Protein AF-0000000086704873 (afdb_homodimer)

Solvent-accessible surface area (backbone atoms only — not comparable to full-atom values): 33580 Å² total; per-residue (Å²): 137,79,79,75,78,75,74,75,76,74,73,72,73,70,73,71,76,63,53,85,45,34,35,36,36,35,32,25,35,48,81,83,39,62,60,52,43,35,18,48,53,31,22,64,74,50,38,65,58,71,49,51,74,42,80,48,63,53,31,57,73,82,46,62,76,86,49,48,64,61,38,51,51,51,51,49,50,51,46,67,71,66,61,48,62,33,36,36,27,31,27,50,65,30,37,73,71,42,45,58,69,42,27,76,72,68,33,41,33,39,31,30,52,30,51,64,77,49,84,86,65,66,45,72,79,26,66,28,30,25,35,29,37,42,70,71,39,59,61,62,28,52,47,50,50,26,58,50,64,75,56,47,59,30,34,39,35,41,27,17,31,45,72,65,43,50,33,48,37,36,71,61,48,53,39,31,25,52,48,71,54,88,79,21,38,37,37,51,45,19,24,41,47,41,68,58,46,50,49,51,44,60,41,31,49,82,73,60,30,63,32,38,34,39,64,50,56,63,61,20,19,44,96,88,68,44,71,44,57,52,68,56,52,41,34,52,47,44,73,56,35,76,42,55,42,31,30,40,43,46,89,50,41,17,61,64,30,19,28,20,38,38,14,36,53,36,42,54,48,11,42,52,42,16,52,54,50,40,43,39,75,72,65,46,57,35,48,80,42,74,60,40,62,62,73,89,54,42,43,33,37,6,58,54,38,27,56,75,66,73,53,60,79,51,78,90,45,61,92,61,52,44,80,33,77,135,79,77,76,76,79,75,75,77,74,72,72,71,67,71,71,74,62,53,86,44,36,34,36,36,36,31,25,35,49,80,84,38,63,59,51,44,35,18,49,55,30,21,63,72,51,39,66,55,71,49,51,73,43,79,48,64,54,29,56,73,81,46,62,76,87,48,48,63,59,39,50,50,52,52,49,50,51,45,67,71,65,61,46,62,31,37,38,27,31,26,51,63,30,37,72,69,41,45,59,69,43,27,74,72,67,33,42,32,38,29,30,53,30,52,63,79,50,85,88,65,64,46,72,79,27,66,27,30,26,35,29,38,42,69,69,38,60,62,63,27,53,49,52,50,25,56,51,64,75,54,47,58,30,35,38,34,41,27,18,29,44,72,67,43,49,33,49,38,37,71,62,47,52,41,31,27,50,48,72,54,85,77,21,39,37,36,51,44,21,24,41,47,39,67,59,48,51,50,52,42,59,40,31,49,81,71,60,29,62,34,36,33,39,62,49,56,64,61,19,18,45,97,87,68,41,70,46,55,52,67,56,52,42,33,51,49,44,72,54,35,76,41,54,40,28,31,40,42,46,89,52,40,17,61,65,31,18,29,21,39,39,14,37,53,37,42,54,49,11,41,51,41,16,52,52,50,39,42,40,75,73,66,46,57,35,48,80,42,72,59,40,62,61,74,86,54,44,43,33,38,6,57,55,37,26,57,74,66,72,52,59,79,51,77,90,46,62,93,61,52,43,81,34,76

Sequence (650 aa):
MEGRMLIRLLLMLLPTPLYAGTLLIISSYHPQYLWDISYNQSLQSHLAGHPDVHYFYLDTKRLPREAFDSRANEALRVYNRLKPDWVLLSDDNAINYLAHPIADAGTPVVFLGMNENPRYKGLIGHRNVTGVLERPLLKRNIQEMARMMGGLDRALVLFDSSNVSLAAIEDEFDAQTELRIGRTRVTSELYEDYSLWQEAVLKAKQNGYRALFIGLYHTLKNSAGEHVDEKEVLAWTARNSPVPVFCFWEFAVGQGQAIGGLVLDGHEQGVRAAELLNAIMAGARPESMAPRAAERGKYSFSRSELARWHLQPLPQWQEKIEWRPMEGRMLIRLLLMLLPTPLYAGTLLIISSYHPQYLWDISYNQSLQSHLAGHPDVHYFYLDTKRLPREAFDSRANEALRVYNRLKPDWVLLSDDNAINYLAHPIADAGTPVVFLGMNENPRYKGLIGHRNVTGVLERPLLKRNIQEMARMMGGLDRALVLFDSSNVSLAAIEDEFDAQTELRIGRTRVTSELYEDYSLWQEAVLKAKQNGYRALFIGLYHTLKNSAGEHVDEKEVLAWTARNSPVPVFCFWEFAVGQGQAIGGLVLDGHEQGVRAAELLNAIMAGARPESMAPRAAERGKYSFSRSELARWHLQPLPQWQEKIEWRP

Radius of gyration: 28.98 Å; Cα contacts (8 Å, |Δi|>4): 1367; chains: 2; bounding box: 76×99×106 Å

InterPro domains:
  IPR007487 ABC transporter, tyrosine-binding protein-like [PTHR35271] (7-315)

Foldseek 3Di:
DCPPPPPPPPPPPVPQPQLAWEEEEEEAADCPDPLNVQLVVLLVVQAPHDYHYHYHYLRPLADDPVCNLVSLVVVVVVCVVRVTQAYEYEEDSRCLSPVCVQVVVPHAYEYFAYLADCVPRPQQLRFRYAYAYAAFDVLVFVVQVCVQVVHFQEEEEEEEPDPSVQSNCCVNVVNDQWDDRPNYIYGYDYHQELVVVLVCQQCQVVVPGAEYEYEYQQRHAYPVRHTDHPVVSFLSSLVRGPHAYEYAADVQAAVSGHFYTFHDYSSQRNNVSSVLVNCVSVPDTNNVHHYYHGDPGFAEGEPNSCVVNVTDRDPVNVVGYDYYD/DPPPPPPPPPPPPPPQPQLAWEEEEEEAADCPDPLNVQLVVLLVVQAPHDYHYHYHYLRPLADDPVCNLVSLVVVVVVCVVRVTQAYEYEEDSRCLSPVCVQVVVPHAYEYFAYLADCVPRPQQLRFRYAYAYAAFDVLVFVVQVCVQVVHFQEEEEEEEPDPSVQSNCCVNVVNDQWDDRDNYIYGYDYHQELVVVLVCQQCQVVVPGAEYEYEYQQRHAYPVRHTDHPVVSFLSSLVRGPHAYEYAADVQAAVSGHFYTFHDYSSQRNNVSSVLVNCVSVPDTNNVDHYYHGDPGFAEGEPNSCVVNVTDRDPVNVVGYDYYD

pLDDT: mean 91.42, std 13.27, range [29.08, 98.88]

Structure (mmCIF, N/CA/C/O backbone):
data_AF-0000000086704873-model_v1
#
loop_
_entity.id
_entity.type
_entity.pdbx_description
1 polymer 'Sugar ABC transporter ATPase'
#
loop_
_atom_site.group_PDB
_atom_site.id
_atom_site.type_symbol
_atom_site.label_atom_id
_atom_site.label_alt_id
_atom_site.label_comp_id
_atom_site.label_asym_id
_atom_site.label_entity_id
_atom_site.label_seq_id
_atom_site.pdbx_PDB_ins_code
_atom_site.Cartn_x
_atom_site.Cartn_y
_atom_site.Cartn_z
_atom_site.occupancy
_atom_site.B_iso_or_equiv
_atom_site.auth_seq_id
_atom_site.auth_comp_id
_atom_site.auth_asym_id
_atom_site.auth_atom_id
_atom_site.pdbx_PDB_model_num
ATOM 1 N N . MET A 1 1 ? 47.844 -43.938 -57.156 1 29.08 1 MET A N 1
ATOM 2 C CA . MET A 1 1 ? 48.281 -43.781 -55.781 1 29.08 1 MET A CA 1
ATOM 3 C C . MET A 1 1 ? 47.25 -42.938 -55 1 29.08 1 MET A C 1
ATOM 5 O O . MET A 1 1 ? 47.094 -41.75 -55.219 1 29.08 1 MET A O 1
ATOM 9 N N . GLU A 1 2 ? 46.125 -43.562 -54.75 1 33.81 2 GLU A N 1
ATOM 10 C CA . GLU A 1 2 ? 44.812 -43.344 -54.188 1 33.81 2 GLU A CA 1
ATOM 11 C C . GLU A 1 2 ? 44.875 -43 -52.719 1 33.81 2 GLU A C 1
ATOM 13 O O . GLU A 1 2 ? 44.656 -43.875 -51.875 1 33.81 2 GLU A O 1
ATOM 18 N N . GLY A 1 3 ? 45.969 -42.531 -52.219 1 31.53 3 GLY A N 1
ATOM 19 C CA . GLY A 1 3 ? 46 -42.281 -50.781 1 31.53 3 GLY A CA 1
ATOM 20 C C . GLY A 1 3 ? 44.875 -41.375 -50.312 1 31.53 3 GLY A C 1
ATOM 21 O O . GLY A 1 3 ? 44.844 -40.188 -50.656 1 31.53 3 GLY A O 1
ATOM 22 N N . ARG A 1 4 ? 43.594 -41.938 -50.344 1 38.44 4 ARG A N 1
ATOM 23 C CA . ARG A 1 4 ? 42.375 -41.375 -49.844 1 38.44 4 ARG A CA 1
ATOM 24 C C . ARG A 1 4 ? 42.594 -40.781 -48.438 1 38.44 4 ARG A C 1
ATOM 26 O O . ARG A 1 4 ? 42.969 -41.469 -47.531 1 38.44 4 ARG A O 1
ATOM 33 N N . MET A 1 5 ? 42.938 -39.438 -48.375 1 35.16 5 MET A N 1
ATOM 34 C CA . MET A 1 5 ? 43 -38.531 -47.219 1 35.16 5 MET A CA 1
ATOM 35 C C . MET A 1 5 ? 41.781 -38.688 -46.344 1 35.16 5 MET A C 1
ATOM 37 O O . MET A 1 5 ? 40.656 -38.344 -46.781 1 35.16 5 MET A O 1
ATOM 41 N N . LEU A 1 6 ? 41.562 -39.719 -45.594 1 40.25 6 LEU A N 1
ATOM 42 C CA . LEU A 1 6 ? 40.562 -39.781 -44.562 1 40.25 6 LEU A CA 1
ATOM 43 C C . LEU A 1 6 ? 40.625 -38.531 -43.688 1 40.25 6 LEU A C 1
ATOM 45 O O . LEU A 1 6 ? 41.594 -38.344 -42.938 1 40.25 6 LEU A O 1
ATOM 49 N N . ILE A 1 7 ? 40.156 -37.406 -44.125 1 41.06 7 ILE A N 1
ATOM 50 C CA . ILE A 1 7 ? 39.938 -36.25 -43.25 1 41.06 7 ILE A CA 1
ATOM 51 C C . ILE A 1 7 ? 39.062 -36.656 -42.062 1 41.06 7 ILE A C 1
ATOM 53 O O . ILE A 1 7 ? 37.906 -37.031 -42.25 1 41.06 7 ILE A O 1
ATOM 57 N N . ARG A 1 8 ? 39.625 -37.312 -41.031 1 40.94 8 ARG A N 1
ATOM 58 C CA . ARG A 1 8 ? 38.969 -37.469 -39.75 1 40.94 8 ARG A CA 1
ATOM 59 C C . ARG A 1 8 ? 38.312 -36.156 -39.312 1 40.94 8 ARG A C 1
ATOM 61 O O . ARG A 1 8 ? 39 -35.156 -39.156 1 40.94 8 ARG A O 1
ATOM 68 N N . LEU A 1 9 ? 37.094 -35.969 -39.688 1 43.62 9 LEU A N 1
ATOM 69 C CA . LEU A 1 9 ? 36.25 -34.938 -39.094 1 43.62 9 LEU A CA 1
ATOM 70 C C . LEU A 1 9 ? 36.312 -35 -37.562 1 43.62 9 LEU A C 1
ATOM 72 O O . LEU A 1 9 ? 35.844 -35.969 -36.969 1 43.62 9 LEU A O 1
ATOM 76 N N . LEU A 1 10 ? 37.438 -34.625 -36.938 1 42.66 10 LEU A N 1
ATOM 77 C CA . LEU A 1 10 ? 37.469 -34.344 -35.531 1 42.66 10 LEU A CA 1
ATOM 78 C C . LEU A 1 10 ? 36.25 -33.531 -35.125 1 42.66 10 LEU A C 1
ATOM 80 O O . LEU A 1 10 ? 36.125 -32.344 -35.469 1 42.66 10 LEU A O 1
ATOM 84 N N . LEU A 1 11 ? 35.062 -34.156 -35.188 1 41.75 11 LEU A N 1
ATOM 85 C CA . LEU A 1 11 ? 33.938 -33.5 -34.469 1 41.75 11 LEU A CA 1
ATOM 86 C C . LEU A 1 11 ? 34.375 -33 -33.094 1 41.75 11 LEU A C 1
ATOM 88 O O . LEU A 1 11 ? 34.688 -33.812 -32.219 1 41.75 11 LEU A O 1
ATOM 92 N N . MET A 1 12 ? 35.156 -31.922 -33.031 1 42.75 12 MET A N 1
ATOM 93 C CA . MET A 1 12 ? 35.375 -31.188 -31.781 1 42.75 12 MET A CA 1
ATOM 94 C C . MET A 1 12 ? 34.062 -31.156 -30.969 1 42.75 12 MET A C 1
ATOM 96 O O . MET A 1 12 ? 33.094 -30.5 -31.359 1 42.75 12 MET A O 1
ATOM 100 N N . LEU A 1 13 ? 33.719 -32.25 -30.375 1 43.5 13 LEU A N 1
ATOM 101 C CA . LEU A 1 13 ? 32.75 -32.094 -29.281 1 43.5 13 LEU A CA 1
ATOM 102 C C . LEU A 1 13 ? 33.031 -30.828 -28.484 1 43.5 13 LEU A C 1
ATOM 104 O O . LEU A 1 13 ? 34.094 -30.688 -27.875 1 43.5 13 LEU A O 1
ATOM 108 N N . LEU A 1 14 ? 32.625 -29.656 -28.922 1 45.91 14 LEU A N 1
ATOM 109 C CA . LEU A 1 14 ? 32.656 -28.484 -28.062 1 45.91 14 LEU A CA 1
ATOM 110 C C . LEU A 1 14 ? 32.188 -28.844 -26.656 1 45.91 14 LEU A C 1
ATOM 112 O O . LEU A 1 14 ? 31.109 -29.406 -26.469 1 45.91 14 LEU A O 1
ATOM 116 N N . PRO A 1 15 ? 33.094 -29.172 -25.766 1 45.22 15 PRO A N 1
ATOM 117 C CA . PRO A 1 15 ? 32.594 -29.406 -24.406 1 45.22 15 PRO A CA 1
ATOM 118 C C . PRO A 1 15 ? 31.5 -28.422 -24.016 1 45.22 15 PRO A C 1
ATOM 120 O O . PRO A 1 15 ? 31.531 -27.25 -24.406 1 45.22 15 PRO A O 1
ATOM 123 N N . THR A 1 16 ? 30.328 -28.797 -24.031 1 49.72 16 THR A N 1
ATOM 124 C CA . THR A 1 16 ? 29.344 -27.969 -23.344 1 49.72 16 THR A CA 1
ATOM 125 C C . THR A 1 16 ? 29.953 -27.391 -22.062 1 49.72 16 THR A C 1
ATOM 127 O O . THR A 1 16 ? 30.484 -28.109 -21.234 1 49.72 16 THR A O 1
ATOM 130 N N . PRO A 1 17 ? 30.406 -26.172 -22.047 1 49.62 17 PRO A N 1
ATOM 131 C CA . PRO A 1 17 ? 30.984 -25.609 -20.828 1 49.62 17 PRO A CA 1
ATOM 132 C C . PRO A 1 17 ? 30.156 -25.969 -19.578 1 49.62 17 PRO A C 1
ATOM 134 O O . PRO A 1 17 ? 28.953 -25.703 -19.531 1 49.62 17 PRO A O 1
ATOM 137 N N . LEU A 1 18 ? 30.312 -27.109 -19.016 1 52.97 18 LEU A N 1
ATOM 138 C CA . LEU A 1 18 ? 29.828 -27.359 -17.672 1 52.97 18 LEU A CA 1
ATOM 139 C C . LEU A 1 18 ? 30.188 -26.203 -16.734 1 52.97 18 LEU A C 1
ATOM 141 O O . LEU A 1 18 ? 31.375 -25.922 -16.516 1 52.97 18 LEU A O 1
ATOM 145 N N . TYR A 1 19 ? 29.422 -25.125 -16.828 1 57.78 19 TYR A N 1
ATOM 146 C CA . TYR A 1 19 ? 29.719 -24.094 -15.844 1 57.78 19 TYR A CA 1
ATOM 147 C C . TYR A 1 19 ? 29.75 -24.656 -14.438 1 57.78 19 TYR A C 1
ATOM 149 O O . TYR A 1 19 ? 28.75 -25.203 -13.953 1 57.78 19 TYR A O 1
ATOM 157 N N . ALA A 1 20 ? 30.984 -25.125 -13.945 1 74.94 20 ALA A N 1
ATOM 158 C CA . ALA A 1 20 ? 31.297 -25.562 -12.586 1 74.94 20 ALA A CA 1
ATOM 159 C C . ALA A 1 20 ? 31.234 -24.391 -11.609 1 74.94 20 ALA A C 1
ATOM 161 O O . ALA A 1 20 ? 32.062 -23.469 -11.68 1 74.94 20 ALA A O 1
ATOM 162 N N . GLY A 1 21 ? 29.984 -23.875 -11.148 1 92.31 21 GLY A N 1
ATOM 163 C CA . GLY A 1 21 ? 29.891 -22.812 -10.172 1 92.31 21 GLY A CA 1
ATOM 164 C C . GLY A 1 21 ? 28.797 -23.031 -9.141 1 92.31 21 GLY A C 1
ATOM 165 O O . GLY A 1 21 ? 28.094 -24.047 -9.188 1 92.31 21 GLY A O 1
ATOM 166 N N . THR A 1 22 ? 28.828 -22.172 -8.164 1 97 22 THR A N 1
ATOM 167 C CA . THR A 1 22 ? 27.891 -22.266 -7.047 1 97 22 THR A CA 1
ATOM 168 C C . THR A 1 22 ? 26.781 -21.219 -7.195 1 97 22 THR A C 1
ATOM 170 O O . THR A 1 22 ? 27.062 -20.047 -7.445 1 97 22 THR A O 1
ATOM 173 N N . LEU A 1 23 ? 25.531 -21.734 -7.148 1 98 23 LEU A N 1
ATOM 174 C CA . LEU A 1 23 ? 24.344 -20.891 -7.145 1 98 23 LEU A CA 1
ATOM 175 C C . LEU A 1 23 ? 23.641 -20.938 -5.793 1 98 23 LEU A C 1
ATOM 177 O O . LEU A 1 23 ? 23.312 -22.016 -5.301 1 98 23 LEU A O 1
ATOM 181 N N . LEU A 1 24 ? 23.484 -19.766 -5.168 1 98.69 24 LEU A N 1
ATOM 182 C CA . LEU A 1 24 ? 22.703 -19.672 -3.938 1 98.69 24 LEU A CA 1
ATOM 183 C C . LEU A 1 24 ? 21.328 -19.078 -4.211 1 98.69 24 LEU A C 1
ATOM 185 O O . LEU A 1 24 ? 21.219 -17.984 -4.785 1 98.69 24 LEU A O 1
ATOM 189 N N . ILE A 1 25 ? 20.312 -19.828 -3.871 1 98.69 25 ILE A N 1
ATOM 190 C CA . ILE A 1 25 ? 18.938 -19.391 -3.982 1 98.69 25 ILE A CA 1
ATOM 191 C C . ILE A 1 25 ? 18.391 -19.031 -2.598 1 98.69 25 ILE A C 1
ATOM 193 O O . ILE A 1 25 ? 18.359 -19.875 -1.703 1 98.69 25 ILE A O 1
ATOM 197 N N . ILE A 1 26 ? 18.016 -17.766 -2.422 1 98.81 26 ILE A N 1
ATOM 198 C CA . ILE A 1 26 ? 17.422 -17.312 -1.174 1 98.81 26 ILE A CA 1
ATOM 199 C C . ILE A 1 26 ? 15.961 -16.922 -1.417 1 98.81 26 ILE A C 1
ATOM 201 O O . ILE A 1 26 ? 15.688 -15.992 -2.18 1 98.81 26 ILE A O 1
ATOM 205 N N . SER A 1 27 ? 15.086 -17.594 -0.764 1 98.31 27 SER A N 1
ATOM 206 C CA . SER A 1 27 ? 13.656 -17.375 -0.945 1 98.31 27 SER A CA 1
ATOM 207 C C . SER A 1 27 ? 13.055 -16.641 0.248 1 98.31 27 SER A C 1
ATOM 209 O O . SER A 1 27 ? 13.438 -16.891 1.394 1 98.31 27 SER A O 1
ATOM 211 N N . SER A 1 28 ? 12.094 -15.75 -0.016 1 97.38 28 SER A N 1
ATOM 212 C CA . SER A 1 28 ? 11.375 -15.047 1.037 1 97.38 28 SER A CA 1
ATOM 213 C C . SER A 1 28 ? 10.57 -16.016 1.903 1 97.38 28 SER A C 1
ATOM 215 O O . SER A 1 28 ? 10.312 -15.727 3.074 1 97.38 28 SER A O 1
ATOM 217 N N . TYR A 1 29 ? 10.273 -17.156 1.31 1 95.44 29 TYR A N 1
ATOM 218 C CA . TYR A 1 29 ? 9.25 -17.938 1.979 1 95.44 29 TYR A CA 1
ATOM 219 C C . TYR A 1 29 ? 9.797 -19.297 2.41 1 95.44 29 TYR A C 1
ATOM 221 O O . TYR A 1 29 ? 10.812 -19.375 3.104 1 95.44 29 TYR A O 1
ATOM 229 N N . HIS A 1 30 ? 9.062 -20.359 2.178 1 94.62 30 HIS A N 1
ATOM 230 C CA . HIS A 1 30 ? 9.492 -21.672 2.664 1 94.62 30 HIS A CA 1
ATOM 231 C C . HIS A 1 30 ? 9.312 -22.75 1.594 1 94.62 30 HIS A C 1
ATOM 233 O O . HIS A 1 30 ? 8.539 -22.562 0.65 1 94.62 30 HIS A O 1
ATOM 239 N N . PRO A 1 31 ? 9.969 -23.875 1.756 1 94.88 31 PRO A N 1
ATOM 240 C CA . PRO A 1 31 ? 10.062 -24.844 0.666 1 94.88 31 PRO A CA 1
ATOM 241 C C . PRO A 1 31 ? 8.727 -25.516 0.355 1 94.88 31 PRO A C 1
ATOM 243 O O . PRO A 1 31 ? 8.523 -26.016 -0.75 1 94.88 31 PRO A O 1
ATOM 246 N N . GLN A 1 32 ? 7.797 -25.5 1.28 1 91.06 32 GLN A N 1
ATOM 247 C CA . GLN A 1 32 ? 6.523 -26.188 1.087 1 91.06 32 GLN A CA 1
ATOM 248 C C . GLN A 1 32 ? 5.5 -25.266 0.416 1 91.06 32 GLN A C 1
ATOM 250 O O . GLN A 1 32 ? 4.41 -25.719 0.046 1 91.06 32 GLN A O 1
ATOM 255 N N . TYR A 1 33 ? 5.859 -24.047 0.232 1 91.44 33 TYR A N 1
ATOM 256 C CA . TYR A 1 33 ? 4.949 -23.094 -0.406 1 91.44 33 TYR A CA 1
ATOM 257 C C . TYR A 1 33 ? 4.797 -23.406 -1.892 1 91.44 33 TYR A C 1
ATOM 259 O O . TYR A 1 33 ? 5.793 -23.5 -2.617 1 91.44 33 TYR A O 1
ATOM 267 N N . LEU A 1 34 ? 3.602 -23.516 -2.346 1 90.44 34 LEU A N 1
ATOM 268 C CA . LEU A 1 34 ? 3.316 -24 -3.688 1 90.44 34 LEU A CA 1
ATOM 269 C C . LEU A 1 34 ? 3.955 -23.109 -4.746 1 90.44 34 LEU A C 1
ATOM 271 O O . LEU A 1 34 ? 4.422 -23.609 -5.777 1 90.44 34 LEU A O 1
ATOM 275 N N . TRP A 1 35 ? 3.963 -21.891 -4.539 1 92.56 35 TRP A N 1
ATOM 276 C CA . TRP A 1 35 ? 4.633 -20.953 -5.43 1 92.56 35 TRP A CA 1
ATOM 277 C C . TRP A 1 35 ? 6.121 -21.266 -5.535 1 92.56 35 TRP A C 1
ATOM 279 O O . TRP A 1 35 ? 6.668 -21.359 -6.637 1 92.56 35 TRP A O 1
ATOM 289 N N . ASP A 1 36 ? 6.789 -21.5 -4.41 1 95.5 36 ASP A N 1
ATOM 290 C CA . ASP A 1 36 ? 8.203 -21.859 -4.363 1 95.5 36 ASP A CA 1
ATOM 291 C C . ASP A 1 36 ? 8.461 -23.172 -5.086 1 95.5 36 ASP A C 1
ATOM 293 O O . ASP A 1 36 ? 9.422 -23.297 -5.852 1 95.5 36 ASP A O 1
ATOM 297 N N . ILE A 1 37 ? 7.594 -24.078 -4.836 1 94.31 37 ILE A N 1
ATOM 298 C CA . ILE A 1 37 ? 7.727 -25.375 -5.484 1 94.31 37 ILE A CA 1
ATOM 299 C C . ILE A 1 37 ? 7.656 -25.219 -7 1 94.31 37 ILE A C 1
ATOM 301 O O . ILE A 1 37 ? 8.5 -25.734 -7.73 1 94.31 37 ILE A O 1
ATOM 305 N N . SER A 1 38 ? 6.699 -24.453 -7.438 1 93.38 38 SER A N 1
ATOM 306 C CA . SER A 1 38 ? 6.434 -24.297 -8.867 1 93.38 38 SER A CA 1
ATOM 307 C C . SER A 1 38 ? 7.613 -23.641 -9.578 1 93.38 38 SER A C 1
ATOM 309 O O . SER A 1 38 ? 8.148 -24.203 -10.539 1 93.38 38 SER A O 1
ATOM 311 N N . TYR A 1 39 ? 8.062 -22.469 -9.125 1 95.94 39 TYR A N 1
ATOM 312 C CA . TYR A 1 39 ? 9.117 -21.797 -9.875 1 95.94 39 TYR A CA 1
ATOM 313 C C . TYR A 1 39 ? 10.438 -22.547 -9.734 1 95.94 39 TYR A C 1
ATOM 315 O O . TYR A 1 39 ? 11.266 -22.531 -10.656 1 95.94 39 TYR A O 1
ATOM 323 N N . ASN A 1 40 ? 10.672 -23.219 -8.586 1 96.38 40 ASN A N 1
ATOM 324 C CA . ASN A 1 40 ? 11.914 -23.953 -8.391 1 96.38 40 ASN A CA 1
ATOM 325 C C . ASN A 1 40 ? 12.023 -25.125 -9.352 1 96.38 40 ASN A C 1
ATOM 327 O O . ASN A 1 40 ? 13.094 -25.406 -9.891 1 96.38 40 ASN A O 1
ATOM 331 N N . GLN A 1 41 ? 10.898 -25.828 -9.453 1 95.19 41 GLN A N 1
ATOM 332 C CA . GLN A 1 41 ? 10.891 -26.953 -10.383 1 95.19 41 GLN A CA 1
ATOM 333 C C . GLN A 1 41 ? 11.219 -26.5 -11.797 1 95.19 41 GLN A C 1
ATOM 335 O O . GLN A 1 41 ? 12.031 -27.109 -12.484 1 95.19 41 GLN A O 1
ATOM 340 N N . SER A 1 42 ? 10.609 -25.5 -12.172 1 94.88 42 SER A N 1
ATOM 341 C CA . SER A 1 42 ? 10.836 -24.953 -13.5 1 94.88 42 SER A CA 1
ATOM 342 C C . SER A 1 42 ? 12.25 -24.406 -13.641 1 94.88 42 SER A C 1
ATOM 344 O O . SER A 1 42 ? 12.906 -24.625 -14.664 1 94.88 42 SER A O 1
ATOM 346 N N . LEU A 1 43 ? 12.727 -23.734 -12.672 1 95.94 43 LEU A N 1
ATOM 347 C CA . LEU A 1 43 ? 14.078 -23.188 -12.656 1 95.94 43 LEU A CA 1
ATOM 348 C C . LEU A 1 43 ? 15.109 -24.297 -12.844 1 95.94 43 LEU A C 1
ATOM 350 O O . LEU A 1 43 ? 15.969 -24.219 -13.719 1 95.94 43 LEU A O 1
ATOM 354 N N . GLN A 1 44 ? 14.977 -25.344 -12.109 1 94.5 44 GLN A N 1
ATOM 355 C CA . GLN A 1 44 ? 15.93 -26.453 -12.141 1 94.5 44 GLN A CA 1
ATOM 356 C C . GLN A 1 44 ? 15.914 -27.156 -13.508 1 94.5 44 GLN A C 1
ATOM 358 O O . GLN A 1 44 ? 16.969 -27.531 -14.023 1 94.5 44 GLN A O 1
ATOM 363 N N . SER A 1 45 ? 14.773 -27.203 -14.062 1 95.12 45 SER A N 1
ATOM 364 C CA . SER A 1 45 ? 14.633 -27.922 -15.328 1 95.12 45 SER A CA 1
ATOM 365 C C . SER A 1 45 ? 15.188 -27.094 -16.484 1 95.12 45 SER A C 1
ATOM 367 O O . SER A 1 45 ? 15.484 -27.641 -17.562 1 95.12 45 SER A O 1
ATOM 369 N N . HIS A 1 46 ? 15.367 -25.828 -16.266 1 96.12 46 HIS A N 1
ATOM 370 C CA . HIS A 1 46 ? 15.734 -24.984 -17.406 1 96.12 46 HIS A CA 1
ATOM 371 C C . HIS A 1 46 ? 17.125 -24.375 -17.203 1 96.12 46 HIS A C 1
ATOM 373 O O . HIS A 1 46 ? 17.625 -23.672 -18.094 1 96.12 46 HIS A O 1
ATOM 379 N N . LEU A 1 47 ? 17.688 -24.594 -16.078 1 95 47 LEU A N 1
ATOM 380 C CA . LEU A 1 47 ? 19.062 -24.141 -15.852 1 95 47 LEU A CA 1
ATOM 381 C C . LEU A 1 47 ? 20.047 -24.922 -16.703 1 95 47 LEU A C 1
ATOM 383 O O . LEU A 1 47 ? 19.969 -26.156 -16.766 1 95 47 LEU A O 1
ATOM 387 N N . ALA A 1 48 ? 20.812 -24.078 -17.359 1 88.56 48 ALA A N 1
ATOM 388 C CA . ALA A 1 48 ? 21.859 -24.719 -18.156 1 88.56 48 ALA A CA 1
ATOM 389 C C . ALA A 1 48 ? 23.016 -25.188 -17.281 1 88.56 48 ALA A C 1
ATOM 391 O O . ALA A 1 48 ? 23.344 -24.531 -16.281 1 88.56 48 ALA A O 1
ATOM 392 N N . GLY A 1 49 ? 23.531 -26.234 -17.594 1 80.12 49 GLY A N 1
ATOM 393 C CA . GLY A 1 49 ? 24.625 -26.797 -16.812 1 80.12 49 GLY A CA 1
ATOM 394 C C . GLY A 1 49 ? 24.188 -27.375 -15.484 1 80.12 49 GLY A C 1
ATOM 395 O O . GLY A 1 49 ? 23 -27.641 -15.281 1 80.12 49 GLY A O 1
ATOM 396 N N . HIS A 1 50 ? 25.078 -27.812 -14.57 1 83.38 50 HIS A N 1
ATOM 397 C CA . HIS A 1 50 ? 24.766 -28.391 -13.266 1 83.38 50 HIS A CA 1
ATOM 398 C C . HIS A 1 50 ? 25.531 -27.688 -12.156 1 83.38 50 HIS A C 1
ATOM 400 O O . HIS A 1 50 ? 26.406 -28.266 -11.516 1 83.38 50 HIS A O 1
ATOM 406 N N . PRO A 1 51 ? 24.984 -26.328 -12.062 1 91.25 51 PRO A N 1
ATOM 407 C CA . PRO A 1 51 ? 25.641 -25.672 -10.93 1 91.25 51 PRO A CA 1
ATOM 408 C C . PRO A 1 51 ? 25.328 -26.344 -9.594 1 91.25 51 PRO A C 1
ATOM 410 O O . PRO A 1 51 ? 24.328 -27.062 -9.484 1 91.25 51 PRO A O 1
ATOM 413 N N . ASP A 1 52 ? 26.297 -26.188 -8.641 1 95.19 52 ASP A N 1
ATOM 414 C CA . ASP A 1 52 ? 26.016 -26.578 -7.258 1 95.19 52 ASP A CA 1
ATOM 415 C C . ASP A 1 52 ? 25.031 -25.609 -6.602 1 95.19 52 ASP A C 1
ATOM 417 O O . ASP A 1 52 ? 25.391 -24.469 -6.305 1 95.19 52 ASP A O 1
ATOM 421 N N . VAL A 1 53 ? 23.812 -26.109 -6.367 1 96.62 53 VAL A N 1
ATOM 422 C CA . VAL A 1 53 ? 22.75 -25.219 -5.934 1 96.62 53 VAL A CA 1
ATOM 423 C C . VAL A 1 53 ? 22.547 -25.344 -4.422 1 96.62 53 VAL A C 1
ATOM 425 O O . VAL A 1 53 ? 22.438 -26.453 -3.896 1 96.62 53 VAL A O 1
ATOM 428 N N . HIS A 1 54 ? 22.578 -24.266 -3.754 1 97.56 54 HIS A N 1
ATOM 429 C CA . HIS A 1 54 ? 22.281 -24.156 -2.33 1 97.56 54 HIS A CA 1
ATOM 430 C C . HIS A 1 54 ? 21.047 -23.297 -2.092 1 97.56 54 HIS A C 1
ATOM 432 O O . HIS A 1 54 ? 20.766 -22.375 -2.859 1 97.56 54 HIS A O 1
ATOM 438 N N . TYR A 1 55 ? 20.328 -23.688 -1.019 1 98.19 55 TYR A N 1
ATOM 439 C CA . TYR A 1 55 ? 19.094 -22.953 -0.718 1 98.19 55 TYR A CA 1
ATOM 440 C C . TYR A 1 55 ? 19.141 -22.359 0.681 1 98.19 55 TYR A C 1
ATOM 442 O O . TYR A 1 55 ? 19.719 -22.938 1.598 1 98.19 55 TYR A O 1
ATOM 450 N N . PHE A 1 56 ? 18.562 -21.219 0.835 1 98.69 56 PHE A N 1
ATOM 451 C CA . PHE A 1 56 ? 18.219 -20.625 2.121 1 98.69 56 PHE A CA 1
ATOM 452 C C . PHE A 1 56 ? 16.828 -20.031 2.082 1 98.69 56 PHE A C 1
ATOM 454 O O . PHE A 1 56 ? 16.438 -19.406 1.092 1 98.69 56 PHE A O 1
ATOM 461 N N . TYR A 1 57 ? 16.016 -20.219 3.107 1 98.44 57 TYR A N 1
ATOM 462 C CA . TYR A 1 57 ? 14.648 -19.734 3.182 1 98.44 57 TYR A CA 1
ATOM 463 C C . TYR A 1 57 ? 14.469 -18.781 4.359 1 98.44 57 TYR A C 1
ATOM 465 O O . TYR A 1 57 ? 14.734 -19.141 5.508 1 98.44 57 TYR A O 1
ATOM 473 N N . LEU A 1 58 ? 13.93 -17.547 4.07 1 97.88 58 LEU A N 1
ATOM 474 C CA . LEU A 1 58 ? 13.719 -16.547 5.121 1 97.88 58 LEU A CA 1
ATOM 475 C C . LEU A 1 58 ? 12.492 -16.906 5.961 1 97.88 58 LEU A C 1
ATOM 477 O O . LEU A 1 58 ? 12.406 -16.516 7.129 1 97.88 58 LEU A O 1
ATOM 481 N N . ASP A 1 59 ? 11.508 -17.5 5.355 1 95.94 59 ASP A N 1
ATOM 482 C CA . ASP A 1 59 ? 10.297 -18 5.996 1 95.94 59 ASP A CA 1
ATOM 483 C C . ASP A 1 59 ? 9.445 -16.859 6.531 1 95.94 59 ASP A C 1
ATOM 485 O O . ASP A 1 59 ? 8.844 -16.969 7.602 1 95.94 59 ASP A O 1
ATOM 489 N N . THR A 1 60 ? 9.328 -15.781 5.766 1 92.75 60 THR A N 1
ATOM 490 C CA . THR A 1 60 ? 8.727 -14.547 6.262 1 92.75 60 THR A CA 1
ATOM 491 C C . THR A 1 60 ? 7.199 -14.648 6.242 1 92.75 60 THR A C 1
ATOM 493 O O . THR A 1 60 ? 6.508 -13.797 6.801 1 92.75 60 THR A O 1
ATOM 496 N N . LYS A 1 61 ? 6.57 -15.656 5.699 1 88.81 61 LYS A N 1
ATOM 497 C CA . LYS A 1 61 ? 5.125 -15.844 5.746 1 88.81 61 LYS A CA 1
ATOM 498 C C . LYS A 1 61 ? 4.691 -16.453 7.078 1 88.81 61 LYS A C 1
ATOM 500 O O . LYS A 1 61 ? 3.531 -16.328 7.473 1 88.81 61 LYS A O 1
ATOM 505 N N . ARG A 1 62 ? 5.66 -17.141 7.746 1 88.12 62 ARG A N 1
ATOM 506 C CA . ARG A 1 62 ? 5.293 -17.875 8.945 1 88.12 62 ARG A CA 1
ATOM 507 C C . ARG A 1 62 ? 5.898 -17.234 10.195 1 88.12 62 ARG A C 1
ATOM 509 O O . ARG A 1 62 ? 5.488 -17.547 11.312 1 88.12 62 ARG A O 1
ATOM 516 N N . LEU A 1 63 ? 6.895 -16.344 9.992 1 89.81 63 LEU A N 1
ATOM 517 C CA . LEU A 1 63 ? 7.57 -15.68 11.109 1 89.81 63 LEU A CA 1
ATOM 518 C C . LEU A 1 63 ? 7.023 -14.273 11.32 1 89.81 63 LEU A C 1
ATOM 520 O O . LEU A 1 63 ? 6.582 -13.625 10.375 1 89.81 63 LEU A O 1
ATOM 524 N N . PRO A 1 64 ? 7.062 -13.852 12.578 1 85.25 64 PRO A N 1
ATOM 525 C CA . PRO A 1 64 ? 6.676 -12.461 12.828 1 85.25 64 PRO A CA 1
ATOM 526 C C . PRO A 1 64 ? 7.672 -11.461 12.25 1 85.25 64 PRO A C 1
ATOM 528 O O . PRO A 1 64 ? 8.844 -11.789 12.039 1 85.25 64 PRO A O 1
ATOM 531 N N . ARG A 1 65 ? 7.211 -10.289 11.977 1 82.19 65 ARG A N 1
ATOM 532 C CA . ARG A 1 65 ? 7.992 -9.25 11.32 1 82.19 65 ARG A CA 1
ATOM 533 C C . ARG A 1 65 ? 9.281 -8.969 12.086 1 82.19 65 ARG A C 1
ATOM 535 O O . ARG A 1 65 ? 10.32 -8.672 11.484 1 82.19 65 ARG A O 1
ATOM 542 N N . GLU A 1 66 ? 9.289 -9.039 13.398 1 86 66 GLU A N 1
ATOM 543 C CA . GLU A 1 66 ? 10.438 -8.75 14.25 1 86 66 GLU A CA 1
ATOM 544 C C . GLU A 1 66 ? 11.594 -9.703 13.969 1 86 66 GLU A C 1
ATOM 546 O O . GLU A 1 66 ? 12.75 -9.398 14.273 1 86 66 GLU A O 1
ATOM 551 N N . ALA A 1 67 ? 11.297 -10.766 13.328 1 92.94 67 ALA A N 1
ATOM 552 C CA . ALA A 1 67 ? 12.312 -11.789 13.078 1 92.94 67 ALA A CA 1
ATOM 553 C C . ALA A 1 67 ? 12.984 -11.57 11.727 1 92.94 67 ALA A C 1
ATOM 555 O O . ALA A 1 67 ? 14.008 -12.188 11.422 1 92.94 67 ALA A O 1
ATOM 556 N N . PHE A 1 68 ? 12.508 -10.711 10.969 1 91.69 68 PHE A N 1
ATOM 557 C CA . PHE A 1 68 ? 12.922 -10.594 9.57 1 91.69 68 PHE A CA 1
ATOM 558 C C . PHE A 1 68 ? 14.375 -10.148 9.477 1 91.69 68 PHE A C 1
ATOM 560 O O . PHE A 1 68 ? 15.148 -10.695 8.688 1 91.69 68 PHE A O 1
ATOM 567 N N . ASP A 1 69 ? 14.734 -9.188 10.312 1 89.5 69 ASP A N 1
ATOM 568 C CA . ASP A 1 69 ? 16.109 -8.695 10.281 1 89.5 69 ASP A CA 1
ATOM 569 C C . ASP A 1 69 ? 17.109 -9.805 10.625 1 89.5 69 ASP A C 1
ATOM 571 O O . ASP A 1 69 ? 18.141 -9.93 9.984 1 89.5 69 ASP A O 1
ATOM 575 N N . SER A 1 70 ? 16.734 -10.5 11.625 1 95.44 70 SER A N 1
ATOM 576 C CA . SER A 1 70 ? 17.609 -11.594 12.039 1 95.44 70 SER A CA 1
ATOM 577 C C . SER A 1 70 ? 17.734 -12.641 10.938 1 95.44 70 SER A C 1
ATOM 579 O O . SER A 1 70 ? 18.828 -13.156 10.688 1 95.44 70 SER A O 1
ATOM 581 N N . ARG A 1 71 ? 16.672 -12.969 10.266 1 97 71 ARG A N 1
ATOM 582 C CA . ARG A 1 71 ? 16.688 -13.945 9.18 1 97 71 ARG A CA 1
ATOM 583 C C . ARG A 1 71 ? 17.531 -13.445 8.008 1 97 71 ARG A C 1
ATOM 585 O O . ARG A 1 71 ? 18.266 -14.211 7.406 1 97 71 ARG A O 1
ATOM 592 N N . ALA A 1 72 ? 17.406 -12.188 7.699 1 96.12 72 ALA A N 1
ATOM 593 C CA . ALA A 1 72 ? 18.203 -11.586 6.633 1 96.12 72 ALA A CA 1
ATOM 594 C C . ALA A 1 72 ? 19.688 -11.656 6.961 1 96.12 72 ALA A C 1
ATOM 596 O O . ALA A 1 72 ? 20.516 -11.969 6.094 1 96.12 72 ALA A O 1
ATOM 597 N N . ASN A 1 73 ? 19.984 -11.43 8.211 1 96.38 73 ASN A N 1
ATOM 598 C CA . ASN A 1 73 ? 21.375 -11.516 8.641 1 96.38 73 ASN A CA 1
ATOM 599 C C . ASN A 1 73 ? 21.922 -12.938 8.531 1 96.38 73 ASN A C 1
ATOM 601 O O . ASN A 1 73 ? 23.062 -13.141 8.148 1 96.38 73 ASN A O 1
ATOM 605 N N . GLU A 1 74 ? 21.109 -13.859 8.867 1 98.31 74 GLU A N 1
ATOM 606 C CA . GLU A 1 74 ? 21.5 -15.258 8.703 1 98.31 74 GLU A CA 1
ATOM 607 C C . GLU A 1 74 ? 21.766 -15.594 7.242 1 98.31 74 GLU A C 1
ATOM 609 O O . GLU A 1 74 ? 22.734 -16.297 6.926 1 98.31 74 GLU A O 1
ATOM 614 N N . ALA A 1 75 ? 20.922 -15.102 6.387 1 98.62 75 ALA A N 1
ATOM 615 C CA . ALA A 1 75 ? 21.109 -15.312 4.953 1 98.62 75 ALA A CA 1
ATOM 616 C C . ALA A 1 75 ? 22.438 -14.727 4.48 1 98.62 75 ALA A C 1
ATOM 618 O O . ALA A 1 75 ? 23.156 -15.352 3.697 1 98.62 75 ALA A O 1
ATOM 619 N N . LEU A 1 76 ? 22.797 -13.594 4.98 1 98.12 76 LEU A N 1
ATOM 620 C CA . LEU A 1 76 ? 24.047 -12.953 4.605 1 98.12 76 LEU A CA 1
ATOM 621 C C . LEU A 1 76 ? 25.25 -13.742 5.125 1 98.12 76 LEU A C 1
ATOM 623 O O . LEU A 1 76 ? 26.281 -13.812 4.461 1 98.12 76 LEU A O 1
ATOM 627 N N . ARG A 1 77 ? 25.094 -14.289 6.27 1 98.19 77 ARG A N 1
ATOM 628 C CA . ARG A 1 77 ? 26.156 -15.141 6.785 1 98.19 77 ARG A CA 1
ATOM 629 C C . ARG A 1 77 ? 26.375 -16.344 5.883 1 98.19 77 ARG A C 1
ATOM 631 O O . ARG A 1 77 ? 27.516 -16.719 5.598 1 98.19 77 ARG A O 1
ATOM 638 N N . VAL A 1 78 ? 25.312 -16.938 5.426 1 98.5 78 VAL A N 1
ATOM 639 C CA . VAL A 1 78 ? 25.406 -18.078 4.508 1 98.5 78 VAL A CA 1
ATOM 640 C C . VAL A 1 78 ? 26.078 -17.641 3.215 1 98.5 78 VAL A C 1
ATOM 642 O O . VAL A 1 78 ? 26.984 -18.312 2.725 1 98.5 78 VAL A O 1
ATOM 645 N N . TYR A 1 79 ? 25.719 -16.547 2.713 1 98.56 79 TYR A N 1
ATOM 646 C CA . TYR A 1 79 ? 26.312 -15.969 1.511 1 98.56 79 TYR A CA 1
ATOM 647 C C . TYR A 1 79 ? 27.812 -15.75 1.689 1 98.56 79 TYR A C 1
ATOM 649 O O . TYR A 1 79 ? 28.609 -16.125 0.825 1 98.56 79 TYR A O 1
ATOM 657 N N . ASN A 1 80 ? 28.141 -15.18 2.848 1 98.25 80 ASN A N 1
ATOM 658 C CA . ASN A 1 80 ? 29.547 -14.852 3.107 1 98.25 80 ASN A CA 1
ATOM 659 C C . ASN A 1 80 ? 30.391 -16.109 3.287 1 98.25 80 ASN A C 1
ATOM 661 O O . ASN A 1 80 ? 31.578 -16.125 2.934 1 98.25 80 ASN A O 1
ATOM 665 N N . ARG A 1 81 ? 29.812 -17.109 3.768 1 97.88 81 ARG A N 1
ATOM 666 C CA . ARG A 1 81 ? 30.516 -18.375 3.953 1 97.88 81 ARG A CA 1
ATOM 667 C C . ARG A 1 81 ? 30.656 -19.125 2.633 1 97.88 81 ARG A C 1
ATOM 669 O O . ARG A 1 81 ? 31.734 -19.641 2.312 1 97.88 81 ARG A O 1
ATOM 676 N N . LEU A 1 82 ? 29.641 -19.156 1.852 1 97.69 82 LEU A N 1
ATOM 677 C CA . LEU A 1 82 ? 29.562 -19.953 0.633 1 97.69 82 LEU A CA 1
ATOM 678 C C . LEU A 1 82 ? 30.297 -19.266 -0.511 1 97.69 82 LEU A C 1
ATOM 680 O O . LEU A 1 82 ? 30.891 -19.938 -1.366 1 97.69 82 LEU A O 1
ATOM 684 N N . LYS A 1 83 ? 30.25 -17.922 -0.574 1 97.5 83 LYS A N 1
ATOM 685 C CA . LYS A 1 83 ? 30.812 -17.109 -1.647 1 97.5 83 LYS A CA 1
ATOM 686 C C . LYS A 1 83 ? 30.375 -17.625 -3.016 1 97.5 83 LYS A C 1
ATOM 688 O O . LYS A 1 83 ? 31.219 -17.938 -3.865 1 97.5 83 LYS A O 1
ATOM 693 N N . PRO A 1 84 ? 29.109 -17.641 -3.262 1 98.38 84 PRO A N 1
ATOM 694 C CA . PRO A 1 84 ? 28.578 -18.188 -4.523 1 98.38 84 PRO A CA 1
ATOM 695 C C . PRO A 1 84 ? 28.953 -17.328 -5.727 1 98.38 84 PRO A C 1
ATOM 697 O O . PRO A 1 84 ? 29.281 -16.141 -5.574 1 98.38 84 PRO A O 1
ATOM 700 N N . ASP A 1 85 ? 28.953 -17.938 -6.836 1 97.5 85 ASP A N 1
ATOM 701 C CA . ASP A 1 85 ? 29.219 -17.234 -8.086 1 97.5 85 ASP A CA 1
ATOM 702 C C . ASP A 1 85 ? 28 -16.422 -8.523 1 97.5 85 ASP A C 1
ATOM 704 O O . ASP A 1 85 ? 28.156 -15.367 -9.156 1 97.5 85 ASP A O 1
ATOM 708 N N . TRP A 1 86 ? 26.844 -16.938 -8.195 1 98 86 TRP A N 1
ATOM 709 C CA . TRP A 1 86 ? 25.578 -16.312 -8.547 1 98 86 TRP A CA 1
ATOM 710 C C . TRP A 1 86 ? 24.562 -16.422 -7.414 1 98 86 TRP A C 1
ATOM 712 O O . TRP A 1 86 ? 24.609 -17.391 -6.637 1 98 86 TRP A O 1
ATOM 722 N N . VAL A 1 87 ? 23.641 -15.477 -7.348 1 98.75 87 VAL A N 1
ATOM 723 C CA . VAL A 1 87 ? 22.594 -15.508 -6.348 1 98.75 87 VAL A CA 1
ATOM 724 C C . VAL A 1 87 ? 21.234 -15.258 -7.02 1 98.75 87 VAL A C 1
ATOM 726 O O . VAL A 1 87 ? 21.109 -14.383 -7.879 1 98.75 87 VAL A O 1
ATOM 729 N N . LEU A 1 88 ? 20.297 -16.078 -6.699 1 98.75 88 LEU A N 1
ATOM 730 C CA . LEU A 1 88 ? 18.891 -15.82 -7.055 1 98.75 88 LEU A CA 1
ATOM 731 C C . LEU A 1 88 ? 18.078 -15.445 -5.82 1 98.75 88 LEU A C 1
ATOM 733 O O . LEU A 1 88 ? 18.125 -16.141 -4.805 1 98.75 88 LEU A O 1
ATOM 737 N N . LEU A 1 89 ? 17.422 -14.32 -5.875 1 98.62 89 LEU A N 1
ATOM 738 C CA . LEU A 1 89 ? 16.516 -13.883 -4.812 1 98.62 89 LEU A CA 1
ATOM 739 C C . LEU A 1 89 ? 15.062 -14 -5.246 1 98.62 89 LEU A C 1
ATOM 741 O O . LEU A 1 89 ? 14.688 -13.508 -6.309 1 98.62 89 LEU A O 1
ATOM 745 N N . SER A 1 90 ? 14.266 -14.656 -4.406 1 97.88 90 SER A N 1
ATOM 746 C CA . SER A 1 90 ? 12.867 -14.852 -4.777 1 97.88 90 SER A CA 1
ATOM 747 C C . SER A 1 90 ? 11.938 -14.031 -3.887 1 97.88 90 SER A C 1
ATOM 749 O O . SER A 1 90 ? 12 -14.125 -2.66 1 97.88 90 SER A O 1
ATOM 751 N N . ASP A 1 91 ? 11.102 -13.25 -4.547 1 96.25 91 ASP A N 1
ATOM 752 C CA . ASP A 1 91 ? 10 -12.5 -3.955 1 96.25 91 ASP A CA 1
ATOM 753 C C . ASP A 1 91 ? 10.508 -11.328 -3.129 1 96.25 91 ASP A C 1
ATOM 755 O O . ASP A 1 91 ? 11.719 -11.18 -2.928 1 96.25 91 ASP A O 1
ATOM 759 N N . ASP A 1 92 ? 9.742 -10.508 -2.598 1 92.25 92 ASP A N 1
ATOM 760 C CA . ASP A 1 92 ? 10.039 -9.125 -2.23 1 92.25 92 ASP A CA 1
ATOM 761 C C . ASP A 1 92 ? 10.938 -9.062 -0.996 1 92.25 92 ASP A C 1
ATOM 763 O O . ASP A 1 92 ? 11.898 -8.297 -0.958 1 92.25 92 ASP A O 1
ATOM 767 N N . ASN A 1 93 ? 10.672 -9.836 0.001 1 92.31 93 ASN A N 1
ATOM 768 C CA . ASN A 1 93 ? 11.445 -9.695 1.232 1 92.31 93 ASN A CA 1
ATOM 769 C C . ASN A 1 93 ? 12.914 -10.031 1.016 1 92.31 93 ASN A C 1
ATOM 771 O O . ASN A 1 93 ? 13.797 -9.281 1.436 1 92.31 93 ASN A O 1
ATOM 775 N N . ALA A 1 94 ? 13.156 -11.078 0.348 1 97.06 94 ALA A N 1
ATOM 776 C CA . ALA A 1 94 ? 14.539 -11.438 0.043 1 97.06 94 ALA A CA 1
ATOM 777 C C . ALA A 1 94 ? 15.203 -10.375 -0.825 1 97.06 94 ALA A C 1
ATOM 779 O O . ALA A 1 94 ? 16.359 -9.992 -0.58 1 97.06 94 ALA A O 1
ATOM 780 N N . ILE A 1 95 ? 14.516 -9.891 -1.789 1 95.81 95 ILE A N 1
ATOM 781 C CA . ILE A 1 95 ? 15.047 -8.883 -2.699 1 95.81 95 ILE A CA 1
ATOM 782 C C . ILE A 1 95 ? 15.352 -7.602 -1.928 1 95.81 95 ILE A C 1
ATOM 784 O O . ILE A 1 95 ? 16.453 -7.066 -2.018 1 95.81 95 ILE A O 1
ATOM 788 N N . ASN A 1 96 ? 14.453 -7.184 -1.145 1 89.31 96 ASN A N 1
ATOM 789 C CA . ASN A 1 96 ? 14.586 -5.918 -0.429 1 89.31 96 ASN A CA 1
ATOM 790 C C . ASN A 1 96 ? 15.734 -5.953 0.571 1 89.31 96 ASN A C 1
ATOM 792 O O . ASN A 1 96 ? 16.469 -4.973 0.719 1 89.31 96 ASN A O 1
ATOM 796 N N . TYR A 1 97 ? 15.898 -7.062 1.231 1 90.94 97 TYR A N 1
ATOM 797 C CA . TYR A 1 97 ? 16.906 -7.156 2.285 1 90.94 97 TYR A CA 1
ATOM 798 C C . TYR A 1 97 ? 18.281 -7.406 1.697 1 90.94 97 TYR A C 1
ATOM 800 O O . TYR A 1 97 ? 19.297 -6.969 2.256 1 90.94 97 TYR A O 1
ATOM 808 N N . LEU A 1 98 ? 18.344 -8.094 0.511 1 96.38 98 LEU A N 1
ATOM 809 C CA . LEU A 1 98 ? 19.625 -8.742 0.239 1 96.38 98 LEU A CA 1
ATOM 810 C C . LEU A 1 98 ? 20.188 -8.297 -1.108 1 96.38 98 LEU A C 1
ATOM 812 O O . LEU A 1 98 ? 21.359 -8.492 -1.389 1 96.38 98 LEU A O 1
ATOM 816 N N . ALA A 1 99 ? 19.391 -7.711 -1.971 1 95.75 99 ALA A N 1
ATOM 817 C CA . ALA A 1 99 ? 19.844 -7.402 -3.324 1 95.75 99 ALA A CA 1
ATOM 818 C C . ALA A 1 99 ? 21.047 -6.457 -3.295 1 95.75 99 ALA A C 1
ATOM 820 O O . ALA A 1 99 ? 22.078 -6.723 -3.924 1 95.75 99 ALA A O 1
ATOM 821 N N . HIS A 1 100 ? 20.969 -5.438 -2.516 1 90.12 100 HIS A N 1
ATOM 822 C CA . HIS A 1 100 ? 22 -4.418 -2.518 1 90.12 100 HIS A CA 1
ATOM 823 C C . HIS A 1 100 ? 23.297 -4.941 -1.891 1 90.12 100 HIS A C 1
ATOM 825 O O . HIS A 1 100 ? 24.359 -4.906 -2.52 1 90.12 100 HIS A O 1
ATOM 831 N N . PRO A 1 101 ? 23.188 -5.465 -0.675 1 92.56 101 PRO A N 1
ATOM 832 C CA . PRO A 1 101 ? 24.469 -5.891 -0.088 1 92.56 101 PRO A CA 1
ATOM 833 C C . PRO A 1 101 ? 25.172 -6.965 -0.919 1 92.56 101 PRO A C 1
ATOM 835 O O . PRO A 1 101 ? 26.406 -6.992 -0.983 1 92.56 101 PRO A O 1
ATOM 838 N N . ILE A 1 102 ? 24.5 -7.762 -1.626 1 97.5 102 ILE A N 1
ATOM 839 C CA . ILE A 1 102 ? 25.094 -8.844 -2.395 1 97.5 102 ILE A CA 1
ATOM 840 C C . ILE A 1 102 ? 25.625 -8.305 -3.727 1 97.5 102 ILE A C 1
ATOM 842 O O . ILE A 1 102 ? 26.766 -8.555 -4.102 1 97.5 102 ILE A O 1
ATOM 846 N N . ALA A 1 103 ? 24.797 -7.543 -4.352 1 96.88 103 ALA A N 1
ATOM 847 C CA . ALA A 1 103 ? 25.188 -6.984 -5.645 1 96.88 103 ALA A CA 1
ATOM 848 C C . ALA A 1 103 ? 26.328 -5.996 -5.492 1 96.88 103 ALA A C 1
ATOM 850 O O . ALA A 1 103 ? 27.234 -5.949 -6.328 1 96.88 103 ALA A O 1
ATOM 851 N N . ASP A 1 104 ? 26.281 -5.254 -4.438 1 92.44 104 ASP A N 1
ATOM 852 C CA . ASP A 1 104 ? 27.328 -4.27 -4.188 1 92.44 104 ASP A CA 1
ATOM 853 C C . ASP A 1 104 ? 28.656 -4.953 -3.881 1 92.44 104 ASP A C 1
ATOM 855 O O . ASP A 1 104 ? 29.719 -4.367 -4.09 1 92.44 104 ASP A O 1
ATOM 859 N N . ALA A 1 105 ? 28.641 -6.18 -3.439 1 96.06 105 ALA A N 1
ATOM 860 C CA . ALA A 1 105 ? 29.844 -6.949 -3.158 1 96.06 105 ALA A CA 1
ATOM 861 C C . ALA A 1 105 ? 30.406 -7.582 -4.43 1 96.06 105 ALA A C 1
ATOM 863 O O . ALA A 1 105 ? 31.469 -8.219 -4.402 1 96.06 105 ALA A O 1
ATOM 864 N N . GLY A 1 106 ? 29.641 -7.457 -5.508 1 96.69 106 GLY A N 1
ATOM 865 C CA . GLY A 1 106 ? 30.172 -7.852 -6.801 1 96.69 106 GLY A CA 1
ATOM 866 C C . GLY A 1 106 ? 29.547 -9.125 -7.34 1 96.69 106 GLY A C 1
ATOM 867 O O . GLY A 1 106 ? 29.859 -9.547 -8.453 1 96.69 106 GLY A O 1
ATOM 868 N N . THR A 1 107 ? 28.656 -9.734 -6.605 1 98.25 107 THR A N 1
ATOM 869 C CA . THR A 1 107 ? 28.031 -10.977 -7.035 1 98.25 107 THR A CA 1
ATOM 870 C C . THR A 1 107 ? 26.812 -10.703 -7.922 1 98.25 107 THR A C 1
ATOM 872 O O . THR A 1 107 ? 25.938 -9.914 -7.559 1 98.25 107 THR A O 1
ATOM 875 N N . PRO A 1 108 ? 26.703 -11.32 -9.078 1 98.31 108 PRO A N 1
ATOM 876 C CA . PRO A 1 108 ? 25.5 -11.18 -9.906 1 98.31 108 PRO A CA 1
ATOM 877 C C . PRO A 1 108 ? 24.25 -11.688 -9.203 1 98.31 108 PRO A C 1
ATOM 879 O O . PRO A 1 108 ? 24.25 -12.773 -8.633 1 98.31 108 PRO A O 1
ATOM 882 N N . VAL A 1 109 ? 23.172 -10.883 -9.305 1 98.5 109 VAL A N 1
ATOM 883 C CA . VAL A 1 109 ? 21.906 -11.195 -8.656 1 98.5 109 VAL A CA 1
ATOM 884 C C . VAL A 1 109 ? 20.797 -11.227 -9.695 1 98.5 109 VAL A C 1
ATOM 886 O O . VAL A 1 109 ? 20.609 -10.266 -10.445 1 98.5 109 VAL A O 1
ATOM 889 N N . VAL A 1 110 ? 20.125 -12.344 -9.742 1 98.5 110 VAL A N 1
ATOM 890 C CA . VAL A 1 110 ? 18.875 -12.453 -10.477 1 98.5 110 VAL A CA 1
ATOM 891 C C . VAL A 1 110 ? 17.719 -12.57 -9.5 1 98.5 110 VAL A C 1
ATOM 893 O O . VAL A 1 110 ? 17.75 -13.398 -8.578 1 98.5 110 VAL A O 1
ATOM 896 N N . PHE A 1 111 ? 16.719 -11.688 -9.641 1 97.94 111 PHE A N 1
ATOM 897 C CA . PHE A 1 111 ? 15.547 -11.852 -8.773 1 97.94 111 PHE A CA 1
ATOM 898 C C . PHE A 1 111 ? 14.359 -12.375 -9.57 1 97.94 111 PHE A C 1
ATOM 900 O O . PHE A 1 111 ? 14.336 -12.281 -10.797 1 97.94 111 PHE A O 1
ATOM 907 N N . LEU A 1 112 ? 13.438 -12.969 -8.922 1 96.75 112 LEU A N 1
ATOM 908 C CA . LEU A 1 112 ? 12.133 -13.281 -9.508 1 96.75 112 LEU A CA 1
ATOM 909 C C . LEU A 1 112 ? 11.023 -13.031 -8.492 1 96.75 112 LEU A C 1
ATOM 911 O O . LEU A 1 112 ? 11.281 -12.914 -7.293 1 96.75 112 LEU A O 1
ATOM 915 N N . GLY A 1 113 ? 9.852 -12.859 -9.016 1 94.94 113 GLY A N 1
ATOM 916 C CA . GLY A 1 113 ? 8.672 -12.75 -8.164 1 94.94 113 GLY A CA 1
ATOM 917 C C . GLY A 1 113 ? 8.531 -11.383 -7.52 1 94.94 113 GLY A C 1
ATOM 918 O O . GLY A 1 113 ? 7.824 -11.234 -6.52 1 94.94 113 GLY A O 1
ATOM 919 N N . MET A 1 114 ? 9.172 -10.398 -7.988 1 92.69 114 MET A N 1
ATOM 920 C CA . MET A 1 114 ? 9.055 -9.07 -7.406 1 92.69 114 MET A CA 1
ATOM 921 C C . MET A 1 114 ? 7.719 -8.43 -7.762 1 92.69 114 MET A C 1
ATOM 923 O O . MET A 1 114 ? 7.426 -8.211 -8.938 1 92.69 114 MET A O 1
ATOM 927 N N . ASN A 1 115 ? 6.977 -8.109 -6.746 1 89.06 115 ASN A N 1
ATOM 928 C CA . ASN A 1 115 ? 5.688 -7.438 -6.918 1 89.06 115 ASN A CA 1
ATOM 929 C C . ASN A 1 115 ? 5.824 -5.926 -6.793 1 89.06 115 ASN A C 1
ATOM 931 O O . ASN A 1 115 ? 5.137 -5.176 -7.488 1 89.06 115 ASN A O 1
ATOM 935 N N . GLU A 1 116 ? 6.695 -5.527 -5.883 1 83.81 116 GLU A N 1
ATOM 936 C CA . GLU A 1 116 ? 6.879 -4.102 -5.637 1 83.81 116 GLU A CA 1
ATOM 937 C C . GLU A 1 116 ? 7.504 -3.408 -6.844 1 83.81 116 GLU A C 1
ATOM 939 O O . GLU A 1 116 ? 8.219 -4.039 -7.625 1 83.81 116 GLU A O 1
ATOM 944 N N . ASN A 1 117 ? 7.207 -2.16 -6.977 1 76.81 117 ASN A N 1
ATOM 945 C CA . ASN A 1 117 ? 7.824 -1.355 -8.023 1 76.81 117 ASN A CA 1
ATOM 946 C C . ASN A 1 117 ? 9.312 -1.153 -7.773 1 76.81 117 ASN A C 1
ATOM 948 O O . ASN A 1 117 ? 9.703 -0.607 -6.742 1 76.81 117 ASN A O 1
ATOM 952 N N . PRO A 1 118 ? 10.125 -1.524 -8.75 1 79.12 118 PRO A N 1
ATOM 953 C CA . PRO A 1 118 ? 11.562 -1.443 -8.516 1 79.12 118 PRO A CA 1
ATOM 954 C C . PRO A 1 118 ? 12.117 -0.036 -8.727 1 79.12 118 PRO A C 1
ATOM 956 O O . PRO A 1 118 ? 13.281 0.23 -8.398 1 79.12 118 PRO A O 1
ATOM 959 N N . ARG A 1 119 ? 11.422 0.937 -9.273 1 69.69 119 ARG A N 1
ATOM 960 C CA . ARG A 1 119 ? 11.898 2.244 -9.719 1 69.69 119 ARG A CA 1
ATOM 961 C C . ARG A 1 119 ? 12.641 2.967 -8.602 1 69.69 119 ARG A C 1
ATOM 963 O O . ARG A 1 119 ? 13.68 3.59 -8.852 1 69.69 119 ARG A O 1
ATOM 970 N N . TYR A 1 120 ? 12.203 2.875 -7.344 1 66 120 TYR A N 1
ATOM 971 C CA . TYR A 1 120 ? 12.852 3.676 -6.305 1 66 120 TYR A CA 1
ATOM 972 C C . TYR A 1 120 ? 13.664 2.795 -5.363 1 66 120 TYR A C 1
ATOM 974 O O . TYR A 1 120 ? 14.062 3.234 -4.281 1 66 120 TYR A O 1
ATOM 982 N N . LYS A 1 121 ? 14.031 1.664 -5.938 1 76.31 121 LYS A N 1
ATOM 983 C CA . LYS A 1 121 ? 14.734 0.748 -5.047 1 76.31 121 LYS A CA 1
ATOM 984 C C . LYS A 1 121 ? 16.203 0.624 -5.441 1 76.31 121 LYS A C 1
ATOM 986 O O . LYS A 1 121 ? 16.969 -0.118 -4.812 1 76.31 121 LYS A O 1
ATOM 991 N N . GLY A 1 122 ? 16.562 1.271 -6.543 1 77.56 122 GLY A N 1
ATOM 992 C CA . GLY A 1 122 ? 17.953 1.229 -6.984 1 77.56 122 GLY A CA 1
ATOM 993 C C . GLY A 1 122 ? 18.328 -0.091 -7.625 1 77.56 122 GLY A C 1
ATOM 994 O O . GLY A 1 122 ? 19.516 -0.43 -7.703 1 77.56 122 GLY A O 1
ATOM 995 N N . LEU A 1 123 ? 17.375 -0.827 -8.008 1 86.06 123 LEU A N 1
ATOM 996 C CA . LEU A 1 123 ? 17.641 -2.137 -8.594 1 86.06 123 LEU A CA 1
ATOM 997 C C . LEU A 1 123 ? 17.75 -2.037 -10.109 1 86.06 123 LEU A C 1
ATOM 999 O O . LEU A 1 123 ? 18.578 -2.721 -10.719 1 86.06 123 LEU A O 1
ATOM 1003 N N . ILE A 1 124 ? 16.906 -1.122 -10.602 1 81.88 124 ILE A N 1
ATOM 1004 C CA . ILE A 1 124 ? 16.969 -0.904 -12.039 1 81.88 124 ILE A CA 1
ATOM 1005 C C . ILE A 1 124 ? 18.25 -0.159 -12.406 1 81.88 124 ILE A C 1
ATOM 1007 O O . ILE A 1 124 ? 18.547 0.879 -11.82 1 81.88 124 ILE A O 1
ATOM 1011 N N . GLY A 1 125 ? 19.016 -0.726 -13.336 1 84 125 GLY A N 1
ATOM 1012 C CA . GLY A 1 125 ? 20.266 -0.085 -13.75 1 84 125 GLY A CA 1
ATOM 1013 C C . GLY A 1 125 ? 21.453 -0.496 -12.914 1 84 125 GLY A C 1
ATOM 1014 O O . GLY A 1 125 ? 22.594 -0.163 -13.25 1 84 125 GLY A O 1
ATOM 1015 N N . HIS A 1 126 ? 21.203 -1.162 -11.891 1 89.31 126 HIS A N 1
ATOM 1016 C CA . HIS A 1 126 ? 22.328 -1.662 -11.109 1 89.31 126 HIS A CA 1
ATOM 1017 C C . HIS A 1 126 ? 23.172 -2.633 -11.922 1 89.31 126 HIS A C 1
ATOM 1019 O O . HIS A 1 126 ? 22.641 -3.525 -12.586 1 89.31 126 HIS A O 1
ATOM 1025 N N . ARG A 1 127 ? 24.453 -2.508 -11.812 1 94.69 127 ARG A N 1
ATOM 1026 C CA . ARG A 1 127 ? 25.391 -3.232 -12.664 1 94.69 127 ARG A CA 1
ATOM 1027 C C . ARG A 1 127 ? 25.25 -4.738 -12.477 1 94.69 127 ARG A C 1
ATOM 1029 O O . ARG A 1 127 ? 25.422 -5.508 -13.422 1 94.69 127 ARG A O 1
ATOM 1036 N N . ASN A 1 128 ? 24.891 -5.215 -11.281 1 97.38 128 ASN A N 1
ATOM 1037 C CA . ASN A 1 128 ? 24.922 -6.641 -10.961 1 97.38 128 ASN A CA 1
ATOM 1038 C C . ASN A 1 128 ? 23.516 -7.184 -10.688 1 97.38 128 ASN A C 1
ATOM 1040 O O . ASN A 1 128 ? 23.375 -8.25 -10.078 1 97.38 128 ASN A O 1
ATOM 1044 N N . VAL A 1 129 ? 22.469 -6.445 -11.078 1 97.19 129 VAL A N 1
ATOM 1045 C CA . VAL A 1 129 ? 21.141 -6.902 -10.711 1 97.19 129 VAL A CA 1
ATOM 1046 C C . VAL A 1 129 ? 20.25 -6.949 -11.961 1 97.19 129 VAL A C 1
ATOM 1048 O O . VAL A 1 129 ? 20.281 -6.039 -12.789 1 97.19 129 VAL A O 1
ATOM 1051 N N . THR A 1 130 ? 19.562 -7.996 -12.141 1 97.31 130 THR A N 1
ATOM 1052 C CA . THR A 1 130 ? 18.438 -8.125 -13.07 1 97.31 130 THR A CA 1
ATOM 1053 C C . THR A 1 130 ? 17.391 -9.078 -12.516 1 97.31 130 THR A C 1
ATOM 1055 O O . THR A 1 130 ? 17.531 -9.602 -11.406 1 97.31 130 THR A O 1
ATOM 1058 N N . GLY A 1 131 ? 16.266 -9.203 -13.266 1 96.81 131 GLY A N 1
ATOM 1059 C CA . GLY A 1 131 ? 15.297 -10.141 -12.711 1 96.81 131 GLY A CA 1
ATOM 1060 C C . GLY A 1 131 ? 13.953 -10.102 -13.422 1 96.81 131 GLY A C 1
ATOM 1061 O O . GLY A 1 131 ? 13.836 -9.523 -14.508 1 96.81 131 GLY A O 1
ATOM 1062 N N . VAL A 1 132 ? 13.062 -10.844 -12.828 1 95.81 132 VAL A N 1
ATOM 1063 C CA . VAL A 1 132 ? 11.734 -11.039 -13.383 1 95.81 132 VAL A CA 1
ATOM 1064 C C . VAL A 1 132 ? 10.68 -10.453 -12.445 1 95.81 132 VAL A C 1
ATOM 1066 O O . VAL A 1 132 ? 10.594 -10.852 -11.281 1 95.81 132 VAL A O 1
ATOM 1069 N N . LEU A 1 133 ? 9.906 -9.539 -12.969 1 93.19 133 LEU A N 1
ATOM 1070 C CA . LEU A 1 133 ? 8.82 -8.93 -12.203 1 93.19 133 LEU A CA 1
ATOM 1071 C C . LEU A 1 133 ? 7.578 -9.812 -12.219 1 93.19 133 LEU A C 1
ATOM 1073 O O . LEU A 1 133 ? 7.352 -10.547 -13.18 1 93.19 133 LEU A O 1
ATOM 1077 N N . GLU A 1 134 ? 6.871 -9.828 -11.156 1 92.81 134 GLU A N 1
ATOM 1078 C CA . GLU A 1 134 ? 5.578 -10.5 -11.055 1 92.81 134 GLU A CA 1
ATOM 1079 C C . GLU A 1 134 ? 4.43 -9.5 -11.156 1 92.81 134 GLU A C 1
ATOM 1081 O O . GLU A 1 134 ? 4.273 -8.633 -10.297 1 92.81 134 GLU A O 1
ATOM 1086 N N . ARG A 1 135 ? 3.631 -9.586 -12.164 1 90.06 135 ARG A N 1
ATOM 1087 C CA . ARG A 1 135 ? 2.5 -8.703 -12.422 1 90.06 135 ARG A CA 1
ATOM 1088 C C . ARG A 1 135 ? 1.219 -9.5 -12.641 1 90.06 135 ARG A C 1
ATOM 1090 O O . ARG A 1 135 ? 0.94 -9.938 -13.766 1 90.06 135 ARG A O 1
ATOM 1097 N N . PRO A 1 136 ? 0.494 -9.664 -11.508 1 91.38 136 PRO A N 1
ATOM 1098 C CA . PRO A 1 136 ? -0.763 -10.391 -11.711 1 91.38 136 PRO A CA 1
ATOM 1099 C C . PRO A 1 136 ? -1.743 -9.633 -12.609 1 91.38 136 PRO A C 1
ATOM 1101 O O . PRO A 1 136 ? -1.684 -8.406 -12.695 1 91.38 136 PRO A O 1
ATOM 1104 N N . LEU A 1 137 ? -2.564 -10.289 -13.289 1 93.75 137 LEU A N 1
ATOM 1105 C CA . LEU A 1 137 ? -3.475 -9.719 -14.273 1 93.75 137 LEU A CA 1
ATOM 1106 C C . LEU A 1 137 ? -4.871 -9.539 -13.688 1 93.75 137 LEU A C 1
ATOM 1108 O O . LEU A 1 137 ? -5.852 -10.055 -14.234 1 93.75 137 LEU A O 1
ATOM 1112 N N . LEU A 1 138 ? -4.977 -8.734 -12.648 1 96.69 138 LEU A N 1
ATOM 1113 C CA . LEU A 1 138 ? -6.238 -8.633 -11.922 1 96.69 138 LEU A CA 1
ATOM 1114 C C . LEU A 1 138 ? -7.34 -8.086 -12.82 1 96.69 138 LEU A C 1
ATOM 1116 O O . LEU A 1 138 ? -8.375 -8.727 -13 1 96.69 138 LEU A O 1
ATOM 1120 N N . LYS A 1 139 ? -7.117 -6.938 -13.469 1 97 139 LYS A N 1
ATOM 1121 C CA . LYS A 1 139 ? -8.141 -6.289 -14.281 1 97 139 LYS A CA 1
ATOM 1122 C C . LYS A 1 139 ? -8.508 -7.141 -15.492 1 97 139 LYS A C 1
ATOM 1124 O O . LYS A 1 139 ? -9.688 -7.375 -15.758 1 97 139 LYS A O 1
ATOM 1129 N N . ARG A 1 140 ? -7.496 -7.617 -16.188 1 96.19 140 ARG A N 1
ATOM 1130 C CA . ARG A 1 140 ? -7.742 -8.414 -17.375 1 96.19 140 ARG A CA 1
ATOM 1131 C C . ARG A 1 140 ? -8.477 -9.703 -17.047 1 96.19 140 ARG A C 1
ATOM 1133 O O . ARG A 1 140 ? -9.383 -10.117 -17.766 1 96.19 140 ARG A O 1
ATOM 1140 N N . ASN A 1 141 ? -8.039 -10.359 -15.977 1 97.62 141 ASN A N 1
ATOM 1141 C CA . ASN A 1 141 ? -8.727 -11.562 -15.508 1 97.62 141 ASN A CA 1
ATOM 1142 C C . ASN A 1 141 ? -10.203 -11.305 -15.242 1 97.62 141 ASN A C 1
ATOM 1144 O O . ASN A 1 141 ? -11.07 -12 -15.766 1 97.62 141 ASN A O 1
ATOM 1148 N N . ILE A 1 142 ? -10.508 -10.281 -14.492 1 98.38 142 ILE A N 1
ATOM 1149 C CA . ILE A 1 142 ? -11.883 -9.953 -14.133 1 98.38 142 ILE A CA 1
ATOM 1150 C C . ILE A 1 142 ? -12.695 -9.664 -15.391 1 98.38 142 ILE A C 1
ATOM 1152 O O . ILE A 1 142 ? -13.828 -10.141 -15.523 1 98.38 142 ILE A O 1
ATOM 1156 N N . GLN A 1 143 ? -12.133 -8.953 -16.344 1 97.94 143 GLN A N 1
ATOM 1157 C CA . GLN A 1 143 ? -12.812 -8.641 -17.594 1 97.94 143 GLN A CA 1
ATOM 1158 C C . GLN A 1 143 ? -13.125 -9.906 -18.375 1 97.94 143 GLN A C 1
ATOM 1160 O O . GLN A 1 143 ? -14.234 -10.07 -18.891 1 97.94 143 GLN A O 1
ATOM 1165 N N . GLU A 1 144 ? -12.164 -10.758 -18.453 1 97.06 144 GLU A N 1
ATOM 1166 C CA . GLU A 1 144 ? -12.336 -11.984 -19.219 1 97.06 144 GLU A CA 1
ATOM 1167 C C . GLU A 1 144 ? -13.336 -12.922 -18.562 1 97.06 144 GLU A C 1
ATOM 1169 O O . GLU A 1 144 ? -14.156 -13.555 -19.234 1 97.06 144 GLU A O 1
ATOM 1174 N N . MET A 1 145 ? -13.281 -13.031 -17.25 1 98.38 145 MET A N 1
ATOM 1175 C CA . MET A 1 145 ? -14.242 -13.883 -16.547 1 98.38 145 MET A CA 1
ATOM 1176 C C . MET A 1 145 ? -15.648 -13.305 -16.656 1 98.38 145 MET A C 1
ATOM 1178 O O . MET A 1 145 ? -16.625 -14.055 -16.734 1 98.38 145 MET A O 1
ATOM 1182 N N . ALA A 1 146 ? -15.758 -11.977 -16.578 1 98.38 146 ALA A N 1
ATOM 1183 C CA . ALA A 1 146 ? -17.062 -11.344 -16.781 1 98.38 146 ALA A CA 1
ATOM 1184 C C . ALA A 1 146 ? -17.656 -11.727 -18.125 1 98.38 146 ALA A C 1
ATOM 1186 O O . ALA A 1 146 ? -18.844 -12.023 -18.234 1 98.38 146 ALA A O 1
ATOM 1187 N N . ARG A 1 147 ? -16.828 -11.742 -19.156 1 97.19 147 ARG A N 1
ATOM 1188 C CA . ARG A 1 147 ? -17.266 -12.148 -20.484 1 97.19 147 ARG A CA 1
ATOM 1189 C C . ARG A 1 147 ? -17.703 -13.609 -20.5 1 97.19 147 ARG A C 1
ATOM 1191 O O . ARG A 1 147 ? -18.75 -13.945 -21.062 1 97.19 147 ARG A O 1
ATOM 1198 N N . MET A 1 148 ? -16.922 -14.414 -19.875 1 97.56 148 MET A N 1
ATOM 1199 C CA . MET A 1 148 ? -17.234 -15.836 -19.812 1 97.56 148 MET A CA 1
ATOM 1200 C C . MET A 1 148 ? -18.562 -16.062 -19.141 1 97.56 148 MET A C 1
ATOM 1202 O O . MET A 1 148 ? -19.312 -16.969 -19.516 1 97.56 148 MET A O 1
ATOM 1206 N N . MET A 1 149 ? -18.891 -15.25 -18.172 1 97.81 149 MET A N 1
ATOM 1207 C CA . MET A 1 149 ? -20.109 -15.406 -17.391 1 97.81 149 MET A CA 1
ATOM 1208 C C . MET A 1 149 ? -21.297 -14.781 -18.109 1 97.81 149 MET A C 1
ATOM 1210 O O . MET A 1 149 ? -22.438 -14.891 -17.656 1 97.81 149 MET A O 1
ATOM 1214 N N . GLY A 1 150 ? -21.062 -14.102 -19.219 1 96.81 150 GLY A N 1
ATOM 1215 C CA . GLY A 1 150 ? -22.125 -13.422 -19.922 1 96.81 150 GLY A CA 1
ATOM 1216 C C . GLY A 1 150 ? -22.5 -12.086 -19.312 1 96.81 150 GLY A C 1
ATOM 1217 O O . GLY A 1 150 ? -23.578 -11.555 -19.578 1 96.81 150 GLY A O 1
ATOM 1218 N N . GLY A 1 151 ? -21.641 -11.641 -18.547 1 97.31 151 GLY A N 1
ATOM 1219 C CA . GLY A 1 151 ? -21.844 -10.406 -17.812 1 97.31 151 GLY A CA 1
ATOM 1220 C C . GLY A 1 151 ? -21.625 -10.57 -16.312 1 97.31 151 GLY A C 1
ATOM 1221 O O . GLY A 1 151 ? -21.906 -11.633 -15.758 1 97.31 151 GLY A O 1
ATOM 1222 N N . LEU A 1 152 ? -21.125 -9.523 -15.656 1 98.06 152 LEU A N 1
ATOM 1223 C CA . LEU A 1 152 ? -20.844 -9.484 -14.227 1 98.06 152 LEU A CA 1
ATOM 1224 C C . LEU A 1 152 ? -20.969 -8.07 -13.68 1 98.06 152 LEU A C 1
ATOM 1226 O O . LEU A 1 152 ? -20.109 -7.223 -13.953 1 98.06 152 LEU A O 1
ATOM 1230 N N . ASP A 1 153 ? -21.969 -7.828 -12.922 1 97.62 153 ASP A N 1
ATOM 1231 C CA . ASP A 1 153 ? -22.234 -6.469 -12.461 1 97.62 153 ASP A CA 1
ATOM 1232 C C . ASP A 1 153 ? -21.328 -6.105 -11.289 1 97.62 153 ASP A C 1
ATOM 1234 O O . ASP A 1 153 ? -20.688 -5.043 -11.289 1 97.62 153 ASP A O 1
ATOM 1238 N N . ARG A 1 154 ? -21.297 -7.016 -10.273 1 98.12 154 ARG A N 1
ATOM 1239 C CA . ARG A 1 154 ? -20.5 -6.754 -9.078 1 98.12 154 ARG A CA 1
ATOM 1240 C C . ARG A 1 154 ? -19.625 -7.957 -8.727 1 98.12 154 ARG A C 1
ATOM 1242 O O . ARG A 1 154 ? -20.109 -9.094 -8.703 1 98.12 154 ARG A O 1
ATOM 1249 N N . ALA A 1 155 ? -18.406 -7.688 -8.5 1 98.69 155 ALA A N 1
ATOM 1250 C CA . ALA A 1 155 ? -17.453 -8.719 -8.102 1 98.69 155 ALA A CA 1
ATOM 1251 C C . ALA A 1 155 ? -16.703 -8.32 -6.836 1 98.69 155 ALA A C 1
ATOM 1253 O O . ALA A 1 155 ? -16.469 -7.137 -6.598 1 98.69 155 ALA A O 1
ATOM 1254 N N . LEU A 1 156 ? -16.391 -9.297 -6.012 1 98.69 156 LEU A N 1
ATOM 1255 C CA . LEU A 1 156 ? -15.602 -9.102 -4.801 1 98.69 156 LEU A CA 1
ATOM 1256 C C . LEU A 1 156 ? -14.227 -9.75 -4.941 1 98.69 156 LEU A C 1
ATOM 1258 O O . LEU A 1 156 ? -14.125 -10.93 -5.277 1 98.69 156 LEU A O 1
ATOM 1262 N N . VAL A 1 157 ? -13.219 -8.938 -4.793 1 98.75 157 VAL A N 1
ATOM 1263 C CA . VAL A 1 157 ? -11.844 -9.422 -4.777 1 98.75 157 VAL A CA 1
ATOM 1264 C C . VAL A 1 157 ? -11.352 -9.516 -3.334 1 98.75 157 VAL A C 1
ATOM 1266 O O . VAL A 1 157 ? -11.414 -8.539 -2.582 1 98.75 157 VAL A O 1
ATOM 1269 N N . LEU A 1 158 ? -10.859 -10.711 -2.951 1 98.62 158 LEU A N 1
ATOM 1270 C CA . LEU A 1 158 ? -10.43 -10.938 -1.577 1 98.62 158 LEU A CA 1
ATOM 1271 C C . LEU A 1 158 ? -8.922 -11.18 -1.513 1 98.62 158 LEU A C 1
ATOM 1273 O O . LEU A 1 158 ? -8.391 -11.984 -2.277 1 98.62 158 LEU A O 1
ATOM 1277 N N . PHE A 1 159 ? -8.281 -10.445 -0.63 1 98.06 159 PHE A N 1
ATOM 1278 C CA . PHE A 1 159 ? -6.859 -10.602 -0.351 1 98.06 159 PHE A CA 1
ATOM 1279 C C . PHE A 1 159 ? -6.609 -10.688 1.149 1 98.06 159 PHE A C 1
ATOM 1281 O O . PHE A 1 159 ? -7.398 -10.172 1.946 1 98.06 159 PHE A O 1
ATOM 1288 N N . ASP A 1 160 ? -5.484 -11.383 1.504 1 96.81 160 ASP A N 1
ATOM 1289 C CA . ASP A 1 160 ? -4.945 -11.133 2.838 1 96.81 160 ASP A CA 1
ATOM 1290 C C . ASP A 1 160 ? -4.336 -9.742 2.932 1 96.81 160 ASP A C 1
ATOM 1292 O O . ASP A 1 160 ? -4.34 -8.984 1.954 1 96.81 160 ASP A O 1
ATOM 1296 N N . SER A 1 161 ? -3.889 -9.398 4.098 1 93.69 161 SER A N 1
ATOM 1297 C CA . SER A 1 161 ? -3.4 -8.039 4.289 1 93.69 161 SER A CA 1
ATOM 1298 C C . SER A 1 161 ? -1.876 -7.984 4.25 1 93.69 161 SER A C 1
ATOM 1300 O O . SER A 1 161 ? -1.261 -7.16 4.926 1 93.69 161 SER A O 1
ATOM 1302 N N . SER A 1 162 ? -1.211 -8.852 3.512 1 89.88 162 SER A N 1
ATOM 1303 C CA . SER A 1 162 ? 0.243 -8.867 3.393 1 89.88 162 SER A CA 1
ATOM 1304 C C . SER A 1 162 ? 0.739 -7.719 2.52 1 89.88 162 SER A C 1
ATOM 1306 O O . SER A 1 162 ? -0.029 -7.145 1.744 1 89.88 162 SER A O 1
ATOM 1308 N N . ASN A 1 163 ? 2.033 -7.465 2.631 1 84.62 163 ASN A N 1
ATOM 1309 C CA . ASN A 1 163 ? 2.654 -6.441 1.799 1 84.62 163 ASN A CA 1
ATOM 1310 C C . ASN A 1 163 ? 2.564 -6.793 0.317 1 84.62 163 ASN A C 1
ATOM 1312 O O . ASN A 1 163 ? 2.447 -5.906 -0.531 1 84.62 163 ASN A O 1
ATOM 1316 N N . VAL A 1 164 ? 2.629 -8.023 0.052 1 87.81 164 VAL A N 1
ATOM 1317 C CA . VAL A 1 164 ? 2.539 -8.477 -1.331 1 87.81 164 VAL A CA 1
ATOM 1318 C C . VAL A 1 164 ? 1.141 -8.203 -1.877 1 87.81 164 VAL A C 1
ATOM 1320 O O . VAL A 1 164 ? 0.99 -7.742 -3.01 1 87.81 164 VAL A O 1
ATOM 1323 N N . SER A 1 165 ? 0.134 -8.484 -1.096 1 92.75 165 SER A N 1
ATOM 1324 C CA . SER A 1 165 ? -1.242 -8.188 -1.477 1 92.75 165 SER A CA 1
ATOM 1325 C C . SER A 1 165 ? -1.438 -6.691 -1.723 1 92.75 165 SER A C 1
ATOM 1327 O O . SER A 1 165 ? -2.029 -6.293 -2.729 1 92.75 165 SER A O 1
ATOM 1329 N N . LEU A 1 166 ? -0.927 -5.965 -0.826 1 89.75 166 LEU A N 1
ATOM 1330 C CA . LEU A 1 166 ? -1.04 -4.516 -0.951 1 89.75 166 LEU A CA 1
ATOM 1331 C C . LEU A 1 166 ? -0.37 -4.027 -2.232 1 89.75 166 LEU A C 1
ATOM 1333 O O . LEU A 1 166 ? -0.919 -3.18 -2.939 1 89.75 166 LEU A O 1
ATOM 1337 N N . ALA A 1 167 ? 0.743 -4.52 -2.539 1 87.5 167 ALA A N 1
ATOM 1338 C CA . ALA A 1 167 ? 1.456 -4.152 -3.76 1 87.5 167 ALA A CA 1
ATOM 1339 C C . ALA A 1 167 ? 0.638 -4.504 -5 1 87.5 167 ALA A C 1
ATOM 1341 O O . ALA A 1 167 ? 0.604 -3.736 -5.965 1 87.5 167 ALA A O 1
ATOM 1342 N N . ALA A 1 168 ? 0.03 -5.617 -4.965 1 90.5 168 ALA A N 1
ATOM 1343 C CA . ALA A 1 168 ? -0.797 -6.035 -6.094 1 90.5 168 ALA A CA 1
ATOM 1344 C C . ALA A 1 168 ? -1.96 -5.07 -6.309 1 90.5 168 ALA A C 1
ATOM 1346 O O . ALA A 1 168 ? -2.248 -4.676 -7.441 1 90.5 168 ALA A O 1
ATOM 1347 N N . ILE A 1 169 ? -2.588 -4.707 -5.246 1 92.06 169 ILE A N 1
ATOM 1348 C CA . ILE A 1 169 ? -3.719 -3.789 -5.309 1 92.06 169 ILE A CA 1
ATOM 1349 C C . ILE A 1 169 ? -3.244 -2.42 -5.785 1 92.06 169 ILE A C 1
ATOM 1351 O O . ILE A 1 169 ? -3.898 -1.781 -6.613 1 92.06 169 ILE A O 1
ATOM 1355 N N . GLU A 1 170 ? -2.146 -1.999 -5.266 1 88.88 170 GLU A N 1
ATOM 1356 C CA . GLU A 1 170 ? -1.577 -0.72 -5.68 1 88.88 170 GLU A CA 1
ATOM 1357 C C . GLU A 1 170 ? -1.28 -0.705 -7.176 1 88.88 170 GLU A C 1
ATOM 1359 O O . GLU A 1 170 ? -1.678 0.224 -7.883 1 88.88 170 GLU A O 1
ATOM 1364 N N . ASP A 1 171 ? -0.683 -1.719 -7.656 1 87.62 171 ASP A N 1
ATOM 1365 C CA . ASP A 1 171 ? -0.218 -1.753 -9.039 1 87.62 171 ASP A CA 1
ATOM 1366 C C . ASP A 1 171 ? -1.38 -1.975 -10.008 1 87.62 171 ASP A C 1
ATOM 1368 O O . ASP A 1 171 ? -1.449 -1.338 -11.062 1 87.62 171 ASP A O 1
ATOM 1372 N N . GLU A 1 172 ? -2.281 -2.832 -9.617 1 91.94 172 GLU A N 1
ATOM 1373 C CA . GLU A 1 172 ? -3.309 -3.25 -10.57 1 91.94 172 GLU A CA 1
ATOM 1374 C C . GLU A 1 172 ? -4.559 -2.381 -10.445 1 91.94 172 GLU A C 1
ATOM 1376 O O . GLU A 1 172 ? -5.246 -2.135 -11.438 1 91.94 172 GLU A O 1
ATOM 1381 N N . PHE A 1 173 ? -4.828 -1.899 -9.242 1 93.81 173 PHE A N 1
ATOM 1382 C CA . PHE A 1 173 ? -6.062 -1.151 -9.023 1 93.81 173 PHE A CA 1
ATOM 1383 C C . PHE A 1 173 ? -5.758 0.294 -8.648 1 93.81 173 PHE A C 1
ATOM 1385 O O . PHE A 1 173 ? -6.66 1.04 -8.258 1 93.81 173 PHE A O 1
ATOM 1392 N N . ASP A 1 174 ? -4.527 0.697 -8.727 1 89.75 174 ASP A N 1
ATOM 1393 C CA . ASP A 1 174 ? -4.113 2.039 -8.328 1 89.75 174 ASP A CA 1
ATOM 1394 C C . ASP A 1 174 ? -4.559 2.348 -6.898 1 89.75 174 ASP A C 1
ATOM 1396 O O . ASP A 1 174 ? -5.066 3.438 -6.621 1 89.75 174 ASP A O 1
ATOM 1400 N N . ALA A 1 175 ? -4.59 1.301 -6.082 1 90.12 175 ALA A N 1
ATOM 1401 C CA . ALA A 1 175 ? -4.844 1.358 -4.645 1 90.12 175 ALA A CA 1
ATOM 1402 C C . ALA A 1 175 ? -6.328 1.564 -4.355 1 90.12 175 ALA A C 1
ATOM 1404 O O . ALA A 1 175 ? -6.73 1.711 -3.197 1 90.12 175 ALA A O 1
ATOM 1405 N N . GLN A 1 176 ? -7.129 1.558 -5.34 1 93.12 176 GLN A N 1
ATOM 1406 C CA . GLN A 1 176 ? -8.562 1.721 -5.148 1 93.12 176 GLN A CA 1
ATOM 1407 C C . GLN A 1 176 ? -9.195 0.445 -4.598 1 93.12 176 GLN A C 1
ATOM 1409 O O . GLN A 1 176 ? -8.852 -0.659 -5.027 1 93.12 176 GLN A O 1
ATOM 1414 N N . THR A 1 177 ? -10.094 0.611 -3.604 1 93.44 177 THR A N 1
ATOM 1415 C CA . THR A 1 177 ? -10.805 -0.543 -3.07 1 93.44 177 THR A CA 1
ATOM 1416 C C . THR A 1 177 ? -12.148 -0.718 -3.773 1 93.44 177 THR A C 1
ATOM 1418 O O . THR A 1 177 ? -12.812 -1.745 -3.613 1 93.44 177 THR A O 1
ATOM 1421 N N . GLU A 1 178 ? -12.594 0.26 -4.457 1 93.56 178 GLU A N 1
ATOM 1422 C CA . GLU A 1 178 ? -13.75 0.205 -5.348 1 93.56 178 GLU A CA 1
ATOM 1423 C C . GLU A 1 178 ? -13.445 0.861 -6.691 1 93.56 178 GLU A C 1
ATOM 1425 O O . GLU A 1 178 ? -12.969 1.998 -6.738 1 93.56 178 GLU A O 1
ATOM 1430 N N . LEU A 1 179 ? -13.664 0.124 -7.738 1 93.5 179 LEU A N 1
ATOM 1431 C CA . LEU A 1 179 ? -13.406 0.655 -9.07 1 93.5 179 LEU A CA 1
ATOM 1432 C C . LEU A 1 179 ? -14.258 -0.065 -10.117 1 93.5 179 LEU A C 1
ATOM 1434 O O . LEU A 1 179 ? -14.883 -1.084 -9.812 1 93.5 179 LEU A O 1
ATOM 1438 N N . ARG A 1 180 ? -14.328 0.542 -11.289 1 93.69 180 ARG A N 1
ATOM 1439 C CA . ARG A 1 180 ? -15.031 -0.088 -12.406 1 93.69 180 ARG A CA 1
ATOM 1440 C C . ARG A 1 180 ? -14.047 -0.651 -13.422 1 93.69 180 ARG A C 1
ATOM 1442 O O . ARG A 1 180 ? -13.102 0.031 -13.82 1 93.69 180 ARG A O 1
ATOM 1449 N N . ILE A 1 181 ? -14.234 -1.878 -13.781 1 96 181 ILE A N 1
ATOM 1450 C CA . ILE A 1 181 ? -13.539 -2.539 -14.875 1 96 181 ILE A CA 1
ATOM 1451 C C . ILE A 1 181 ? -14.547 -2.938 -15.953 1 96 181 ILE A C 1
ATOM 1453 O O . ILE A 1 181 ? -15.289 -3.912 -15.797 1 96 181 ILE A O 1
ATOM 1457 N N . GLY A 1 182 ? -14.547 -2.191 -17.031 1 94.81 182 GLY A N 1
ATOM 1458 C CA . GLY A 1 182 ? -15.688 -2.34 -17.938 1 94.81 182 GLY A CA 1
ATOM 1459 C C . GLY A 1 182 ? -17.016 -2.045 -17.266 1 94.81 182 GLY A C 1
ATOM 1460 O O . GLY A 1 182 ? -17.203 -0.978 -16.672 1 94.81 182 GLY A O 1
ATOM 1461 N N . ARG A 1 183 ? -17.875 -2.98 -17.344 1 95.25 183 ARG A N 1
ATOM 1462 C CA . ARG A 1 183 ? -19.188 -2.807 -16.75 1 95.25 183 ARG A CA 1
ATOM 1463 C C . ARG A 1 183 ? -19.219 -3.373 -15.328 1 95.25 183 ARG A C 1
ATOM 1465 O O . ARG A 1 183 ? -20.234 -3.246 -14.625 1 95.25 183 ARG A O 1
ATOM 1472 N N . THR A 1 184 ? -18.156 -3.945 -14.906 1 97.88 184 THR A N 1
ATOM 1473 C CA . THR A 1 184 ? -18.125 -4.621 -13.617 1 97.88 184 THR A CA 1
ATOM 1474 C C . THR A 1 184 ? -17.672 -3.662 -12.516 1 97.88 184 THR A C 1
ATOM 1476 O O . THR A 1 184 ? -16.609 -3.051 -12.609 1 97.88 184 THR A O 1
ATOM 1479 N N . ARG A 1 185 ? -18.484 -3.504 -11.508 1 97.38 185 ARG A N 1
ATOM 1480 C CA . ARG A 1 185 ? -18.047 -2.832 -10.281 1 97.38 185 ARG A CA 1
ATOM 1481 C C . ARG A 1 185 ? -17.266 -3.785 -9.383 1 97.38 185 ARG A C 1
ATOM 1483 O O . ARG A 1 185 ? -17.781 -4.836 -8.984 1 97.38 185 ARG A O 1
ATOM 1490 N N . VAL A 1 186 ? -16.062 -3.395 -9.07 1 98.06 186 VAL A N 1
ATOM 1491 C CA . VAL A 1 186 ? -15.18 -4.289 -8.344 1 98.06 186 VAL A CA 1
ATOM 1492 C C . VAL A 1 186 ? -14.883 -3.703 -6.961 1 98.06 186 VAL A C 1
ATOM 1494 O O . VAL A 1 186 ? -14.5 -2.535 -6.844 1 98.06 186 VAL A O 1
ATOM 1497 N N . THR A 1 187 ? -15.125 -4.496 -5.945 1 97.5 187 THR A N 1
ATOM 1498 C CA . THR A 1 187 ? -14.719 -4.188 -4.578 1 97.5 187 THR A CA 1
ATOM 1499 C C . THR A 1 187 ? -13.578 -5.102 -4.133 1 97.5 187 THR A C 1
ATOM 1501 O O . THR A 1 187 ? -13.656 -6.32 -4.289 1 97.5 187 THR A O 1
ATOM 1504 N N . SER A 1 188 ? -12.516 -4.496 -3.662 1 97.56 188 SER A N 1
ATOM 1505 C CA . SER A 1 188 ? -11.43 -5.285 -3.088 1 97.56 188 SER A CA 1
ATOM 1506 C C . SER A 1 188 ? -11.383 -5.133 -1.571 1 97.56 188 SER A C 1
ATOM 1508 O O . SER A 1 188 ? -11.539 -4.027 -1.048 1 97.56 188 SER A O 1
ATOM 1510 N N . GLU A 1 189 ? -11.227 -6.258 -0.87 1 97.38 189 GLU A N 1
ATOM 1511 C CA . GLU A 1 189 ? -11.125 -6.281 0.586 1 97.38 189 GLU A CA 1
ATOM 1512 C C . GLU A 1 189 ? -9.898 -7.055 1.047 1 97.38 189 GLU A C 1
ATOM 1514 O O . GLU A 1 189 ? -9.57 -8.102 0.481 1 97.38 189 GLU A O 1
ATOM 1519 N N . LEU A 1 190 ? -9.203 -6.484 1.996 1 97.25 190 LEU A N 1
ATOM 1520 C CA . LEU A 1 190 ? -8.008 -7.102 2.57 1 97.25 190 LEU A CA 1
ATOM 1521 C C . LEU A 1 190 ? -8.242 -7.477 4.031 1 97.25 190 LEU A C 1
ATOM 1523 O O . LEU A 1 190 ? -8.672 -6.641 4.828 1 97.25 190 LEU A O 1
ATOM 1527 N N . TYR A 1 191 ? -7.863 -8.781 4.395 1 97.19 191 TYR A N 1
ATOM 1528 C CA . TYR A 1 191 ? -8.141 -9.281 5.734 1 97.19 191 TYR A CA 1
ATOM 1529 C C . TYR A 1 191 ? -6.887 -9.867 6.371 1 97.19 191 TYR A C 1
ATOM 1531 O O . TYR A 1 191 ? -6.059 -10.469 5.684 1 97.19 191 TYR A O 1
ATOM 1539 N N . GLU A 1 192 ? -6.789 -9.703 7.629 1 95.31 192 GLU A N 1
ATOM 1540 C CA . GLU A 1 192 ? -5.906 -10.516 8.461 1 95.31 192 GLU A CA 1
ATOM 1541 C C . GLU A 1 192 ? -6.695 -11.578 9.219 1 95.31 192 GLU A C 1
ATOM 1543 O O . GLU A 1 192 ? -6.23 -12.711 9.383 1 95.31 192 GLU A O 1
ATOM 1548 N N . ASP A 1 193 ? -7.848 -11.219 9.656 1 96 193 ASP A N 1
ATOM 1549 C CA . ASP A 1 193 ? -8.711 -12.055 10.477 1 96 193 ASP A CA 1
ATOM 1550 C C . ASP A 1 193 ? -9.484 -13.062 9.617 1 96 193 ASP A C 1
ATOM 1552 O O . ASP A 1 193 ? -10.328 -12.672 8.812 1 96 193 ASP A O 1
ATOM 1556 N N . TYR A 1 194 ? -9.25 -14.312 9.891 1 97.75 194 TYR A N 1
ATOM 1557 C CA . TYR A 1 194 ? -9.883 -15.367 9.102 1 97.75 194 TYR A CA 1
ATOM 1558 C C . TYR A 1 194 ? -11.398 -15.344 9.273 1 97.75 194 TYR A C 1
ATOM 1560 O O . TYR A 1 194 ? -12.141 -15.617 8.336 1 97.75 194 TYR A O 1
ATOM 1568 N N . SER A 1 195 ? -11.898 -15 10.438 1 97.56 195 SER A N 1
ATOM 1569 C CA . SER A 1 195 ? -13.344 -14.961 10.664 1 97.56 195 SER A CA 1
ATOM 1570 C C . SER A 1 195 ? -14 -13.883 9.805 1 97.56 195 SER A C 1
ATOM 1572 O O . SER A 1 195 ? -15.109 -14.07 9.305 1 97.56 195 SER A O 1
ATOM 1574 N N . LEU A 1 196 ? -13.352 -12.781 9.664 1 97 196 LEU A N 1
ATOM 1575 C CA . LEU A 1 196 ? -13.883 -11.727 8.812 1 97 196 LEU A CA 1
ATOM 1576 C C . LEU A 1 196 ? -13.852 -12.133 7.344 1 97 196 LEU A C 1
ATOM 1578 O O . LEU A 1 196 ? -14.758 -11.797 6.582 1 97 196 LEU A O 1
ATOM 1582 N N . TRP A 1 197 ? -12.805 -12.82 6.984 1 98.12 197 TRP A N 1
ATOM 1583 C CA . TRP A 1 197 ? -12.734 -13.414 5.652 1 98.12 197 TRP A CA 1
ATOM 1584 C C . TRP A 1 197 ? -13.938 -14.328 5.406 1 98.12 197 TRP A C 1
ATOM 1586 O O . TRP A 1 197 ? -14.617 -14.203 4.383 1 98.12 197 TRP A O 1
ATOM 1596 N N . GLN A 1 198 ? -14.188 -15.195 6.312 1 98.69 198 GLN A N 1
ATOM 1597 C CA . GLN A 1 198 ? -15.297 -16.141 6.191 1 98.69 198 GLN A CA 1
ATOM 1598 C C . GLN A 1 198 ? -16.625 -15.422 6.094 1 98.69 198 GLN A C 1
ATOM 1600 O O . GLN A 1 198 ? -17.5 -15.805 5.301 1 98.69 198 GLN A O 1
ATOM 1605 N N . GLU A 1 199 ? -16.766 -14.422 6.875 1 98 199 GLU A N 1
ATOM 1606 C CA . GLU A 1 199 ? -18 -13.641 6.828 1 98 199 GLU A CA 1
ATOM 1607 C C . GLU A 1 199 ? -18.203 -13.016 5.449 1 98 199 GLU A C 1
ATOM 1609 O O . GLU A 1 199 ? -19.312 -13.039 4.91 1 98 199 GLU A O 1
ATOM 1614 N N . ALA A 1 200 ? -17.172 -12.438 4.895 1 97.94 200 ALA A N 1
ATOM 1615 C CA . ALA A 1 200 ? -17.25 -11.82 3.574 1 97.94 200 ALA A CA 1
ATOM 1616 C C . ALA A 1 200 ? -17.672 -12.836 2.516 1 97.94 200 ALA A C 1
ATOM 1618 O O . ALA A 1 200 ? -18.5 -12.539 1.658 1 97.94 200 ALA A O 1
ATOM 1619 N N . VAL A 1 201 ? -17.078 -14 2.594 1 98.81 201 VAL A N 1
ATOM 1620 C CA . VAL A 1 201 ? -17.391 -15.07 1.646 1 98.81 201 VAL A CA 1
ATOM 1621 C C . VAL A 1 201 ? -18.859 -15.469 1.784 1 98.81 201 VAL A C 1
ATOM 1623 O O . VAL A 1 201 ? -19.594 -15.508 0.794 1 98.81 201 VAL A O 1
ATOM 1626 N N . LEU A 1 202 ? -19.312 -15.672 2.994 1 98.81 202 LEU A N 1
ATOM 1627 C CA . LEU A 1 202 ? -20.672 -16.156 3.254 1 98.81 202 LEU A CA 1
ATOM 1628 C C . LEU A 1 202 ? -21.703 -15.141 2.814 1 98.81 202 LEU A C 1
ATOM 1630 O O . LEU A 1 202 ? -22.781 -15.508 2.342 1 98.81 202 LEU A O 1
ATOM 1634 N N . LYS A 1 203 ? -21.375 -13.922 2.939 1 98 203 LYS A N 1
ATOM 1635 C CA . LYS A 1 203 ? -22.359 -12.859 2.707 1 98 203 LYS A CA 1
ATOM 1636 C C . LYS A 1 203 ? -22.234 -12.297 1.295 1 98 203 LYS A C 1
ATOM 1638 O O . LYS A 1 203 ? -22.906 -11.32 0.95 1 98 203 LYS A O 1
ATOM 1643 N N . ALA A 1 204 ? -21.422 -12.875 0.45 1 98.38 204 ALA A N 1
ATOM 1644 C CA . ALA A 1 204 ? -21.109 -12.312 -0.859 1 98.38 204 ALA A CA 1
ATOM 1645 C C . ALA A 1 204 ? -22.375 -12.102 -1.685 1 98.38 204 ALA A C 1
ATOM 1647 O O . ALA A 1 204 ? -22.641 -11 -2.172 1 98.38 204 ALA A O 1
ATOM 1648 N N . LYS A 1 205 ? -23.172 -13.125 -1.785 1 98.44 205 LYS A N 1
ATOM 1649 C CA . LYS A 1 205 ? -24.391 -13.023 -2.584 1 98.44 205 LYS A CA 1
ATOM 1650 C C . LYS A 1 205 ? -25.375 -12.031 -1.973 1 98.44 205 LYS A C 1
ATOM 1652 O O . LYS A 1 205 ? -25.969 -11.211 -2.684 1 98.44 205 LYS A O 1
ATOM 1657 N N . GLN A 1 206 ? -25.516 -12.102 -0.679 1 97.44 206 GLN A N 1
ATOM 1658 C CA . GLN A 1 206 ? -26.391 -11.188 0.038 1 97.44 206 GLN A CA 1
ATOM 1659 C C . GLN A 1 206 ? -25.984 -9.734 -0.183 1 97.44 206 GLN A C 1
ATOM 1661 O O . GLN A 1 206 ? -26.828 -8.844 -0.252 1 97.44 206 GLN A O 1
ATOM 1666 N N . ASN A 1 207 ? -24.75 -9.531 -0.305 1 95.75 207 ASN A N 1
ATOM 1667 C CA . ASN A 1 207 ? -24.219 -8.18 -0.475 1 95.75 207 ASN A CA 1
ATOM 1668 C C . ASN A 1 207 ? -24.188 -7.77 -1.944 1 95.75 207 ASN A C 1
ATOM 1670 O O . ASN A 1 207 ? -23.641 -6.727 -2.293 1 95.75 207 ASN A O 1
ATOM 1674 N N . GLY A 1 208 ? -24.719 -8.586 -2.811 1 97.06 208 GLY A N 1
ATOM 1675 C CA . GLY A 1 208 ? -24.953 -8.211 -4.195 1 97.06 208 GLY A CA 1
ATOM 1676 C C . GLY A 1 208 ? -23.859 -8.68 -5.137 1 97.06 208 GLY A C 1
ATOM 1677 O O . GLY A 1 208 ? -23.906 -8.414 -6.34 1 97.06 208 GLY A O 1
ATOM 1678 N N . TYR A 1 209 ? -22.859 -9.375 -4.637 1 98.44 209 TYR A N 1
ATOM 1679 C CA . TYR A 1 209 ? -21.781 -9.859 -5.496 1 98.44 209 TYR A CA 1
ATOM 1680 C C . TYR A 1 209 ? -22.203 -11.125 -6.234 1 98.44 209 TYR A C 1
ATOM 1682 O O . TYR A 1 209 ? -22.938 -11.953 -5.691 1 98.44 209 TYR A O 1
ATOM 1690 N N . ARG A 1 210 ? -21.672 -11.266 -7.434 1 98.62 210 ARG A N 1
ATOM 1691 C CA . ARG A 1 210 ? -22.047 -12.414 -8.25 1 98.62 210 ARG A CA 1
ATOM 1692 C C . ARG A 1 210 ? -20.844 -13.297 -8.555 1 98.62 210 ARG A C 1
ATOM 1694 O O . ARG A 1 210 ? -20.984 -14.359 -9.156 1 98.62 210 ARG A O 1
ATOM 1701 N N . ALA A 1 211 ? -19.703 -12.891 -8.141 1 98.88 211 ALA A N 1
ATOM 1702 C CA . ALA A 1 211 ? -18.484 -13.703 -8.234 1 98.88 211 ALA A CA 1
ATOM 1703 C C . ALA A 1 211 ? -17.438 -13.242 -7.215 1 98.88 211 ALA A C 1
ATOM 1705 O O . ALA A 1 211 ? -17.406 -12.07 -6.836 1 98.88 211 ALA A O 1
ATOM 1706 N N . LEU A 1 212 ? -16.656 -14.188 -6.789 1 98.81 212 LEU A N 1
ATOM 1707 C CA . LEU A 1 212 ? -15.477 -13.922 -5.973 1 98.81 212 LEU A CA 1
ATOM 1708 C C . LEU A 1 212 ? -14.195 -14.133 -6.781 1 98.81 212 LEU A C 1
ATOM 1710 O O . LEU A 1 212 ? -14.109 -15.07 -7.578 1 98.81 212 LEU A O 1
ATOM 1714 N N . PHE A 1 213 ? -13.289 -13.297 -6.629 1 98.88 213 PHE A N 1
ATOM 1715 C CA . PHE A 1 213 ? -11.93 -13.484 -7.113 1 98.88 213 PHE A CA 1
ATOM 1716 C C . PHE A 1 213 ? -10.945 -13.531 -5.953 1 98.88 213 PHE A C 1
ATOM 1718 O O . PHE A 1 213 ? -10.797 -12.562 -5.211 1 98.88 213 PHE A O 1
ATOM 1725 N N . ILE A 1 214 ? -10.266 -14.641 -5.844 1 98.56 214 ILE A N 1
ATOM 1726 C CA . ILE A 1 214 ? -9.336 -14.828 -4.727 1 98.56 214 ILE A CA 1
ATOM 1727 C C . ILE A 1 214 ? -7.934 -14.398 -5.145 1 98.56 214 ILE A C 1
ATOM 1729 O O . ILE A 1 214 ? -7.387 -14.906 -6.129 1 98.56 214 ILE A O 1
ATOM 1733 N N . GLY A 1 215 ? -7.418 -13.422 -4.406 1 97.38 215 GLY A N 1
ATOM 1734 C CA . GLY A 1 215 ? -6.008 -13.078 -4.523 1 97.38 215 GLY A CA 1
ATOM 1735 C C . GLY A 1 215 ? -5.109 -13.945 -3.662 1 97.38 215 GLY A C 1
ATOM 1736 O O . GLY A 1 215 ? -5.098 -15.172 -3.799 1 97.38 215 GLY A O 1
ATOM 1737 N N . LEU A 1 216 ? -4.414 -13.297 -2.734 1 95.94 216 LEU A N 1
ATOM 1738 C CA . LEU A 1 216 ? -3.57 -14.031 -1.798 1 95.94 216 LEU A CA 1
ATOM 1739 C C . LEU A 1 216 ? -4.262 -14.18 -0.447 1 95.94 216 LEU A C 1
ATOM 1741 O O . LEU A 1 216 ? -5.07 -13.336 -0.062 1 95.94 216 LEU A O 1
ATOM 1745 N N . TYR A 1 217 ? -3.945 -15.234 0.27 1 97.06 217 TYR A N 1
ATOM 1746 C CA . TYR A 1 217 ? -4.688 -15.586 1.476 1 97.06 217 TYR A CA 1
ATOM 1747 C C . TYR A 1 217 ? -3.783 -16.266 2.496 1 97.06 217 TYR A C 1
ATOM 1749 O O . TYR A 1 217 ? -4.266 -16.891 3.443 1 97.06 217 TYR A O 1
ATOM 1757 N N . HIS A 1 218 ? -2.553 -16.156 2.344 1 93.75 218 HIS A N 1
ATOM 1758 C CA . HIS A 1 218 ? -1.566 -17.016 2.988 1 93.75 218 HIS A CA 1
ATOM 1759 C C . HIS A 1 218 ? -1.184 -16.484 4.363 1 93.75 218 HIS A C 1
ATOM 1761 O O . HIS A 1 218 ? -0.505 -17.172 5.133 1 93.75 218 HIS A O 1
ATOM 1767 N N . THR A 1 219 ? -1.643 -15.297 4.715 1 92.5 219 THR A N 1
ATOM 1768 C CA . THR A 1 219 ? -1.266 -14.734 6.008 1 92.5 219 THR A CA 1
ATOM 1769 C C . THR A 1 219 ? -2.494 -14.539 6.891 1 92.5 219 THR A C 1
ATOM 1771 O O . THR A 1 219 ? -2.447 -13.789 7.871 1 92.5 219 THR A O 1
ATOM 1774 N N . LEU A 1 220 ? -3.633 -15.102 6.574 1 95.81 220 LEU A N 1
ATOM 1775 C CA . LEU A 1 220 ? -4.82 -15.055 7.418 1 95.81 220 LEU A CA 1
ATOM 1776 C C . LEU A 1 220 ? -4.566 -15.734 8.758 1 95.81 220 LEU A C 1
ATOM 1778 O O . LEU A 1 220 ? -3.896 -16.766 8.812 1 95.81 220 LEU A O 1
ATOM 1782 N N . LYS A 1 221 ? -5.148 -15.188 9.82 1 95.19 221 LYS A N 1
ATOM 1783 C CA . LYS A 1 221 ? -4.945 -15.711 11.172 1 95.19 221 LYS A CA 1
ATOM 1784 C C . LYS A 1 221 ? -6.277 -16.062 11.828 1 95.19 221 LYS A C 1
ATOM 1786 O O . LYS A 1 221 ? -7.285 -15.391 11.594 1 95.19 221 LYS A O 1
ATOM 1791 N N . ASN A 1 222 ? -6.219 -17.094 12.648 1 96.25 222 ASN A N 1
ATOM 1792 C CA . ASN A 1 222 ? -7.391 -17.438 13.445 1 96.25 222 ASN A CA 1
ATOM 1793 C C . ASN A 1 222 ? -7.457 -16.625 14.734 1 96.25 222 ASN A C 1
ATOM 1795 O O . ASN A 1 222 ? -6.652 -15.711 14.938 1 96.25 222 ASN A O 1
ATOM 1799 N N . SER A 1 223 ? -8.453 -16.938 15.562 1 93.38 223 SER A N 1
ATOM 1800 C CA . SER A 1 223 ? -8.719 -16.156 16.766 1 93.38 223 SER A CA 1
ATOM 1801 C C . SER A 1 223 ? -7.566 -16.266 17.75 1 93.38 223 SER A C 1
ATOM 1803 O O . SER A 1 223 ? -7.398 -15.398 18.625 1 93.38 223 SER A O 1
ATOM 1805 N N . ALA A 1 224 ? -6.719 -17.312 17.656 1 93.75 224 ALA A N 1
ATOM 1806 C CA . ALA A 1 224 ? -5.578 -17.516 18.547 1 93.75 224 ALA A CA 1
ATOM 1807 C C . ALA A 1 224 ? -4.344 -16.781 18.031 1 93.75 224 ALA A C 1
ATOM 1809 O O . ALA A 1 224 ? -3.285 -16.812 18.656 1 93.75 224 ALA A O 1
ATOM 1810 N N . GLY A 1 225 ? -4.508 -16.172 16.859 1 90.56 225 GLY A N 1
ATOM 1811 C CA . GLY A 1 225 ? -3.396 -15.438 16.281 1 90.56 225 GLY A CA 1
ATOM 1812 C C . GLY A 1 225 ? -2.475 -16.297 15.438 1 90.56 225 GLY A C 1
ATOM 1813 O O . GLY A 1 225 ? -1.39 -15.859 15.047 1 90.56 225 GLY A O 1
ATOM 1814 N N . GLU A 1 226 ? -2.916 -17.469 15.188 1 91.44 226 GLU A N 1
ATOM 1815 C CA . GLU A 1 226 ? -2.111 -18.391 14.398 1 91.44 226 GLU A CA 1
ATOM 1816 C C . GLU A 1 226 ? -2.498 -18.328 12.922 1 91.44 226 GLU A C 1
ATOM 1818 O O . GLU A 1 226 ? -3.676 -18.188 12.586 1 91.44 226 GLU A O 1
ATOM 1823 N N . HIS A 1 227 ? -1.511 -18.531 12.086 1 91.19 227 HIS A N 1
ATOM 1824 C CA . HIS A 1 227 ? -1.798 -18.578 10.656 1 91.19 227 HIS A CA 1
ATOM 1825 C C . HIS A 1 227 ? -2.641 -19.812 10.312 1 91.19 227 HIS A C 1
ATOM 1827 O O . HIS A 1 227 ? -2.393 -20.906 10.82 1 91.19 227 HIS A O 1
ATOM 1833 N N . VAL A 1 228 ? -3.633 -19.578 9.461 1 94.94 228 VAL A N 1
ATOM 1834 C CA . VAL A 1 228 ? -4.473 -20.672 8.984 1 94.94 228 VAL A CA 1
ATOM 1835 C C . VAL A 1 228 ? -3.83 -21.312 7.754 1 94.94 228 VAL A C 1
ATOM 1837 O O . VAL A 1 228 ? -3.295 -20.609 6.887 1 94.94 228 VAL A O 1
ATOM 1840 N N . ASP A 1 229 ? -3.91 -22.578 7.703 1 93 229 ASP A N 1
ATOM 1841 C CA . ASP A 1 229 ? -3.342 -23.312 6.578 1 93 229 ASP A CA 1
ATOM 1842 C C . ASP A 1 229 ? -3.965 -22.875 5.258 1 93 229 ASP A C 1
ATOM 1844 O O . ASP A 1 229 ? -5.188 -22.75 5.152 1 93 229 ASP A O 1
ATOM 1848 N N . GLU A 1 230 ? -3.168 -22.641 4.297 1 92.81 230 GLU A N 1
ATOM 1849 C CA . GLU A 1 230 ? -3.627 -22.109 3.016 1 92.81 230 GLU A CA 1
ATOM 1850 C C . GLU A 1 230 ? -4.594 -23.078 2.334 1 92.81 230 GLU A C 1
ATOM 1852 O O . GLU A 1 230 ? -5.535 -22.641 1.665 1 92.81 230 GLU A O 1
ATOM 1857 N N . LYS A 1 231 ? -4.348 -24.344 2.42 1 93.75 231 LYS A N 1
ATOM 1858 C CA . LYS A 1 231 ? -5.246 -25.328 1.82 1 93.75 231 LYS A CA 1
ATOM 1859 C C . LYS A 1 231 ? -6.617 -25.297 2.488 1 93.75 231 LYS A C 1
ATOM 1861 O O . LYS A 1 231 ? -7.645 -25.453 1.82 1 93.75 231 LYS A O 1
ATOM 1866 N N . GLU A 1 232 ? -6.566 -25.109 3.758 1 96.69 232 GLU A N 1
ATOM 1867 C CA . GLU A 1 232 ? -7.816 -25 4.5 1 96.69 232 GLU A CA 1
ATOM 1868 C C . GLU A 1 232 ? -8.609 -23.766 4.07 1 96.69 232 GLU A C 1
ATOM 1870 O O . GLU A 1 232 ? -9.812 -23.844 3.848 1 96.69 232 GLU A O 1
ATOM 1875 N N . VAL A 1 233 ? -7.957 -22.672 3.924 1 97.88 233 VAL A N 1
ATOM 1876 C CA . VAL A 1 233 ? -8.609 -21.422 3.537 1 97.88 233 VAL A CA 1
ATOM 1877 C C . VAL A 1 233 ? -9.289 -21.594 2.18 1 97.88 233 VAL A C 1
ATOM 1879 O O . VAL A 1 233 ? -10.461 -21.25 2.014 1 97.88 233 VAL A O 1
ATOM 1882 N N . LEU A 1 234 ? -8.555 -22.109 1.277 1 97.69 234 LEU A N 1
ATOM 1883 C CA . LEU A 1 234 ? -9.047 -22.234 -0.09 1 97.69 234 LEU A CA 1
ATOM 1884 C C . LEU A 1 234 ? -10.195 -23.234 -0.165 1 97.69 234 LEU A C 1
ATOM 1886 O O . LEU A 1 234 ? -11.227 -22.953 -0.777 1 97.69 234 LEU A O 1
ATOM 1890 N N . ALA A 1 235 ? -10.055 -24.375 0.423 1 98.12 235 ALA A N 1
ATOM 1891 C CA . ALA A 1 235 ? -11.094 -25.391 0.423 1 98.12 235 ALA A CA 1
ATOM 1892 C C . ALA A 1 235 ? -12.367 -24.891 1.081 1 98.12 235 ALA A C 1
ATOM 1894 O O . ALA A 1 235 ? -13.469 -25.094 0.559 1 98.12 235 ALA A O 1
ATOM 1895 N N . TRP A 1 236 ? -12.172 -24.266 2.223 1 98.75 236 TRP A N 1
ATOM 1896 C CA . TRP A 1 236 ? -13.336 -23.734 2.922 1 98.75 236 TRP A CA 1
ATOM 1897 C C . TRP A 1 236 ? -14.055 -22.688 2.062 1 98.75 236 TRP A C 1
ATOM 1899 O O . TRP A 1 236 ? -15.281 -22.688 1.981 1 98.75 236 TRP A O 1
ATOM 1909 N N . THR A 1 237 ? -13.32 -21.812 1.421 1 98.81 237 THR A N 1
ATOM 1910 C CA . THR A 1 237 ? -13.891 -20.75 0.594 1 98.81 237 THR A CA 1
ATOM 1911 C C . THR A 1 237 ? -14.68 -21.344 -0.571 1 98.81 237 THR A C 1
ATOM 1913 O O . THR A 1 237 ? -15.812 -20.938 -0.83 1 98.81 237 THR A O 1
ATOM 1916 N N . ALA A 1 238 ? -14.086 -22.281 -1.235 1 98.38 238 ALA A N 1
ATOM 1917 C CA . ALA A 1 238 ? -14.742 -22.938 -2.367 1 98.38 238 ALA A CA 1
ATOM 1918 C C . ALA A 1 238 ? -16.031 -23.625 -1.934 1 98.38 238 ALA A C 1
ATOM 1920 O O . ALA A 1 238 ? -17.062 -23.5 -2.609 1 98.38 238 ALA A O 1
ATOM 1921 N N . ARG A 1 239 ? -16.016 -24.25 -0.843 1 98.38 239 ARG A N 1
ATOM 1922 C CA . ARG A 1 239 ? -17.141 -25.047 -0.354 1 98.38 239 ARG A CA 1
ATOM 1923 C C . ARG A 1 239 ? -18.281 -24.141 0.098 1 98.38 239 ARG A C 1
ATOM 1925 O O . ARG A 1 239 ? -19.453 -24.484 -0.058 1 98.38 239 ARG A O 1
ATOM 1932 N N . ASN A 1 240 ? -17.953 -23 0.625 1 98.75 240 ASN A N 1
ATOM 1933 C CA . ASN A 1 240 ? -18.969 -22.234 1.339 1 98.75 240 ASN A CA 1
ATOM 1934 C C . ASN A 1 240 ? -19.406 -21.016 0.54 1 98.75 240 ASN A C 1
ATOM 1936 O O . ASN A 1 240 ? -20.391 -20.375 0.885 1 98.75 240 ASN A O 1
ATOM 1940 N N . SER A 1 241 ? -18.734 -20.703 -0.497 1 98.75 241 SER A N 1
ATOM 1941 C CA . SER A 1 241 ? -19.109 -19.531 -1.284 1 98.75 241 SER A CA 1
ATOM 1942 C C . SER A 1 241 ? -20.453 -19.75 -1.969 1 98.75 241 SER A C 1
ATOM 1944 O O . SER A 1 241 ? -20.688 -20.797 -2.604 1 98.75 241 SER A O 1
ATOM 1946 N N . PRO A 1 242 ? -21.328 -18.781 -1.866 1 98.75 242 PRO A N 1
ATOM 1947 C CA . PRO A 1 242 ? -22.609 -18.875 -2.562 1 98.75 242 PRO A CA 1
ATOM 1948 C C . PRO A 1 242 ? -22.531 -18.422 -4.02 1 98.75 242 PRO A C 1
ATOM 1950 O O . PRO A 1 242 ? -23.531 -18.422 -4.73 1 98.75 242 PRO A O 1
ATOM 1953 N N . VAL A 1 243 ? -21.406 -17.984 -4.551 1 98.75 243 VAL A N 1
ATOM 1954 C CA . VAL A 1 243 ? -21.172 -17.516 -5.914 1 98.75 243 VAL A CA 1
ATOM 1955 C C . VAL A 1 243 ? -19.906 -18.141 -6.465 1 98.75 243 VAL A C 1
ATOM 1957 O O . VAL A 1 243 ? -19.094 -18.672 -5.707 1 98.75 243 VAL A O 1
ATOM 1960 N N . PRO A 1 244 ? -19.672 -18.172 -7.82 1 98.81 244 PRO A N 1
ATOM 1961 C CA . PRO A 1 244 ? -18.453 -18.75 -8.398 1 98.81 244 PRO A CA 1
ATOM 1962 C C . PRO A 1 244 ? -17.172 -18.109 -7.844 1 98.81 244 PRO A C 1
ATOM 1964 O O . PRO A 1 244 ? -17.141 -16.906 -7.613 1 98.81 244 PRO A O 1
ATOM 1967 N N . VAL A 1 245 ? -16.141 -18.953 -7.652 1 98.88 245 VAL A N 1
ATOM 1968 C CA . VAL A 1 245 ? -14.875 -18.516 -7.082 1 98.88 245 VAL A CA 1
ATOM 1969 C C . VAL A 1 245 ? -13.773 -18.625 -8.133 1 98.88 245 VAL A C 1
ATOM 1971 O O . VAL A 1 245 ? -13.344 -19.734 -8.477 1 98.88 245 VAL A O 1
ATOM 1974 N N . PHE A 1 246 ? -13.312 -17.516 -8.648 1 98.88 246 PHE A N 1
ATOM 1975 C CA . PHE A 1 246 ? -12.164 -17.438 -9.539 1 98.88 246 PHE A CA 1
ATOM 1976 C C . PHE A 1 246 ? -10.906 -17.062 -8.766 1 98.88 246 PHE A C 1
ATOM 1978 O O . PHE A 1 246 ? -10.961 -16.812 -7.559 1 98.88 246 PHE A O 1
ATOM 1985 N N . CYS A 1 247 ? -9.711 -17.109 -9.453 1 98.5 247 CYS A N 1
ATOM 1986 C CA . CYS A 1 247 ? -8.469 -16.766 -8.781 1 98.5 247 CYS A CA 1
ATOM 1987 C C . CYS A 1 247 ? -7.48 -16.125 -9.75 1 98.5 247 CYS A C 1
ATOM 1989 O O . CYS A 1 247 ? -7.73 -16.078 -10.953 1 98.5 247 CYS A O 1
ATOM 1991 N N . PHE A 1 248 ? -6.371 -15.617 -9.18 1 97.31 248 PHE A N 1
ATOM 1992 C CA . PHE A 1 248 ? -5.406 -14.891 -9.992 1 97.31 248 PHE A CA 1
ATOM 1993 C C . PHE A 1 248 ? -4.109 -15.68 -10.133 1 97.31 248 PHE A C 1
ATOM 1995 O O . PHE A 1 248 ? -3.264 -15.352 -10.969 1 97.31 248 PHE A O 1
ATOM 2002 N N . TRP A 1 249 ? -3.918 -16.719 -9.352 1 96.06 249 TRP A N 1
ATOM 2003 C CA . TRP A 1 249 ? -2.711 -17.547 -9.391 1 96.06 249 TRP A CA 1
ATOM 2004 C C . TRP A 1 249 ? -3.053 -19 -9.648 1 96.06 249 TRP A C 1
ATOM 2006 O O . TRP A 1 249 ? -4.051 -19.516 -9.133 1 96.06 249 TRP A O 1
ATOM 2016 N N . GLU A 1 250 ? -2.209 -19.688 -10.273 1 94.69 250 GLU A N 1
ATOM 2017 C CA . GLU A 1 250 ? -2.457 -21.047 -10.711 1 94.69 250 GLU A CA 1
ATOM 2018 C C . GLU A 1 250 ? -2.516 -22.016 -9.523 1 94.69 250 GLU A C 1
ATOM 2020 O O . GLU A 1 250 ? -3.287 -22.969 -9.539 1 94.69 250 GLU A O 1
ATOM 2025 N N . PHE A 1 251 ? -1.762 -21.766 -8.555 1 93.19 251 PHE A N 1
ATOM 2026 C CA . PHE A 1 251 ? -1.676 -22.688 -7.434 1 93.19 251 PHE A CA 1
ATOM 2027 C C . PHE A 1 251 ? -3.02 -22.797 -6.723 1 93.19 251 PHE A C 1
ATOM 2029 O O . PHE A 1 251 ? -3.227 -23.719 -5.922 1 93.19 251 PHE A O 1
ATOM 2036 N N . ALA A 1 252 ? -3.953 -21.938 -7.008 1 96.44 252 ALA A N 1
ATOM 2037 C CA . ALA A 1 252 ? -5.254 -21.938 -6.344 1 96.44 252 ALA A CA 1
ATOM 2038 C C . ALA A 1 252 ? -6.293 -22.688 -7.18 1 96.44 252 ALA A C 1
ATOM 2040 O O . ALA A 1 252 ? -7.43 -22.875 -6.742 1 96.44 252 ALA A O 1
ATOM 2041 N N . VAL A 1 253 ? -5.957 -23.156 -8.344 1 97.31 253 VAL A N 1
ATOM 2042 C CA . VAL A 1 253 ? -6.898 -23.781 -9.266 1 97.31 253 VAL A CA 1
ATOM 2043 C C . VAL A 1 253 ? -6.988 -25.281 -8.984 1 97.31 253 VAL A C 1
ATOM 2045 O O . VAL A 1 253 ? -5.965 -25.969 -8.922 1 97.31 253 VAL A O 1
ATOM 2048 N N . GLY A 1 254 ? -8.234 -25.734 -8.859 1 97.12 254 GLY A N 1
ATOM 2049 C CA . GLY A 1 254 ? -8.383 -27.172 -8.711 1 97.12 254 GLY A CA 1
ATOM 2050 C C . GLY A 1 254 ? -9.742 -27.594 -8.172 1 97.12 254 GLY A C 1
ATOM 2051 O O . GLY A 1 254 ? -10.562 -26.734 -7.844 1 97.12 254 GLY A O 1
ATOM 2052 N N . GLN A 1 255 ? -9.938 -28.922 -8.086 1 97.19 255 GLN A N 1
ATOM 2053 C CA . GLN A 1 255 ? -11.164 -29.469 -7.508 1 97.19 255 GLN A CA 1
ATOM 2054 C C . GLN A 1 255 ? -11.297 -29.094 -6.035 1 97.19 255 GLN A C 1
ATOM 2056 O O . GLN A 1 255 ? -10.352 -29.266 -5.258 1 97.19 255 GLN A O 1
ATOM 2061 N N . GLY A 1 256 ? -12.414 -28.609 -5.746 1 97.06 256 GLY A N 1
ATOM 2062 C CA . GLY A 1 256 ? -12.633 -28.203 -4.367 1 97.06 256 GLY A CA 1
ATOM 2063 C C . GLY A 1 256 ? -11.875 -26.953 -3.98 1 97.06 256 GLY A C 1
ATOM 2064 O O . GLY A 1 256 ? -11.734 -26.641 -2.795 1 97.06 256 GLY A O 1
ATOM 2065 N N . GLN A 1 257 ? -11.352 -26.281 -4.965 1 97.94 257 GLN A N 1
ATOM 2066 C CA . GLN A 1 257 ? -10.641 -25.016 -4.801 1 97.94 257 GLN A CA 1
ATOM 2067 C C . GLN A 1 257 ? -11.242 -23.938 -5.691 1 97.94 257 GLN A C 1
ATOM 2069 O O . GLN A 1 257 ? -12.461 -23.766 -5.738 1 97.94 257 GLN A O 1
ATOM 2074 N N . ALA A 1 258 ? -10.484 -23.172 -6.395 1 98.56 258 ALA A N 1
ATOM 2075 C CA . ALA A 1 258 ? -11.031 -22.125 -7.266 1 98.56 258 ALA A CA 1
ATOM 2076 C C . ALA A 1 258 ? -11.281 -22.672 -8.672 1 98.56 258 ALA A C 1
ATOM 2078 O O . ALA A 1 258 ? -10.625 -23.625 -9.102 1 98.56 258 ALA A O 1
ATOM 2079 N N . ILE A 1 259 ? -12.117 -22.078 -9.375 1 98.62 259 ILE A N 1
ATOM 2080 C CA . ILE A 1 259 ? -12.445 -22.406 -10.766 1 98.62 259 ILE A CA 1
ATOM 2081 C C . ILE A 1 259 ? -11.219 -22.172 -11.648 1 98.62 259 ILE A C 1
ATOM 2083 O O . ILE A 1 259 ? -10.938 -22.969 -12.547 1 98.62 259 ILE A O 1
ATOM 2087 N N . GLY A 1 260 ? -10.562 -21.125 -11.438 1 98.31 260 GLY A N 1
ATOM 2088 C CA . GLY A 1 260 ? -9.453 -20.703 -12.281 1 98.31 260 GLY A CA 1
ATOM 2089 C C . GLY A 1 260 ? -9.656 -19.344 -12.906 1 98.31 260 GLY A C 1
ATOM 2090 O O . GLY A 1 260 ? -10.25 -18.453 -12.281 1 98.31 260 GLY A O 1
ATOM 2091 N N . GLY A 1 261 ? -9.07 -19.094 -14.07 1 97.75 261 GLY A N 1
ATOM 2092 C CA . GLY A 1 261 ? -9.117 -17.844 -14.805 1 97.75 261 GLY A CA 1
ATOM 2093 C C . GLY A 1 261 ? -7.875 -17.594 -15.641 1 97.75 261 GLY A C 1
ATOM 2094 O O . GLY A 1 261 ? -7.285 -18.531 -16.172 1 97.75 261 GLY A O 1
ATOM 2095 N N . LEU A 1 262 ? -7.617 -16.344 -15.906 1 96.56 262 LEU A N 1
ATOM 2096 C CA . LEU A 1 262 ? -6.336 -15.914 -16.469 1 96.56 262 LEU A CA 1
ATOM 2097 C C . LEU A 1 262 ? -5.309 -15.695 -15.352 1 96.56 262 LEU A C 1
ATOM 2099 O O . LEU A 1 262 ? -5.23 -14.609 -14.781 1 96.56 262 LEU A O 1
ATOM 2103 N N . VAL A 1 263 ? -4.496 -16.75 -15.094 1 95.94 263 VAL A N 1
ATOM 2104 C CA . VAL A 1 263 ? -3.762 -16.812 -13.828 1 95.94 263 VAL A CA 1
ATOM 2105 C C . VAL A 1 263 ? -2.264 -16.672 -14.102 1 95.94 263 VAL A C 1
ATOM 2107 O O . VAL A 1 263 ? -1.803 -16.922 -15.219 1 95.94 263 VAL A O 1
ATOM 2110 N N . LEU A 1 264 ? -1.618 -16.188 -13.094 1 93.44 264 LEU A N 1
ATOM 2111 C CA . LEU A 1 264 ? -0.159 -16.203 -13.062 1 93.44 264 LEU A CA 1
ATOM 2112 C C . LEU A 1 264 ? 0.361 -17.547 -12.57 1 93.44 264 LEU A C 1
ATOM 2114 O O . LEU A 1 264 ? -0.205 -18.125 -11.641 1 93.44 264 LEU A O 1
ATOM 2118 N N . ASP A 1 265 ? 1.454 -17.984 -13.18 1 89.31 265 ASP A N 1
ATOM 2119 C CA . ASP A 1 265 ? 2.008 -19.281 -12.812 1 89.31 265 ASP A CA 1
ATOM 2120 C C . ASP A 1 265 ? 3.484 -19.156 -12.438 1 89.31 265 ASP A C 1
ATOM 2122 O O . ASP A 1 265 ? 4.246 -18.484 -13.125 1 89.31 265 ASP A O 1
ATOM 2126 N N . GLY A 1 266 ? 3.846 -19.875 -11.391 1 90.88 266 GLY A N 1
ATOM 2127 C CA . GLY A 1 266 ? 5.23 -19.906 -10.945 1 90.88 266 GLY A CA 1
ATOM 2128 C C . GLY A 1 266 ? 6.168 -20.531 -11.961 1 90.88 266 GLY A C 1
ATOM 2129 O O . GLY A 1 266 ? 7.344 -20.172 -12.031 1 90.88 266 GLY A O 1
ATOM 2130 N N . HIS A 1 267 ? 5.68 -21.391 -12.781 1 91.94 267 HIS A N 1
ATOM 2131 C CA . HIS A 1 267 ? 6.484 -22.062 -13.797 1 91.94 267 HIS A CA 1
ATOM 2132 C C . HIS A 1 267 ? 7.129 -21.047 -14.742 1 91.94 267 HIS A C 1
ATOM 2134 O O . HIS A 1 267 ? 8.328 -21.141 -15.023 1 91.94 267 HIS A O 1
ATOM 2140 N N . GLU A 1 268 ? 6.332 -20.125 -15.172 1 91.94 268 GLU A N 1
ATOM 2141 C CA . GLU A 1 268 ? 6.848 -19.125 -16.094 1 91.94 268 GLU A CA 1
ATOM 2142 C C . GLU A 1 268 ? 7.91 -18.25 -15.438 1 91.94 268 GLU A C 1
ATOM 2144 O O . GLU A 1 268 ? 8.883 -17.859 -16.078 1 91.94 268 GLU A O 1
ATOM 2149 N N . GLN A 1 269 ? 7.715 -17.922 -14.211 1 94.12 269 GLN A N 1
ATOM 2150 C CA . GLN A 1 269 ? 8.727 -17.188 -13.445 1 94.12 269 GLN A CA 1
ATOM 2151 C C . GLN A 1 269 ? 10.047 -17.953 -13.414 1 94.12 269 GLN A C 1
ATOM 2153 O O . GLN A 1 269 ? 11.109 -17.359 -13.656 1 94.12 269 GLN A O 1
ATOM 2158 N N . GLY A 1 270 ? 9.977 -19.234 -13.203 1 95.69 270 GLY A N 1
ATOM 2159 C CA . GLY A 1 270 ? 11.164 -20.078 -13.164 1 95.69 270 GLY A CA 1
ATOM 2160 C C . GLY A 1 270 ? 11.883 -20.156 -14.5 1 95.69 270 GLY A C 1
ATOM 2161 O O . GLY A 1 270 ? 13.117 -20.109 -14.555 1 95.69 270 GLY A O 1
ATOM 2162 N N . VAL A 1 271 ? 11.125 -20.25 -15.531 1 95.19 271 VAL A N 1
ATOM 2163 C CA . VAL A 1 271 ? 11.703 -20.312 -16.875 1 95.19 271 VAL A CA 1
ATOM 2164 C C . VAL A 1 271 ? 12.484 -19.031 -17.172 1 95.19 271 VAL A C 1
ATOM 2166 O O . VAL A 1 271 ? 13.641 -19.094 -17.578 1 95.19 271 VAL A O 1
ATOM 2169 N N . ARG A 1 272 ? 11.867 -17.922 -16.875 1 95.62 272 ARG A N 1
ATOM 2170 C CA . ARG A 1 272 ? 12.492 -16.641 -17.188 1 95.62 272 ARG A CA 1
ATOM 2171 C C . ARG A 1 272 ? 13.727 -16.406 -16.328 1 95.62 272 ARG A C 1
ATOM 2173 O O . ARG A 1 272 ? 14.734 -15.883 -16.812 1 95.62 272 ARG A O 1
ATOM 2180 N N . ALA A 1 273 ? 13.609 -16.766 -15.133 1 96.94 273 ALA A N 1
ATOM 2181 C CA . ALA A 1 273 ? 14.758 -16.625 -14.25 1 96.94 273 ALA A CA 1
ATOM 2182 C C . ALA A 1 273 ? 15.922 -17.5 -14.711 1 96.94 273 ALA A C 1
ATOM 2184 O O . ALA A 1 273 ? 17.078 -17.078 -14.695 1 96.94 273 ALA A O 1
ATOM 2185 N N . ALA A 1 274 ? 15.633 -18.688 -15.109 1 97.06 274 ALA A N 1
ATOM 2186 C CA . ALA A 1 274 ? 16.656 -19.594 -15.609 1 97.06 274 ALA A CA 1
ATOM 2187 C C . ALA A 1 274 ? 17.344 -19.016 -16.859 1 97.06 274 ALA A C 1
ATOM 2189 O O . ALA A 1 274 ? 18.562 -19.109 -17 1 97.06 274 ALA A O 1
ATOM 2190 N N . GLU A 1 275 ? 16.531 -18.422 -17.688 1 96.69 275 GLU A N 1
ATOM 2191 C CA . GLU A 1 275 ? 17.078 -17.812 -18.906 1 96.69 275 GLU A CA 1
ATOM 2192 C C . GLU A 1 275 ? 18.078 -16.719 -18.562 1 96.69 275 GLU A C 1
ATOM 2194 O O . GLU A 1 275 ? 19.141 -16.641 -19.172 1 96.69 275 GLU A O 1
ATOM 2199 N N . LEU A 1 276 ? 17.75 -15.906 -17.625 1 97.38 276 LEU A N 1
ATOM 2200 C CA . LEU A 1 276 ? 18.641 -14.828 -17.188 1 97.38 276 LEU A CA 1
ATOM 2201 C C . LEU A 1 276 ? 19.906 -15.398 -16.562 1 97.38 276 LEU A C 1
ATOM 2203 O O . LEU A 1 276 ? 21.016 -14.945 -16.875 1 97.38 276 LEU A O 1
ATOM 2207 N N . LEU A 1 277 ? 19.781 -16.406 -15.734 1 97.31 277 LEU A N 1
ATOM 2208 C CA . LEU A 1 277 ? 20.922 -17.031 -15.086 1 97.31 277 LEU A CA 1
ATOM 2209 C C . LEU A 1 277 ? 21.844 -17.672 -16.125 1 97.31 277 LEU A C 1
ATOM 2211 O O . LEU A 1 277 ? 23.062 -17.531 -16.062 1 97.31 277 LEU A O 1
ATOM 2215 N N . ASN A 1 278 ? 21.234 -18.344 -17.062 1 97.31 278 ASN A N 1
ATOM 2216 C CA . ASN A 1 278 ? 22.016 -18.984 -18.125 1 97.31 278 ASN A CA 1
ATOM 2217 C C . ASN A 1 278 ? 22.828 -17.969 -18.906 1 97.31 278 ASN A C 1
ATOM 2219 O O . ASN A 1 278 ? 24 -18.203 -19.203 1 97.31 278 ASN A O 1
ATOM 2223 N N . ALA A 1 279 ? 22.203 -16.859 -19.203 1 96.81 279 ALA A N 1
ATOM 2224 C CA . ALA A 1 279 ? 22.906 -15.805 -19.922 1 96.81 279 ALA A CA 1
ATOM 2225 C C . ALA A 1 279 ? 24.078 -15.258 -19.109 1 96.81 279 ALA A C 1
ATOM 2227 O O . ALA A 1 279 ? 25.172 -15.047 -19.641 1 96.81 279 ALA A O 1
ATOM 2228 N N . ILE A 1 280 ? 23.859 -15.109 -17.875 1 96.94 280 ILE A N 1
ATOM 2229 C CA . ILE A 1 280 ? 24.891 -14.57 -16.984 1 96.94 280 ILE A CA 1
ATOM 2230 C C . ILE A 1 280 ? 26.016 -15.586 -16.828 1 96.94 280 ILE A C 1
ATOM 2232 O O . ILE A 1 280 ? 27.203 -15.227 -16.859 1 96.94 280 ILE A O 1
ATOM 2236 N N . MET A 1 281 ? 25.688 -16.812 -16.719 1 94.81 281 MET A N 1
ATOM 2237 C CA . MET A 1 281 ? 26.672 -17.891 -16.594 1 94.81 281 MET A CA 1
ATOM 2238 C C . MET A 1 281 ? 27.516 -18 -17.859 1 94.81 281 MET A C 1
ATOM 2240 O O . MET A 1 281 ? 28.688 -18.375 -17.797 1 94.81 281 MET A O 1
ATOM 2244 N N . ALA A 1 282 ? 26.922 -17.578 -18.922 1 94.19 282 ALA A N 1
ATOM 2245 C CA . ALA A 1 282 ? 27.609 -17.609 -20.219 1 94.19 282 ALA A CA 1
ATOM 2246 C C . ALA A 1 282 ? 28.438 -16.344 -20.422 1 94.19 282 ALA A C 1
ATOM 2248 O O . ALA A 1 282 ? 29.125 -16.219 -21.438 1 94.19 282 ALA A O 1
ATOM 2249 N N . GLY A 1 283 ? 28.25 -15.398 -19.484 1 94.62 283 GLY A N 1
ATOM 2250 C CA . GLY A 1 283 ? 29.156 -14.266 -19.547 1 94.62 283 GLY A CA 1
ATOM 2251 C C . GLY A 1 283 ? 28.438 -12.938 -19.719 1 94.62 283 GLY A C 1
ATOM 2252 O O . GLY A 1 283 ? 29.062 -11.883 -19.703 1 94.62 283 GLY A O 1
ATOM 2253 N N . ALA A 1 284 ? 27.109 -12.953 -19.812 1 96.25 284 ALA A N 1
ATOM 2254 C CA . ALA A 1 284 ? 26.375 -11.703 -19.938 1 96.25 284 ALA A CA 1
ATOM 2255 C C . ALA A 1 284 ? 26.406 -10.914 -18.625 1 96.25 284 ALA A C 1
ATOM 2257 O O . ALA A 1 284 ? 26.391 -11.508 -17.547 1 96.25 284 ALA A O 1
ATOM 2258 N N . ARG A 1 285 ? 26.484 -9.648 -18.781 1 95.31 285 ARG A N 1
ATOM 2259 C CA . ARG A 1 285 ? 26.375 -8.789 -17.609 1 95.31 285 ARG A CA 1
ATOM 2260 C C . ARG A 1 285 ? 24.922 -8.562 -17.234 1 95.31 285 ARG A C 1
ATOM 2262 O O . ARG A 1 285 ? 24.078 -8.328 -18.094 1 95.31 285 ARG A O 1
ATOM 2269 N N . PRO A 1 286 ? 24.578 -8.586 -15.945 1 97.25 286 PRO A N 1
ATOM 2270 C CA . PRO A 1 286 ? 23.188 -8.375 -15.539 1 97.25 286 PRO A CA 1
ATOM 2271 C C . PRO A 1 286 ? 22.609 -7.055 -16.047 1 97.25 286 PRO A C 1
ATOM 2273 O O . PRO A 1 286 ? 21.469 -7.012 -16.516 1 97.25 286 PRO A O 1
ATOM 2276 N N . GLU A 1 287 ? 23.375 -6.02 -16.031 1 94.12 287 GLU A N 1
ATOM 2277 C CA . GLU A 1 287 ? 22.891 -4.695 -16.406 1 94.12 287 GLU A CA 1
ATOM 2278 C C . GLU A 1 287 ? 22.5 -4.637 -17.875 1 94.12 287 GLU A C 1
ATOM 2280 O O . GLU A 1 287 ? 21.812 -3.709 -18.312 1 94.12 287 GLU A O 1
ATOM 2285 N N . SER A 1 288 ? 22.953 -5.559 -18.656 1 94.44 288 SER A N 1
ATOM 2286 C CA . SER A 1 288 ? 22.625 -5.586 -20.078 1 94.44 288 SER A CA 1
ATOM 2287 C C . SER A 1 288 ? 21.219 -6.129 -20.312 1 94.44 288 SER A C 1
ATOM 2289 O O . SER A 1 288 ? 20.688 -6.02 -21.406 1 94.44 288 SER A O 1
ATOM 2291 N N . MET A 1 289 ? 20.672 -6.75 -19.281 1 94.94 289 MET A N 1
ATOM 2292 C CA . MET A 1 289 ? 19.328 -7.309 -19.328 1 94.94 289 MET A CA 1
ATOM 2293 C C . MET A 1 289 ? 18.406 -6.625 -18.312 1 94.94 289 MET A C 1
ATOM 2295 O O . MET A 1 289 ? 18.438 -6.957 -17.141 1 94.94 289 MET A O 1
ATOM 2299 N N . ALA A 1 290 ? 17.594 -5.785 -18.797 1 90.38 290 ALA A N 1
ATOM 2300 C CA . ALA A 1 290 ? 16.703 -5.066 -17.875 1 90.38 290 ALA A CA 1
ATOM 2301 C C . ALA A 1 290 ? 15.656 -6.004 -17.281 1 90.38 290 ALA A C 1
ATOM 2303 O O . ALA A 1 290 ? 15.141 -6.891 -17.969 1 90.38 290 ALA A O 1
ATOM 2304 N N . PRO A 1 291 ? 15.312 -5.816 -16 1 92.62 291 PRO A N 1
ATOM 2305 C CA . PRO A 1 291 ? 14.203 -6.582 -15.438 1 92.62 291 PRO A CA 1
ATOM 2306 C C . PRO A 1 291 ? 12.906 -6.418 -16.234 1 92.62 291 PRO A C 1
ATOM 2308 O O . PRO A 1 291 ? 12.609 -5.324 -16.719 1 92.62 291 PRO A O 1
ATOM 2311 N N . ARG A 1 292 ? 12.203 -7.512 -16.344 1 88.56 292 ARG A N 1
ATOM 2312 C CA . ARG A 1 292 ? 10.953 -7.473 -17.094 1 88.56 292 ARG A CA 1
ATOM 2313 C C . ARG A 1 292 ? 9.93 -8.438 -16.5 1 88.56 292 ARG A C 1
ATOM 2315 O O . ARG A 1 292 ? 10.289 -9.391 -15.812 1 88.56 292 ARG A O 1
ATOM 2322 N N . ALA A 1 293 ? 8.727 -8.086 -16.828 1 87.94 293 ALA A N 1
ATOM 2323 C CA . ALA A 1 293 ? 7.672 -9.016 -16.438 1 87.94 293 ALA A CA 1
ATOM 2324 C C . ALA A 1 293 ? 7.695 -10.266 -17.312 1 87.94 293 ALA A C 1
ATOM 2326 O O . ALA A 1 293 ? 8.039 -10.203 -18.5 1 87.94 293 ALA A O 1
ATOM 2327 N N . ALA A 1 294 ? 7.543 -11.461 -16.734 1 79.12 294 ALA A N 1
ATOM 2328 C CA . ALA A 1 294 ? 7.512 -12.695 -17.516 1 79.12 294 ALA A CA 1
ATOM 2329 C C . ALA A 1 294 ? 6.398 -12.648 -18.562 1 79.12 294 ALA A C 1
ATOM 2331 O O . ALA A 1 294 ? 6.25 -11.656 -19.281 1 79.12 294 ALA A O 1
ATOM 2332 N N . GLU A 1 295 ? 5.422 -13.484 -18.469 1 72.88 295 GLU A N 1
ATOM 2333 C CA . GLU A 1 295 ? 4.309 -13.539 -19.406 1 72.88 295 GLU A CA 1
ATOM 2334 C C . GLU A 1 295 ? 3.031 -12.984 -18.797 1 72.88 295 GLU A C 1
ATOM 2336 O O . GLU A 1 295 ? 2.904 -12.914 -17.578 1 72.88 295 GLU A O 1
ATOM 2341 N N . ARG A 1 296 ? 2.166 -12.578 -19.75 1 72.12 296 ARG A N 1
ATOM 2342 C CA . ARG A 1 296 ? 0.957 -11.82 -19.453 1 72.12 296 ARG A CA 1
ATOM 2343 C C . ARG A 1 296 ? -0.096 -12.703 -18.797 1 72.12 296 ARG A C 1
ATOM 2345 O O . ARG A 1 296 ? -1.137 -12.211 -18.359 1 72.12 296 ARG A O 1
ATOM 2352 N N . GLY A 1 297 ? 0.058 -14.047 -18.594 1 87.56 297 GLY A N 1
ATOM 2353 C CA . GLY A 1 297 ? -0.955 -14.883 -17.984 1 87.56 297 GLY A CA 1
ATOM 2354 C C . GLY A 1 297 ? -1.319 -16.094 -18.812 1 87.56 297 GLY A C 1
ATOM 2355 O O . GLY A 1 297 ? -0.91 -16.203 -19.969 1 87.56 297 GLY A O 1
ATOM 2356 N N . LYS A 1 298 ? -1.877 -17.172 -18.172 1 92.12 298 LYS A N 1
ATOM 2357 C CA . LYS A 1 298 ? -2.391 -18.359 -18.828 1 92.12 298 LYS A CA 1
ATOM 2358 C C . LYS A 1 298 ? -3.814 -18.672 -18.375 1 92.12 298 LYS A C 1
ATOM 2360 O O . LYS A 1 298 ? -4.148 -18.5 -17.203 1 92.12 298 LYS A O 1
ATOM 2365 N N . TYR A 1 299 ? -4.613 -19.188 -19.375 1 96.19 299 TYR A N 1
ATOM 2366 C CA . TYR A 1 299 ? -5.926 -19.703 -19 1 96.19 299 TYR A CA 1
ATOM 2367 C C . TYR A 1 299 ? -5.809 -21.062 -18.312 1 96.19 299 TYR A C 1
ATOM 2369 O O . TYR A 1 299 ? -5.301 -22.016 -18.906 1 96.19 299 TYR A O 1
ATOM 2377 N N . SER A 1 300 ? -6.16 -21.172 -17.078 1 97 300 SER A N 1
ATOM 2378 C CA . SER A 1 300 ? -6.176 -22.391 -16.297 1 97 300 SER A CA 1
ATOM 2379 C C . SER A 1 300 ? -7.512 -22.578 -15.578 1 97 300 SER A C 1
ATOM 2381 O O . SER A 1 300 ? -7.977 -21.672 -14.875 1 97 300 SER A O 1
ATOM 2383 N N . PHE A 1 301 ? -8.156 -23.797 -15.844 1 98.31 301 PHE A N 1
ATOM 2384 C CA . PHE A 1 301 ? -9.484 -24 -15.273 1 98.31 301 PHE A CA 1
ATOM 2385 C C . PHE A 1 301 ? -9.609 -25.406 -14.688 1 98.31 301 PHE A C 1
ATOM 2387 O O . PHE A 1 301 ? -9.086 -26.375 -15.25 1 98.31 301 PHE A O 1
ATOM 2394 N N . SER A 1 302 ? -10.281 -25.453 -13.594 1 98.12 302 SER A N 1
ATOM 2395 C CA . SER A 1 302 ? -10.719 -26.719 -13.023 1 98.12 302 SER A CA 1
ATOM 2396 C C . SER A 1 302 ? -11.977 -27.234 -13.719 1 98.12 302 SER A C 1
ATOM 2398 O O . SER A 1 302 ? -13.031 -26.594 -13.656 1 98.12 302 SER A O 1
ATOM 2400 N N . ARG A 1 303 ? -11.867 -28.453 -14.273 1 96.94 303 ARG A N 1
ATOM 2401 C CA . ARG A 1 303 ? -13.023 -29.031 -14.953 1 96.94 303 ARG A CA 1
ATOM 2402 C C . ARG A 1 303 ? -14.188 -29.234 -13.984 1 96.94 303 ARG A C 1
ATOM 2404 O O . ARG A 1 303 ? -15.336 -28.922 -14.305 1 96.94 303 ARG A O 1
ATOM 2411 N N . SER A 1 304 ? -13.891 -29.703 -12.82 1 97.75 304 SER A N 1
ATOM 2412 C CA . SER A 1 304 ? -14.914 -30.016 -11.828 1 97.75 304 SER A CA 1
ATOM 2413 C C . SER A 1 304 ? -15.609 -28.734 -11.344 1 97.75 304 SER A C 1
ATOM 2415 O O . SER A 1 304 ? -16.828 -28.719 -11.195 1 97.75 304 SER A O 1
ATOM 2417 N N . GLU A 1 305 ? -14.883 -27.703 -11.133 1 98.25 305 GLU A N 1
ATOM 2418 C CA . GLU A 1 305 ? -15.477 -26.469 -10.609 1 98.25 305 GLU A CA 1
ATOM 2419 C C . GLU A 1 305 ? -16.281 -25.75 -11.688 1 98.25 305 GLU A C 1
ATOM 2421 O O . GLU A 1 305 ? -17.297 -25.109 -11.391 1 98.25 305 GLU A O 1
ATOM 2426 N N . LEU A 1 306 ? -15.789 -25.828 -12.898 1 98.06 306 LEU A N 1
ATOM 2427 C CA . LEU A 1 306 ? -16.594 -25.281 -13.992 1 98.06 306 LEU A CA 1
ATOM 2428 C C . LEU A 1 306 ? -17.953 -25.969 -14.055 1 98.06 306 LEU A C 1
ATOM 2430 O O . LEU A 1 306 ? -18.984 -25.312 -14.203 1 98.06 306 LEU A O 1
ATOM 2434 N N . ALA A 1 307 ? -17.891 -27.25 -13.984 1 97.44 307 ALA A N 1
ATOM 2435 C CA . ALA A 1 307 ? -19.125 -28.031 -14.031 1 97.44 307 ALA A CA 1
ATOM 2436 C C . ALA A 1 307 ? -20.047 -27.688 -12.867 1 97.44 307 ALA A C 1
ATOM 2438 O O . ALA A 1 307 ? -21.25 -27.516 -13.047 1 97.44 307 ALA A O 1
ATOM 2439 N N . ARG A 1 308 ? -19.5 -27.547 -11.727 1 97.62 308 ARG A N 1
ATOM 2440 C CA . ARG A 1 308 ? -20.266 -27.25 -10.523 1 97.62 308 ARG A CA 1
ATOM 2441 C C . ARG A 1 308 ? -21.047 -25.953 -10.695 1 97.62 308 ARG A C 1
ATOM 2443 O O . ARG A 1 308 ? -22.203 -25.859 -10.25 1 97.62 308 ARG A O 1
ATOM 2450 N N . TRP A 1 309 ? -20.469 -25.031 -11.328 1 98.12 309 TRP A N 1
ATOM 2451 C CA . TRP A 1 309 ? -21.094 -23.703 -11.422 1 98.12 309 TRP A CA 1
ATOM 2452 C C . TRP A 1 309 ? -21.719 -23.5 -12.797 1 98.12 309 TRP A C 1
ATOM 2454 O O . TRP A 1 309 ? -22.125 -22.391 -13.133 1 98.12 309 TRP A O 1
ATOM 2464 N N . HIS A 1 310 ? -21.703 -24.531 -13.625 1 97.75 310 HIS A N 1
ATOM 2465 C CA . HIS A 1 310 ? -22.328 -24.516 -14.945 1 97.7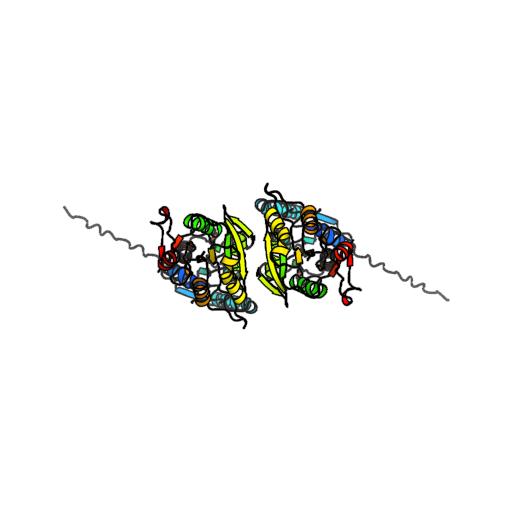5 310 HIS A CA 1
ATOM 2466 C C . HIS A 1 310 ? -21.75 -23.406 -15.82 1 97.75 310 HIS A C 1
ATOM 2468 O O . HIS A 1 310 ? -22.5 -22.672 -16.453 1 97.75 310 HIS A O 1
ATOM 2474 N N . LEU A 1 311 ? -20.469 -23.344 -15.75 1 97.94 311 LEU A N 1
ATOM 2475 C CA . LEU A 1 311 ? -19.766 -22.391 -16.578 1 97.94 311 LEU A CA 1
ATOM 2476 C C . LEU A 1 311 ? -18.984 -23.078 -17.688 1 97.94 311 LEU A C 1
ATOM 2478 O O . LEU A 1 311 ? -18.578 -24.234 -17.531 1 97.94 311 LEU A O 1
ATOM 2482 N N . GLN A 1 312 ? -18.766 -22.375 -18.812 1 96.5 312 GLN A N 1
ATOM 2483 C CA . GLN A 1 312 ? -17.984 -22.875 -19.938 1 96.5 312 GLN A CA 1
ATOM 2484 C C . GLN A 1 312 ? -17.016 -21.812 -20.453 1 96.5 312 GLN A C 1
ATOM 2486 O O . GLN A 1 312 ? -17.406 -20.656 -20.672 1 96.5 312 GLN A O 1
ATOM 2491 N N . PRO A 1 313 ? -15.844 -22.25 -20.609 1 96.56 313 PRO A N 1
ATOM 2492 C CA . PRO A 1 313 ? -14.906 -21.281 -21.188 1 96.56 313 PRO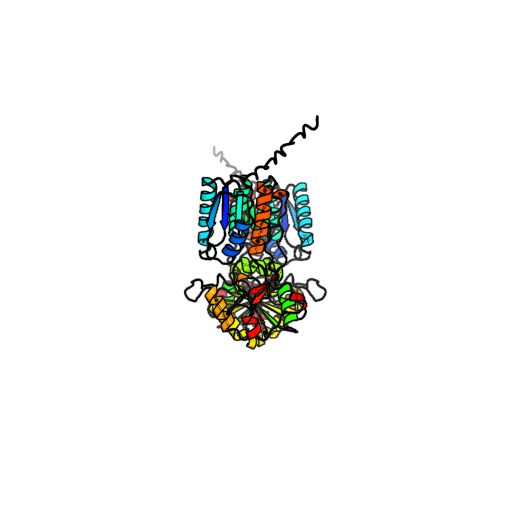 A CA 1
ATOM 2493 C C . PRO A 1 313 ? -15.312 -20.844 -22.594 1 96.56 313 PRO A C 1
ATOM 2495 O O . PRO A 1 313 ? -16 -21.578 -23.312 1 96.56 313 PRO A O 1
ATOM 2498 N N . LEU A 1 314 ? -14.797 -19.703 -22.969 1 95.94 314 LEU A N 1
ATOM 2499 C CA . LEU A 1 314 ? -15.094 -19.203 -24.297 1 95.94 314 LEU A CA 1
ATOM 2500 C C . LEU A 1 314 ? -14.406 -20.047 -25.359 1 95.94 314 LEU A C 1
ATOM 2502 O O . LEU A 1 314 ? -13.281 -20.516 -25.156 1 95.94 314 LEU A O 1
ATOM 2506 N N . PRO A 1 315 ? -15 -20.141 -26.5 1 94 315 PRO A N 1
ATOM 2507 C CA . PRO A 1 315 ? -14.453 -20.984 -27.562 1 94 315 PRO A CA 1
ATOM 2508 C C . PRO A 1 315 ? -13.062 -20.547 -28 1 94 315 PRO A C 1
ATOM 2510 O O . PRO A 1 315 ? -12.219 -21.391 -28.312 1 94 315 PRO A O 1
ATOM 2513 N N . GLN A 1 316 ? -12.859 -19.328 -27.922 1 93.69 316 GLN A N 1
ATOM 2514 C CA . GLN A 1 316 ? -11.594 -18.797 -28.422 1 93.69 316 GLN A CA 1
ATOM 2515 C C . GLN A 1 316 ? -10.438 -19.172 -27.516 1 93.69 316 GLN A C 1
ATOM 2517 O O . GLN A 1 316 ? -9.266 -19.047 -27.891 1 93.69 316 GLN A O 1
ATOM 2522 N N . TRP A 1 317 ? -10.812 -19.672 -26.219 1 93.94 317 TRP A N 1
ATOM 2523 C CA . TRP A 1 317 ? -9.766 -20.016 -25.281 1 93.94 317 TRP A CA 1
ATOM 2524 C C . TRP A 1 317 ? -9.391 -21.5 -25.391 1 93.94 317 TRP A C 1
ATOM 2526 O O . TRP A 1 317 ? -8.383 -21.938 -24.828 1 93.94 317 TRP A O 1
ATOM 2536 N N . GLN A 1 318 ? -10.102 -22.25 -26.109 1 89.56 318 GLN A N 1
ATOM 2537 C CA . GLN A 1 318 ? -10.109 -23.703 -26.047 1 89.56 318 GLN A CA 1
ATOM 2538 C C . GLN A 1 318 ? -8.719 -24.266 -26.297 1 89.56 318 GLN A C 1
ATOM 2540 O O . GLN A 1 318 ? -8.266 -25.172 -25.578 1 89.56 318 GLN A O 1
ATOM 2545 N N . GLU A 1 319 ? -7.938 -23.734 -27.219 1 89.06 319 GLU A N 1
ATOM 2546 C CA . GLU A 1 319 ? -6.645 -24.297 -27.578 1 89.06 319 GLU A CA 1
ATOM 2547 C C . GLU A 1 319 ? -5.551 -23.828 -26.625 1 89.06 319 GLU A C 1
ATOM 2549 O O . GLU A 1 319 ? -4.441 -24.375 -26.625 1 89.06 319 GLU A O 1
ATOM 2554 N N . LYS A 1 320 ? -5.977 -22.969 -25.703 1 91.62 320 LYS A N 1
ATOM 2555 C CA . LYS A 1 320 ? -4.953 -22.344 -24.859 1 91.62 320 LYS A CA 1
ATOM 2556 C C . LYS A 1 320 ? -5.133 -22.734 -23.391 1 91.62 320 LYS A C 1
ATOM 2558 O O . LYS A 1 320 ? -4.277 -22.422 -22.562 1 91.62 320 LYS A O 1
ATOM 2563 N N . ILE A 1 321 ? -6.148 -23.469 -23.125 1 94.69 321 ILE A N 1
ATOM 2564 C CA . ILE A 1 321 ? -6.5 -23.719 -21.734 1 94.69 321 ILE A CA 1
ATOM 2565 C C . ILE A 1 321 ? -5.621 -24.828 -21.172 1 94.69 321 ILE A C 1
ATOM 2567 O O . ILE A 1 321 ? -5.426 -25.859 -21.812 1 94.69 321 ILE A O 1
ATOM 2571 N N . GLU A 1 322 ? -5.098 -24.562 -20.016 1 94.25 322 GLU A N 1
ATOM 2572 C CA . GLU A 1 322 ? -4.531 -25.625 -19.188 1 94.25 322 GLU A CA 1
ATOM 2573 C C . GLU A 1 322 ? -5.555 -26.156 -18.188 1 94.25 322 GLU A C 1
ATOM 2575 O O . GLU A 1 322 ? -5.988 -25.438 -17.281 1 94.25 322 GLU A O 1
ATOM 2580 N N . TRP A 1 323 ? -5.844 -27.453 -18.344 1 95.56 323 TRP A N 1
ATOM 2581 C CA . TRP A 1 323 ? -6.895 -28.062 -17.531 1 95.56 323 TRP A CA 1
ATOM 2582 C C . TRP A 1 323 ? -6.324 -28.625 -16.234 1 95.56 323 TRP A C 1
ATOM 2584 O O . TRP A 1 323 ? -5.258 -29.25 -16.234 1 95.56 323 TRP A O 1
ATOM 2594 N N . ARG A 1 324 ? -7.059 -28.312 -15.211 1 92.19 324 ARG A N 1
ATOM 2595 C CA . ARG A 1 324 ? -6.754 -28.859 -13.898 1 92.19 324 ARG A CA 1
ATOM 2596 C C . ARG A 1 324 ? -7.895 -29.734 -13.398 1 92.19 324 ARG A C 1
ATOM 2598 O O . ARG A 1 324 ? -9.039 -29.594 -13.844 1 92.19 324 ARG A O 1
ATOM 2605 N N . PRO A 1 325 ? -7.484 -30.609 -12.555 1 82 325 PRO A N 1
ATOM 2606 C CA . PRO A 1 325 ? -8.57 -31.469 -12.078 1 82 325 PRO A CA 1
ATOM 2607 C C . PRO A 1 325 ? -9.695 -30.688 -11.414 1 82 325 PRO A C 1
ATOM 2609 O O . PRO A 1 325 ? -9.469 -29.594 -10.883 1 82 325 PRO A O 1
ATOM 2612 N N . MET B 1 1 ? 38.906 56.875 50.531 1 29.55 1 MET B N 1
ATOM 2613 C CA . MET B 1 1 ? 39.469 55.625 50 1 29.55 1 MET B CA 1
ATOM 2614 C C . MET B 1 1 ? 38.375 54.719 49.5 1 29.55 1 MET B C 1
ATOM 2616 O O . MET B 1 1 ? 38.625 53.531 49.219 1 29.55 1 MET B O 1
ATOM 2620 N N . GLU B 1 2 ? 37.188 55.219 49.625 1 34.19 2 GLU B N 1
ATOM 2621 C CA . GLU B 1 2 ? 35.906 54.688 49.188 1 34.19 2 GLU B CA 1
ATOM 2622 C C . GLU B 1 2 ? 35.844 54.594 47.656 1 34.19 2 GLU B C 1
ATOM 2624 O O . GLU B 1 2 ? 34.812 54.875 47.062 1 34.19 2 GLU B O 1
ATOM 2629 N N . GLY B 1 3 ? 36.938 54.656 46.938 1 33.28 3 GLY B N 1
ATOM 2630 C CA . GLY B 1 3 ? 36.844 54.625 45.5 1 33.28 3 GLY B CA 1
ATOM 2631 C C . GLY B 1 3 ? 36.156 53.375 44.969 1 33.28 3 GLY B C 1
ATOM 2632 O O . GLY B 1 3 ? 36.688 52.281 45.094 1 33.28 3 GLY B O 1
ATOM 2633 N N . ARG B 1 4 ? 34.75 53.312 45.219 1 39.47 4 ARG B N 1
ATOM 2634 C CA . ARG B 1 4 ? 33.844 52.312 44.625 1 39.47 4 ARG B CA 1
ATOM 2635 C C . ARG B 1 4 ? 34.156 52.062 43.156 1 39.47 4 ARG B C 1
ATOM 2637 O O . ARG B 1 4 ? 34.094 53 42.344 1 39.47 4 ARG B O 1
ATOM 2644 N N . MET B 1 5 ? 35 51.031 42.844 1 36.19 5 MET B N 1
ATOM 2645 C CA . MET B 1 5 ? 35.312 50.375 41.594 1 36.19 5 MET B CA 1
ATOM 2646 C C . MET B 1 5 ? 34.062 50.062 40.781 1 36.19 5 MET B C 1
ATOM 2648 O O . MET B 1 5 ? 33.156 49.344 41.25 1 36.19 5 MET B O 1
ATOM 2652 N N . LEU B 1 6 ? 33.5 50.938 40.031 1 41.69 6 LEU B N 1
ATOM 2653 C CA . LEU B 1 6 ? 32.469 50.719 39.031 1 41.69 6 LEU B CA 1
ATOM 2654 C C . LEU B 1 6 ? 32.875 49.531 38.125 1 41.69 6 LEU B C 1
ATOM 2656 O O . LEU B 1 6 ? 33.812 49.625 37.344 1 41.69 6 LEU B O 1
ATOM 2660 N N . ILE B 1 7 ? 32.812 48.281 38.562 1 41.38 7 ILE B N 1
ATOM 2661 C CA . ILE B 1 7 ? 32.906 47.094 37.719 1 41.38 7 ILE B CA 1
ATOM 2662 C C . ILE B 1 7 ? 31.875 47.188 36.594 1 41.38 7 ILE B C 1
ATOM 2664 O O . ILE B 1 7 ? 30.672 47.188 36.844 1 41.38 7 ILE B O 1
ATOM 2668 N N . ARG B 1 8 ? 32.156 47.906 35.531 1 41.22 8 ARG B N 1
ATOM 2669 C CA . ARG B 1 8 ? 31.406 47.812 34.281 1 41.22 8 ARG B CA 1
ATOM 2670 C C . ARG B 1 8 ? 31.156 46.375 33.906 1 41.22 8 ARG B C 1
ATOM 2672 O O . ARG B 1 8 ? 32.094 45.594 33.688 1 41.22 8 ARG B O 1
ATOM 2679 N N . LEU B 1 9 ? 30.062 45.812 34.375 1 43.94 9 LEU B N 1
ATOM 2680 C CA . LEU B 1 9 ? 29.5 44.562 33.844 1 43.94 9 LEU B CA 1
ATOM 2681 C C . LEU B 1 9 ? 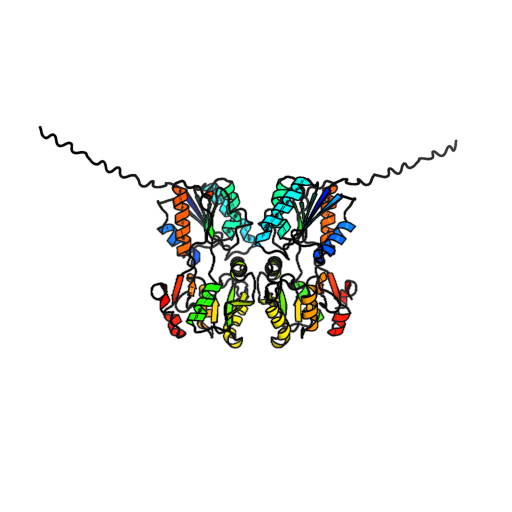29.469 44.562 32.312 1 43.94 9 LEU B C 1
ATOM 2683 O O . LEU B 1 9 ? 28.688 45.312 31.734 1 43.94 9 LEU B O 1
ATOM 2687 N N . LEU B 1 10 ? 30.609 44.469 31.609 1 43.97 10 LEU B N 1
ATOM 2688 C CA . LEU B 1 10 ? 30.609 44.125 30.203 1 43.97 10 LEU B CA 1
ATOM 2689 C C . LEU B 1 10 ? 29.641 42.969 29.922 1 43.97 10 LEU B C 1
ATOM 2691 O O . LEU B 1 10 ? 29.891 41.844 30.312 1 43.97 10 LEU B O 1
ATOM 2695 N N . LEU B 1 11 ? 28.344 43.219 30.078 1 42 11 LEU B N 1
ATOM 2696 C CA . LEU B 1 11 ? 27.406 42.281 29.484 1 42 11 LEU B CA 1
ATOM 2697 C C . LEU B 1 11 ? 27.844 41.875 28.094 1 42 11 LEU B C 1
ATOM 2699 O O . LEU B 1 11 ? 27.812 42.656 27.156 1 42 11 LEU B O 1
ATOM 2703 N N . MET B 1 12 ? 28.891 41.031 27.938 1 43.34 12 MET B N 1
ATOM 2704 C CA . MET B 1 12 ? 29.172 40.344 26.688 1 43.34 12 MET B CA 1
ATOM 2705 C C . MET B 1 12 ? 27.875 39.906 26 1 43.34 12 MET B C 1
ATOM 2707 O O . MET B 1 12 ? 27.188 39.031 26.5 1 43.34 12 MET B O 1
ATOM 2711 N N . LEU B 1 13 ? 27.172 40.844 25.453 1 43.66 13 LEU B N 1
ATOM 2712 C CA . LEU B 1 13 ? 26.188 40.375 24.484 1 43.66 13 LEU B CA 1
ATOM 2713 C C . LEU B 1 13 ? 26.719 39.219 23.641 1 43.66 13 LEU B C 1
ATOM 2715 O O . LEU B 1 13 ? 27.703 39.406 22.906 1 43.66 13 LEU B O 1
ATOM 2719 N N . LEU B 1 14 ? 26.75 38 24.125 1 46.19 14 LEU B N 1
ATOM 2720 C CA . LEU B 1 14 ? 27 36.875 23.25 1 46.19 14 LEU B CA 1
ATOM 2721 C C . LEU B 1 14 ? 26.281 37.031 21.922 1 46.19 14 LEU B C 1
ATOM 2723 O O . LEU B 1 14 ? 25.062 37.25 21.875 1 46.19 14 LEU B O 1
ATOM 2727 N N . PRO B 1 15 ? 26.953 37.594 20.938 1 45.53 15 PRO B N 1
ATOM 2728 C CA . PRO B 1 15 ? 26.25 37.625 19.641 1 45.53 15 PRO B CA 1
ATOM 2729 C C . PRO B 1 15 ? 25.438 36.344 19.375 1 45.53 15 PRO B C 1
ATOM 2731 O O . PRO B 1 15 ? 25.875 35.25 19.734 1 45.53 15 PRO B O 1
ATOM 2734 N N . THR B 1 16 ? 24.219 36.375 19.562 1 49.91 16 THR B N 1
ATOM 2735 C CA . THR B 1 16 ? 23.453 35.281 18.984 1 49.91 16 THR B CA 1
ATOM 2736 C C . THR B 1 16 ? 24.016 34.875 17.625 1 49.91 16 THR B C 1
ATOM 2738 O O . THR B 1 16 ? 24.172 35.719 16.734 1 49.91 16 THR B O 1
ATOM 2741 N N . PRO B 1 17 ? 24.812 33.844 17.531 1 49.84 17 PRO B N 1
ATOM 2742 C CA . PRO B 1 17 ? 25.328 33.469 16.219 1 49.84 17 PRO B CA 1
ATOM 2743 C C . PRO B 1 17 ? 24.281 33.531 15.117 1 49.84 17 PRO B C 1
ATOM 2745 O O . PRO B 1 17 ? 23.219 32.906 15.234 1 49.84 17 PRO B O 1
ATOM 2748 N N . LEU B 1 18 ? 24.016 34.656 14.555 1 52.97 18 LEU B N 1
ATOM 2749 C CA . LEU B 1 18 ? 23.281 34.719 13.297 1 52.97 18 LEU B CA 1
ATOM 2750 C C . LEU B 1 18 ? 23.812 33.688 12.305 1 52.97 18 LEU B C 1
ATOM 2752 O O . LEU B 1 18 ? 24.969 33.75 11.891 1 52.97 18 LEU B O 1
ATOM 2756 N N . TYR B 1 19 ? 23.422 32.438 12.484 1 57.88 19 TYR B N 1
ATOM 2757 C CA . TYR B 1 19 ? 23.844 31.516 11.445 1 57.88 19 TYR B CA 1
ATOM 2758 C C . TYR B 1 19 ? 23.484 32.031 10.062 1 57.88 19 TYR B C 1
ATOM 2760 O O . TYR B 1 19 ? 22.297 32.25 9.75 1 57.88 19 TYR B O 1
ATOM 2768 N N . ALA B 1 20 ? 24.422 32.844 9.391 1 75.12 20 ALA B N 1
ATOM 2769 C CA . ALA B 1 20 ? 24.375 33.312 8.008 1 75.12 20 ALA B CA 1
ATOM 2770 C C . ALA B 1 20 ? 24.5 32.156 7.023 1 75.12 20 ALA B C 1
ATOM 2772 O O . ALA B 1 20 ? 25.547 31.516 6.93 1 75.12 20 ALA B O 1
ATOM 2773 N N . GLY B 1 21 ? 23.391 31.297 6.762 1 92.38 21 GLY B N 1
ATOM 2774 C CA . GLY B 1 21 ? 23.453 30.219 5.781 1 92.38 21 GLY B CA 1
ATOM 2775 C C . GLY B 1 21 ? 22.203 30.109 4.941 1 92.38 21 GLY B C 1
ATOM 2776 O O . GLY B 1 21 ? 21.25 30.875 5.121 1 92.38 21 GLY B O 1
ATOM 2777 N N . THR B 1 22 ? 22.312 29.281 3.943 1 97 22 THR B N 1
ATOM 2778 C CA . THR B 1 22 ? 21.219 29.062 2.996 1 97 22 THR B CA 1
ATOM 2779 C C . THR B 1 22 ? 20.5 27.766 3.293 1 97 22 THR B C 1
ATOM 2781 O O . THR B 1 22 ? 21.125 26.719 3.471 1 97 22 THR B O 1
ATOM 2784 N N . LEU B 1 23 ? 19.156 27.891 3.451 1 98 23 LEU B N 1
ATOM 2785 C CA . LEU B 1 23 ? 18.281 26.734 3.619 1 98 23 LEU B CA 1
ATOM 2786 C C . LEU B 1 23 ? 17.375 26.547 2.4 1 98 23 LEU B C 1
ATOM 2788 O O . LEU B 1 23 ? 16.688 27.484 1.993 1 98 23 LEU B O 1
ATOM 2792 N N . LEU B 1 24 ? 17.469 25.375 1.79 1 98.69 24 LEU B N 1
ATOM 2793 C CA . LEU B 1 24 ? 16.562 25.031 0.698 1 98.69 24 LEU B CA 1
ATOM 2794 C C . LEU B 1 24 ? 15.477 24.078 1.175 1 98.69 24 LEU B C 1
ATOM 2796 O O . LEU B 1 24 ? 15.773 23.016 1.734 1 98.69 24 LEU B O 1
ATOM 2800 N N . ILE B 1 25 ? 14.242 24.5 1.015 1 98.69 25 ILE B N 1
ATOM 2801 C CA . ILE B 1 25 ? 13.078 23.672 1.336 1 98.69 25 ILE B CA 1
ATOM 2802 C C . ILE B 1 25 ? 12.445 23.156 0.048 1 98.69 25 ILE B C 1
ATOM 2804 O O . ILE B 1 25 ? 12.023 23.938 -0.805 1 98.69 25 ILE B O 1
ATOM 2808 N N . ILE B 1 26 ? 12.43 21.844 -0.099 1 98.81 26 ILE B N 1
ATOM 2809 C CA . ILE B 1 26 ? 11.781 21.203 -1.244 1 98.81 26 ILE B CA 1
ATOM 2810 C C . ILE B 1 26 ? 10.562 20.422 -0.778 1 98.81 26 ILE B C 1
ATOM 2812 O O . ILE B 1 26 ? 10.688 19.469 -0.002 1 98.81 26 ILE B O 1
ATOM 2816 N N . SER B 1 27 ? 9.43 20.812 -1.26 1 98.31 27 SER B N 1
ATOM 2817 C CA . SER B 1 27 ? 8.172 20.188 -0.855 1 98.31 27 SER B CA 1
ATOM 2818 C C . SER B 1 27 ? 7.621 19.281 -1.953 1 98.31 27 SER B C 1
ATOM 2820 O O . SER B 1 27 ? 7.723 19.609 -3.139 1 98.31 27 SER B O 1
ATOM 2822 N N . SER B 1 28 ? 7.016 18.172 -1.56 1 97.31 28 SER B N 1
ATOM 2823 C CA . SER B 1 28 ? 6.363 17.266 -2.502 1 97.31 28 SER B CA 1
ATOM 2824 C C . SER B 1 28 ? 5.191 17.938 -3.199 1 97.31 28 SER B C 1
ATOM 2826 O O . SER B 1 28 ? 4.836 17.578 -4.324 1 97.31 28 SER B O 1
ATOM 2828 N N . TYR B 1 29 ? 4.68 18.969 -2.543 1 95.38 29 TYR B N 1
ATOM 2829 C CA . TYR B 1 29 ? 3.375 19.422 -3.02 1 95.38 29 TYR B CA 1
ATOM 2830 C C . TYR B 1 29 ? 3.438 20.875 -3.498 1 95.38 29 TYR B C 1
ATOM 2832 O O . TYR B 1 29 ? 4.262 21.203 -4.352 1 95.38 29 TYR B O 1
ATOM 2840 N N . HIS B 1 30 ? 2.486 21.688 -3.113 1 94.69 30 HIS B N 1
ATOM 2841 C CA . HIS B 1 30 ? 2.439 23.047 -3.633 1 94.69 30 HIS B CA 1
ATOM 2842 C C . HIS B 1 30 ? 2.141 24.062 -2.523 1 94.69 30 HIS B C 1
ATOM 2844 O O . HIS B 1 30 ? 1.618 23.688 -1.47 1 94.69 30 HIS B O 1
ATOM 2850 N N . PRO B 1 31 ? 2.414 25.312 -2.758 1 94.88 31 PRO B N 1
ATOM 2851 C CA . PRO B 1 31 ? 2.4 26.297 -1.674 1 94.88 31 PRO B CA 1
ATOM 2852 C C . PRO B 1 31 ? 0.997 26.562 -1.136 1 94.88 31 PRO B C 1
ATOM 2854 O O . PRO B 1 31 ? 0.844 27.031 -0 1 94.88 31 PRO B O 1
ATOM 2857 N N . GLN B 1 32 ? -0.036 26.266 -1.897 1 91 32 GLN B N 1
ATOM 2858 C CA . GLN B 1 32 ? -1.404 26.562 -1.485 1 91 32 GLN B CA 1
ATOM 2859 C C . GLN B 1 32 ? -2.002 25.406 -0.685 1 91 32 GLN B C 1
ATOM 2861 O O . GLN B 1 32 ? -3.102 25.531 -0.141 1 91 32 GLN B O 1
ATOM 2866 N N . TYR B 1 33 ? -1.281 24.344 -0.595 1 91.44 33 TYR B N 1
ATOM 2867 C CA . TYR B 1 33 ? -1.766 23.188 0.154 1 91.44 33 TYR B CA 1
ATOM 2868 C C . TYR B 1 33 ? -1.758 23.469 1.652 1 91.44 33 TYR B C 1
ATOM 2870 O O . TYR B 1 33 ? -0.731 23.859 2.211 1 91.44 33 TYR B O 1
ATOM 2878 N N . LEU B 1 34 ? -2.848 23.234 2.297 1 90.44 34 LEU B N 1
ATOM 2879 C CA . LEU B 1 34 ? -3.043 23.656 3.678 1 90.44 34 LEU B CA 1
ATOM 2880 C C . LEU B 1 34 ? -2.014 23.016 4.598 1 90.44 34 LEU B C 1
ATOM 2882 O O . LEU B 1 34 ? -1.55 23.641 5.555 1 90.44 34 LEU B O 1
ATOM 2886 N N . TRP B 1 35 ? -1.686 21.828 4.355 1 92.5 35 TRP B N 1
ATOM 2887 C CA . TRP B 1 35 ? -0.642 21.141 5.102 1 92.5 35 TRP B CA 1
ATOM 2888 C C . TRP B 1 35 ? 0.693 21.875 4.977 1 92.5 35 TRP B C 1
ATOM 2890 O O . TRP B 1 35 ? 1.359 22.125 5.98 1 92.5 35 TRP B O 1
ATOM 2900 N N . ASP B 1 36 ? 1.072 22.25 3.766 1 95.44 36 ASP B N 1
ATOM 2901 C CA . ASP B 1 36 ? 2.303 23 3.502 1 95.44 36 ASP B CA 1
ATOM 2902 C C . ASP B 1 36 ? 2.289 24.344 4.207 1 95.44 36 ASP B C 1
ATOM 2904 O O . ASP B 1 36 ? 3.287 24.75 4.805 1 95.44 36 ASP B O 1
ATOM 2908 N N . ILE B 1 37 ? 1.169 24.969 4.117 1 94.31 37 ILE B N 1
ATOM 2909 C CA . ILE B 1 37 ? 1.032 26.266 4.766 1 94.31 37 ILE B CA 1
ATOM 2910 C C . ILE B 1 37 ? 1.257 26.125 6.27 1 94.31 37 ILE B C 1
ATOM 2912 O O . ILE B 1 37 ? 2.027 26.875 6.867 1 94.31 37 ILE B O 1
ATOM 2916 N N . SER B 1 38 ? 0.642 25.125 6.84 1 93.31 38 SER B N 1
ATOM 2917 C CA . SER B 1 38 ? 0.665 24.938 8.289 1 93.31 38 SER B CA 1
ATOM 2918 C C . SER B 1 38 ? 2.08 24.656 8.781 1 93.31 38 SER B C 1
ATOM 2920 O O . SER B 1 38 ? 2.582 25.375 9.656 1 93.31 38 SER B O 1
ATOM 2922 N N . TYR B 1 39 ? 2.766 23.656 8.234 1 95.94 39 TYR B N 1
ATOM 2923 C CA . TYR B 1 39 ? 4.078 23.328 8.781 1 95.94 39 TYR B CA 1
ATOM 2924 C C . TYR B 1 39 ? 5.094 24.422 8.453 1 95.94 39 TYR B C 1
ATOM 2926 O O . TYR B 1 39 ? 6.02 24.672 9.227 1 95.94 39 TYR B O 1
ATOM 2934 N N . ASN B 1 40 ? 4.926 25.094 7.297 1 96.38 40 ASN B N 1
ATOM 2935 C CA . ASN B 1 40 ? 5.867 26.156 6.926 1 96.38 40 ASN B CA 1
ATOM 2936 C C . ASN B 1 40 ? 5.781 27.344 7.883 1 96.38 40 ASN B C 1
ATOM 2938 O O . ASN B 1 40 ? 6.805 27.922 8.25 1 96.38 40 ASN B O 1
ATOM 2942 N N . GLN B 1 41 ? 4.539 27.703 8.18 1 95.19 41 GLN B N 1
ATOM 2943 C CA . GLN B 1 41 ? 4.363 28.797 9.117 1 95.19 41 GLN B CA 1
ATOM 2944 C C . GLN B 1 41 ? 5.027 28.484 10.461 1 95.19 41 GLN B C 1
ATOM 2946 O O . GLN B 1 41 ? 5.734 29.328 11.016 1 95.19 41 GLN B O 1
ATOM 2951 N N . SER B 1 42 ? 4.797 27.359 10.906 1 94.81 42 SER B N 1
ATOM 2952 C CA . SER B 1 42 ? 5.375 26.938 12.172 1 94.81 42 SER B CA 1
ATOM 2953 C C . SER B 1 42 ? 6.895 26.812 12.07 1 94.81 42 SER B C 1
ATOM 2955 O O . SER B 1 42 ? 7.617 27.219 12.977 1 94.81 42 SER B O 1
ATOM 2957 N N . LEU B 1 43 ? 7.375 26.281 11.016 1 95.81 43 LEU B N 1
ATOM 2958 C CA . LEU B 1 43 ? 8.805 26.141 10.773 1 95.81 43 LEU B CA 1
ATOM 2959 C C . LEU B 1 43 ? 9.5 27.5 10.812 1 95.81 43 LEU B C 1
ATOM 2961 O O . LEU B 1 43 ? 10.484 27.688 11.531 1 95.81 43 LEU B O 1
ATOM 2965 N N . GLN B 1 44 ? 8.961 28.453 10.125 1 94.5 44 GLN B N 1
ATOM 2966 C CA . GLN B 1 44 ? 9.547 29.781 10.039 1 94.5 44 GLN B CA 1
ATOM 2967 C C . GLN B 1 44 ? 9.555 30.469 11.398 1 94.5 44 GLN B C 1
ATOM 2969 O O . GLN B 1 44 ? 10.523 31.156 11.742 1 94.5 44 GLN B O 1
ATOM 2974 N N . SER B 1 45 ? 8.547 30.219 12.133 1 95.12 45 SER B N 1
ATOM 2975 C CA . SER B 1 45 ? 8.414 30.891 13.422 1 95.12 45 SER B CA 1
ATOM 2976 C C . SER B 1 45 ? 9.359 30.297 14.461 1 95.12 45 SER B C 1
ATOM 2978 O O . SER B 1 45 ? 9.656 30.922 15.477 1 95.12 45 SER B O 1
ATOM 2980 N N . HIS B 1 46 ? 9.867 29.125 14.188 1 96 46 HIS B N 1
ATOM 2981 C CA . HIS B 1 46 ? 10.633 28.453 15.227 1 96 46 HIS B CA 1
ATOM 2982 C C . HIS B 1 46 ? 12.086 28.266 14.797 1 96 46 HIS B C 1
ATOM 2984 O O . HIS B 1 46 ? 12.906 27.75 15.57 1 96 46 HIS B O 1
ATOM 2990 N N . LEU B 1 47 ? 12.383 28.594 13.594 1 95 47 LEU B N 1
ATOM 2991 C CA . LEU B 1 47 ? 13.766 28.547 13.141 1 95 47 LEU B CA 1
ATOM 2992 C C . LEU B 1 47 ? 14.609 29.609 13.844 1 95 47 LEU B C 1
ATOM 2994 O O . LEU B 1 47 ? 14.203 30.766 13.938 1 95 47 LEU B O 1
ATOM 2998 N N . ALA B 1 48 ? 15.68 29.031 14.344 1 88.62 48 ALA B N 1
ATOM 2999 C CA . ALA B 1 48 ? 16.609 29.969 14.977 1 88.62 48 ALA B CA 1
ATOM 3000 C C . ALA B 1 48 ? 17.438 30.703 13.938 1 88.62 48 ALA B C 1
ATOM 3002 O O . ALA B 1 48 ? 17.781 30.141 12.891 1 88.62 48 ALA B O 1
ATOM 3003 N N . GLY B 1 49 ? 17.656 31.844 14.18 1 80.12 49 GLY B N 1
ATOM 3004 C CA . GLY B 1 49 ? 18.422 32.656 13.25 1 80.12 49 GLY B CA 1
ATOM 3005 C C . GLY B 1 49 ? 17.625 33.094 12.031 1 80.12 49 GLY B C 1
ATOM 3006 O O . GLY B 1 49 ? 16.406 33 12.023 1 80.12 49 GLY B O 1
ATOM 3007 N N . HIS B 1 50 ? 18.188 33.75 10.984 1 83.06 50 HIS B N 1
ATOM 3008 C CA . HIS B 1 50 ? 17.531 34.188 9.766 1 83.06 50 HIS B CA 1
ATOM 3009 C C . HIS B 1 50 ? 18.266 33.688 8.523 1 83.06 50 HIS B C 1
ATOM 3011 O O . HIS B 1 50 ? 18.812 34.5 7.766 1 83.06 50 HIS B O 1
ATOM 3017 N N . PRO B 1 51 ? 18.125 32.25 8.5 1 91.12 51 PRO B N 1
ATOM 3018 C CA . PRO B 1 51 ? 18.75 31.766 7.258 1 91.12 51 PRO B CA 1
ATOM 3019 C C . PRO B 1 51 ? 18.047 32.312 6.012 1 91.12 51 PRO B C 1
ATOM 3021 O O . PRO B 1 51 ? 16.891 32.719 6.078 1 91.12 51 PRO B O 1
ATOM 3024 N N . ASP B 1 52 ? 18.859 32.406 4.914 1 95.06 52 ASP B N 1
ATOM 3025 C CA . ASP B 1 52 ? 18.25 32.688 3.607 1 95.06 52 ASP B CA 1
ATOM 3026 C C . ASP B 1 52 ? 17.5 31.453 3.092 1 95.06 52 ASP B C 1
ATOM 3028 O O . ASP B 1 52 ? 18.109 30.453 2.707 1 95.06 52 ASP B O 1
ATOM 3032 N N . VAL B 1 53 ? 16.156 31.578 3.066 1 96.62 53 VAL B N 1
ATOM 3033 C CA . VAL B 1 53 ? 15.328 30.406 2.783 1 96.62 53 VAL B CA 1
ATOM 3034 C C . VAL B 1 53 ? 14.867 30.438 1.328 1 96.62 53 VAL B C 1
ATOM 3036 O O . VAL B 1 53 ? 14.359 31.469 0.854 1 96.62 53 VAL B O 1
ATOM 3039 N N . HIS B 1 54 ? 15.102 29.391 0.646 1 97.56 54 HIS B N 1
ATOM 3040 C CA . HIS B 1 54 ? 14.609 29.172 -0.712 1 97.56 54 HIS B CA 1
ATOM 3041 C C . HIS B 1 54 ? 13.648 28 -0.771 1 97.56 54 HIS B C 1
ATOM 3043 O O . HIS B 1 54 ? 13.789 27.047 0 1 97.56 54 HIS B O 1
ATOM 3049 N N . TYR B 1 55 ? 12.688 28.141 -1.701 1 98.19 55 TYR B N 1
ATOM 3050 C CA . TYR B 1 55 ? 11.68 27.094 -1.818 1 98.19 55 TYR B CA 1
ATOM 3051 C C . TYR B 1 55 ? 11.672 26.5 -3.223 1 98.19 55 TYR B C 1
ATOM 3053 O O . TYR B 1 55 ? 11.898 27.203 -4.203 1 98.19 55 TYR B O 1
ATOM 3061 N N . PHE B 1 56 ? 11.43 25.234 -3.305 1 98.69 56 PHE B N 1
ATOM 3062 C CA . PHE B 1 56 ? 11.07 24.531 -4.535 1 98.69 56 PHE B CA 1
ATOM 3063 C C . PHE B 1 56 ? 9.922 23.562 -4.289 1 98.69 56 PHE B C 1
ATOM 3065 O O . PHE B 1 56 ? 9.898 22.875 -3.264 1 98.69 56 PHE B O 1
ATOM 3072 N N . TYR B 1 57 ? 8.945 23.5 -5.16 1 98.44 57 TYR B N 1
ATOM 3073 C CA . TYR B 1 57 ? 7.773 22.641 -5.027 1 98.44 57 TYR B CA 1
ATOM 3074 C C . TYR B 1 57 ? 7.688 21.656 -6.188 1 98.44 57 TYR B C 1
ATOM 3076 O O . TYR B 1 57 ? 7.645 22.047 -7.352 1 98.44 57 TYR B O 1
ATOM 3084 N N . LEU B 1 58 ? 7.582 20.328 -5.84 1 97.88 58 LEU B N 1
ATOM 3085 C CA . LEU B 1 58 ? 7.496 19.297 -6.867 1 97.88 58 LEU B CA 1
ATOM 3086 C C . LEU B 1 58 ? 6.102 19.266 -7.488 1 97.88 58 LEU B C 1
ATOM 3088 O O . LEU B 1 58 ? 5.941 18.844 -8.641 1 97.88 58 LEU B O 1
ATOM 3092 N N . ASP B 1 59 ? 5.102 19.578 -6.719 1 95.81 59 ASP B N 1
ATOM 3093 C CA . ASP B 1 59 ? 3.711 19.703 -7.148 1 95.81 59 ASP B CA 1
ATOM 3094 C C . ASP B 1 59 ? 3.143 18.344 -7.57 1 95.81 59 ASP B C 1
ATOM 3096 O O . ASP B 1 59 ? 2.369 18.266 -8.523 1 95.81 59 ASP B O 1
ATOM 3100 N N . THR B 1 60 ? 3.473 17.297 -6.832 1 92.62 60 THR B N 1
ATOM 3101 C CA . THR B 1 60 ? 3.174 15.938 -7.258 1 92.62 60 THR B CA 1
ATOM 3102 C C . THR B 1 60 ? 1.708 15.594 -7 1 92.62 60 THR B C 1
ATOM 3104 O O . THR B 1 60 ? 1.205 14.578 -7.488 1 92.62 60 THR B O 1
ATOM 3107 N N . LYS B 1 61 ? 0.92 16.391 -6.324 1 88.69 61 LYS B N 1
ATOM 3108 C CA . LYS B 1 61 ? -0.507 16.141 -6.137 1 88.69 61 LYS B CA 1
ATOM 3109 C C . LYS B 1 61 ? -1.305 16.578 -7.363 1 88.69 61 LYS B C 1
ATOM 3111 O O . LYS B 1 61 ? -2.43 16.125 -7.574 1 88.69 61 LYS B O 1
ATOM 3116 N N . ARG B 1 62 ? -0.704 17.484 -8.156 1 87.81 62 ARG B N 1
ATOM 3117 C CA . ARG B 1 62 ? -1.456 18.078 -9.266 1 87.81 62 ARG B CA 1
ATOM 3118 C C . ARG B 1 62 ? -0.902 17.609 -10.609 1 87.81 62 ARG B C 1
ATOM 3120 O O . ARG B 1 62 ? -1.552 17.781 -11.641 1 87.81 62 ARG B O 1
ATOM 3127 N N . LEU B 1 63 ? 0.319 17.031 -10.594 1 89.5 63 LEU B N 1
ATOM 3128 C CA . LEU B 1 63 ? 0.966 16.578 -11.82 1 89.5 63 LEU B CA 1
ATOM 3129 C C . LEU B 1 63 ? 0.812 15.062 -11.992 1 89.5 63 LEU B C 1
ATOM 3131 O O . LEU B 1 63 ? 0.728 14.328 -11 1 89.5 63 LEU B O 1
ATOM 3135 N N . PRO B 1 64 ? 0.773 14.641 -13.25 1 85.19 64 PRO B N 1
ATOM 3136 C CA . PRO B 1 64 ? 0.767 13.195 -13.477 1 85.19 64 PRO B CA 1
ATOM 3137 C C . PRO B 1 64 ? 2.086 12.531 -13.0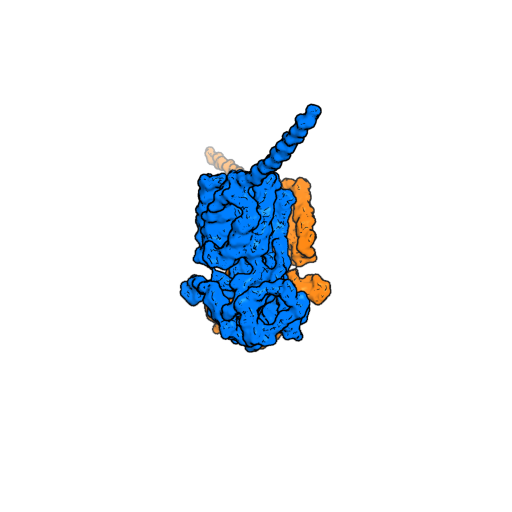86 1 85.19 64 PRO B C 1
ATOM 3139 O O . PRO B 1 64 ? 3.129 13.188 -13.062 1 85.19 64 PRO B O 1
ATOM 3142 N N . ARG B 1 65 ? 2.029 11.297 -12.773 1 82.12 65 ARG B N 1
ATOM 3143 C CA . ARG B 1 65 ? 3.172 10.531 -12.273 1 82.12 65 ARG B CA 1
ATOM 3144 C C . ARG B 1 65 ? 4.348 10.617 -13.242 1 82.12 65 ARG B C 1
ATOM 3146 O O . ARG B 1 65 ? 5.504 10.633 -12.82 1 82.12 65 ARG B O 1
ATOM 3153 N N . GLU B 1 66 ? 4.121 10.664 -14.539 1 86 66 GLU B N 1
ATOM 3154 C CA . GLU B 1 66 ? 5.156 10.695 -15.562 1 86 66 GLU B CA 1
ATOM 3155 C C . GLU B 1 66 ? 6.023 11.945 -15.445 1 86 66 GLU B C 1
ATOM 3157 O O . GLU B 1 66 ? 7.148 11.977 -15.938 1 86 66 GLU B O 1
ATOM 3162 N N . ALA B 1 67 ? 5.547 12.891 -14.75 1 92.81 67 ALA B N 1
ATOM 3163 C CA . ALA B 1 67 ? 6.258 14.164 -14.633 1 92.81 67 ALA B CA 1
ATOM 3164 C C . ALA B 1 67 ? 7.172 14.172 -13.406 1 92.81 67 ALA B C 1
ATOM 3166 O O . ALA B 1 67 ? 8.008 15.07 -13.258 1 92.81 67 ALA B O 1
ATOM 3167 N N . PHE B 1 68 ? 7.082 13.234 -12.609 1 91.69 68 PHE B N 1
ATOM 3168 C CA . PHE B 1 68 ? 7.727 13.266 -11.297 1 91.69 68 PHE B CA 1
ATOM 3169 C C . PHE B 1 68 ? 9.242 13.258 -11.445 1 91.69 68 PHE B C 1
ATOM 3171 O O . PHE B 1 68 ? 9.945 14.023 -10.773 1 91.69 68 PHE B O 1
ATOM 3178 N N . ASP B 1 69 ? 9.719 12.43 -12.352 1 89.62 69 ASP B N 1
ATOM 3179 C CA . ASP B 1 69 ? 11.164 12.352 -12.547 1 89.62 69 ASP B CA 1
ATOM 3180 C C . ASP B 1 69 ? 11.727 13.688 -13.016 1 89.62 69 ASP B C 1
ATOM 3182 O O . ASP B 1 69 ? 12.781 14.117 -12.547 1 89.62 69 ASP B O 1
ATOM 3186 N N . SER B 1 70 ? 11.031 14.219 -13.938 1 95.44 70 SER B N 1
ATOM 3187 C CA . SER B 1 70 ? 11.477 15.508 -14.453 1 95.44 70 SER B CA 1
ATOM 3188 C C . SER B 1 70 ? 11.469 16.578 -13.359 1 95.44 70 SER B C 1
ATOM 3190 O O . SER B 1 70 ? 12.398 17.391 -13.273 1 95.44 70 SER B O 1
ATOM 3192 N N . ARG B 1 71 ? 10.484 16.594 -12.523 1 97.06 71 ARG B N 1
ATOM 3193 C CA . ARG B 1 71 ? 10.391 17.547 -11.43 1 97.06 71 ARG B CA 1
ATOM 3194 C C . ARG B 1 71 ? 11.516 17.344 -10.422 1 97.06 71 ARG B C 1
ATOM 3196 O O . ARG B 1 71 ? 12.102 18.297 -9.922 1 97.06 71 ARG B O 1
ATOM 3203 N N . ALA B 1 72 ? 11.805 16.094 -10.117 1 96.12 72 ALA B N 1
ATOM 3204 C CA . ALA B 1 72 ? 12.898 15.773 -9.211 1 96.12 72 ALA B CA 1
ATOM 3205 C C . ALA B 1 72 ? 14.234 16.25 -9.773 1 96.12 72 ALA B C 1
ATOM 3207 O O . ALA B 1 72 ? 15.062 16.812 -9.039 1 96.12 72 ALA B O 1
ATOM 3208 N N . ASN B 1 73 ? 14.383 16.109 -11.055 1 96.31 73 ASN B N 1
ATOM 3209 C CA . ASN B 1 73 ? 15.602 16.578 -11.695 1 96.31 73 ASN B CA 1
ATOM 3210 C C . ASN B 1 73 ? 15.719 18.094 -11.641 1 96.31 73 ASN B C 1
ATOM 3212 O O . ASN B 1 73 ? 16.812 18.625 -11.445 1 96.31 73 ASN B O 1
ATOM 3216 N N . GLU B 1 74 ? 14.648 18.75 -11.828 1 98.25 74 GLU B N 1
ATOM 3217 C CA . GLU B 1 74 ? 14.648 20.203 -11.703 1 98.25 74 GLU B CA 1
ATOM 3218 C C . GLU B 1 74 ? 15.039 20.625 -10.289 1 98.25 74 GLU B C 1
ATOM 3220 O O . GLU B 1 74 ? 15.797 21.578 -10.109 1 98.25 74 GLU B O 1
ATOM 3225 N N . ALA B 1 75 ? 14.523 19.922 -9.32 1 98.62 75 ALA B N 1
ATOM 3226 C CA . ALA B 1 75 ? 14.867 20.219 -7.934 1 98.62 75 ALA B CA 1
ATOM 3227 C C . ALA B 1 75 ? 16.359 20.047 -7.695 1 98.62 75 ALA B C 1
ATOM 3229 O O . ALA B 1 75 ? 17 20.859 -7.023 1 98.62 75 ALA B O 1
ATOM 3230 N N . LEU B 1 76 ? 16.938 19.047 -8.266 1 98.12 76 LEU B N 1
ATOM 3231 C CA . LEU B 1 76 ? 18.375 18.797 -8.117 1 98.12 76 LEU B CA 1
ATOM 3232 C C . LEU B 1 76 ? 19.188 19.891 -8.797 1 98.12 76 LEU B C 1
ATOM 3234 O O . LEU B 1 76 ? 20.266 20.266 -8.305 1 98.12 76 LEU B O 1
ATOM 3238 N N . ARG B 1 77 ? 18.688 20.344 -9.891 1 98.19 77 ARG B N 1
ATOM 3239 C CA . ARG B 1 77 ? 19.375 21.453 -10.547 1 98.19 77 ARG B CA 1
ATOM 3240 C C . ARG B 1 77 ? 19.375 22.688 -9.664 1 98.19 77 ARG B C 1
ATOM 3242 O O . ARG B 1 77 ? 20.391 23.375 -9.555 1 98.19 77 ARG B O 1
ATOM 3249 N N . VAL B 1 78 ? 18.297 22.969 -9.031 1 98.56 78 VAL B N 1
ATOM 3250 C CA . VAL B 1 78 ? 18.219 24.094 -8.109 1 98.56 78 VAL B CA 1
ATOM 3251 C C . VAL B 1 78 ? 19.188 23.891 -6.953 1 98.56 78 VAL B C 1
ATOM 3253 O O . VAL B 1 78 ? 19.938 24.812 -6.598 1 98.56 78 VAL B O 1
ATOM 3256 N N . TYR B 1 79 ? 19.234 22.766 -6.422 1 98.56 79 TYR B N 1
ATOM 3257 C CA . TYR B 1 79 ? 20.156 22.406 -5.348 1 98.56 79 TYR B CA 1
ATOM 3258 C C . TYR B 1 79 ? 21.594 22.609 -5.766 1 98.56 79 TYR B C 1
ATOM 3260 O O . TYR B 1 79 ? 22.391 23.219 -5.031 1 98.56 79 TYR B O 1
ATOM 3268 N N . ASN B 1 80 ? 21.891 22.141 -6.977 1 98.25 80 ASN B N 1
ATOM 3269 C CA . ASN B 1 80 ? 23.25 22.219 -7.469 1 98.25 80 ASN B CA 1
ATOM 3270 C C . ASN B 1 80 ? 23.672 23.656 -7.746 1 98.25 80 ASN B C 1
ATOM 3272 O O . ASN B 1 80 ? 24.844 24.016 -7.582 1 98.25 80 ASN B O 1
ATOM 3276 N N . ARG B 1 81 ? 22.766 24.438 -8.117 1 97.88 81 ARG B N 1
ATOM 3277 C CA . ARG B 1 81 ? 23.047 25.844 -8.383 1 97.88 81 ARG B CA 1
ATOM 3278 C C . ARG B 1 81 ? 23.172 26.641 -7.082 1 97.88 81 ARG B C 1
ATOM 3280 O O . ARG B 1 81 ? 24.094 27.438 -6.926 1 97.88 81 ARG B O 1
ATOM 3287 N N . LEU B 1 82 ? 22.328 26.391 -6.137 1 97.69 82 LEU B N 1
ATOM 3288 C CA . LEU B 1 82 ? 22.234 27.156 -4.902 1 97.69 82 LEU B CA 1
ATOM 3289 C C . LEU B 1 82 ? 23.312 26.734 -3.912 1 97.69 82 LEU B C 1
ATOM 3291 O O . LEU B 1 82 ? 23.812 27.562 -3.141 1 97.69 82 LEU B O 1
ATOM 3295 N N . LYS B 1 83 ? 23.656 25.438 -3.879 1 97.5 83 LYS B N 1
ATOM 3296 C CA . LYS B 1 83 ? 24.594 24.844 -2.928 1 97.5 83 LYS B CA 1
ATOM 3297 C C . LYS B 1 83 ? 24.25 25.25 -1.495 1 97.5 83 LYS B C 1
ATOM 3299 O O . LYS B 1 83 ? 25.094 25.797 -0.781 1 97.5 83 LYS B O 1
ATOM 3304 N N . PRO B 1 84 ? 23.078 24.906 -1.056 1 98.38 84 PRO B N 1
ATOM 3305 C CA . PRO B 1 84 ? 22.625 25.297 0.284 1 98.38 84 PRO B CA 1
ATOM 3306 C C . PRO B 1 84 ? 23.422 24.609 1.394 1 98.38 84 PRO B C 1
ATOM 3308 O O . PRO B 1 84 ? 24.031 23.562 1.161 1 98.38 84 PRO B O 1
ATOM 3311 N N . ASP B 1 85 ? 23.422 25.219 2.504 1 97.5 85 ASP B N 1
ATOM 3312 C CA . ASP B 1 85 ? 24.078 24.656 3.676 1 97.5 85 ASP B CA 1
ATOM 3313 C C . ASP B 1 85 ? 23.234 23.531 4.281 1 97.5 85 ASP B C 1
ATOM 3315 O O . ASP B 1 85 ? 23.766 22.594 4.863 1 97.5 85 ASP B O 1
ATOM 3319 N N . TRP B 1 86 ? 21.922 23.688 4.156 1 98 86 TRP B N 1
ATOM 3320 C CA . TRP B 1 86 ? 20.969 22.734 4.699 1 98 86 TRP B CA 1
ATOM 3321 C C . TRP B 1 86 ? 19.797 22.531 3.742 1 98 86 TRP B C 1
ATOM 3323 O O . TRP B 1 86 ? 19.438 23.453 2.988 1 98 86 TRP B O 1
ATOM 3333 N N . VAL B 1 87 ? 19.188 21.359 3.805 1 98.75 87 VAL B N 1
ATOM 3334 C CA . VAL B 1 87 ? 18.016 21.062 2.99 1 98.75 87 VAL B CA 1
ATOM 3335 C C . VAL B 1 87 ? 16.906 20.453 3.859 1 98.75 87 VAL B C 1
ATOM 3337 O O . VAL B 1 87 ? 17.188 19.609 4.707 1 98.75 87 VAL B O 1
ATOM 3340 N N . LEU B 1 88 ? 15.734 20.953 3.717 1 98.75 88 LEU B N 1
ATOM 3341 C CA . LEU B 1 88 ? 14.547 20.328 4.281 1 98.75 88 LEU B CA 1
ATOM 3342 C C . LEU B 1 88 ? 13.688 19.703 3.182 1 98.75 88 LEU B C 1
ATOM 3344 O O . LEU B 1 88 ? 13.375 20.375 2.189 1 98.75 88 LEU B O 1
ATOM 3348 N N . LEU B 1 89 ? 13.398 18.453 3.32 1 98.62 89 LEU B N 1
ATOM 3349 C CA . LEU B 1 89 ? 12.508 17.75 2.406 1 98.62 89 LEU B CA 1
ATOM 3350 C C . LEU B 1 89 ? 11.164 17.453 3.07 1 98.62 89 LEU B C 1
ATOM 3352 O O . LEU B 1 89 ? 11.125 16.891 4.168 1 98.62 89 LEU B O 1
ATOM 3356 N N . SER B 1 90 ? 10.086 17.828 2.387 1 97.81 90 SER B N 1
ATOM 3357 C CA . SER B 1 90 ? 8.766 17.625 2.984 1 97.81 90 SER B CA 1
ATOM 3358 C C . SER B 1 90 ? 7.98 16.562 2.234 1 97.81 90 SER B C 1
ATOM 3360 O O . SER B 1 90 ? 7.812 16.641 1.016 1 97.81 90 SER B O 1
ATOM 3362 N N . ASP B 1 91 ? 7.508 15.594 3.004 1 96.19 91 ASP B N 1
ATOM 3363 C CA . ASP B 1 91 ? 6.582 14.547 2.578 1 96.19 91 ASP B CA 1
ATOM 3364 C C . ASP B 1 91 ? 7.27 13.547 1.65 1 96.19 91 ASP B C 1
ATOM 3366 O O . ASP B 1 91 ? 8.414 13.75 1.254 1 96.19 91 ASP B O 1
ATOM 3370 N N . ASP B 1 92 ? 6.699 12.531 1.227 1 92.12 92 ASP B N 1
ATOM 3371 C CA . ASP B 1 92 ? 7.316 11.281 0.784 1 92.12 92 ASP B CA 1
ATOM 3372 C C . ASP B 1 92 ? 7.98 11.453 -0.58 1 92.12 92 ASP B C 1
ATOM 3374 O O . ASP B 1 92 ? 9.102 10.992 -0.791 1 92.12 92 ASP B O 1
ATOM 3378 N N . ASN B 1 93 ? 7.359 12.094 -1.506 1 92.25 93 ASN B N 1
ATOM 3379 C CA . ASN B 1 93 ? 7.934 12.156 -2.846 1 92.25 93 ASN B CA 1
ATOM 3380 C C . ASN B 1 93 ? 9.266 12.906 -2.855 1 92.25 93 ASN B C 1
ATOM 3382 O O . ASN B 1 93 ? 10.242 12.43 -3.432 1 92.25 93 ASN B O 1
ATOM 3386 N N . ALA B 1 94 ? 9.297 13.992 -2.211 1 97 94 ALA B N 1
ATOM 3387 C CA . ALA B 1 94 ? 10.555 14.742 -2.121 1 97 94 ALA B CA 1
ATOM 3388 C C . ALA B 1 94 ? 11.625 13.93 -1.398 1 97 94 ALA B C 1
ATOM 3390 O O . ALA B 1 94 ? 12.773 13.891 -1.832 1 97 94 ALA B O 1
ATOM 3391 N N . ILE B 1 95 ? 11.266 13.289 -0.353 1 95.75 95 ILE B N 1
ATOM 3392 C CA . ILE B 1 95 ? 12.195 12.492 0.436 1 95.75 95 ILE B CA 1
ATOM 3393 C C . ILE B 1 95 ? 12.727 11.336 -0.409 1 95.75 95 ILE B C 1
ATOM 3395 O O . ILE B 1 95 ? 13.945 11.141 -0.514 1 95.75 95 ILE B O 1
ATOM 3399 N N . ASN B 1 96 ? 11.875 10.664 -1.052 1 89.31 96 ASN B N 1
ATOM 3400 C CA . ASN B 1 96 ? 12.242 9.469 -1.811 1 89.31 96 ASN B CA 1
ATOM 3401 C C . ASN B 1 96 ? 13.156 9.812 -2.98 1 89.31 96 ASN B C 1
ATOM 3403 O O . ASN B 1 96 ? 14.102 9.078 -3.268 1 89.31 96 ASN B O 1
ATOM 3407 N N . TYR B 1 97 ? 12.883 10.906 -3.629 1 90.88 97 TYR B N 1
ATOM 3408 C CA . TYR B 1 97 ? 13.641 11.258 -4.824 1 90.88 97 TYR B CA 1
ATOM 3409 C C . TYR B 1 97 ? 14.969 11.906 -4.461 1 90.88 97 TYR B C 1
ATOM 3411 O O . TYR B 1 97 ? 15.961 11.758 -5.188 1 90.88 97 TYR B O 1
ATOM 3419 N N . LEU B 1 98 ? 15.023 12.602 -3.281 1 96.38 98 LEU B N 1
ATOM 3420 C CA . LEU B 1 98 ? 16.094 13.594 -3.199 1 96.38 98 LEU B CA 1
ATOM 3421 C C . LEU B 1 98 ? 16.953 13.352 -1.97 1 96.38 98 LEU B C 1
ATOM 3423 O O . LEU B 1 98 ? 18.062 13.891 -1.876 1 96.38 98 LEU B O 1
ATOM 3427 N N . ALA B 1 99 ? 16.516 12.594 -1.003 1 95.81 99 ALA B N 1
ATOM 3428 C CA . ALA B 1 99 ? 17.25 12.453 0.249 1 95.81 99 ALA B CA 1
ATOM 3429 C C . ALA B 1 99 ? 18.656 11.891 0.003 1 95.81 99 ALA B C 1
ATOM 3431 O O . ALA B 1 99 ? 19.641 12.453 0.466 1 95.81 99 ALA B O 1
ATOM 3432 N N . HIS B 1 100 ? 18.734 10.875 -0.779 1 90.12 100 HIS B N 1
ATOM 3433 C CA . HIS B 1 100 ? 20.016 10.195 -0.973 1 90.12 100 HIS B CA 1
ATOM 3434 C C . HIS B 1 100 ? 20.984 11.047 -1.788 1 90.12 100 HIS B C 1
ATOM 3436 O O . HIS B 1 100 ? 22.094 11.336 -1.343 1 90.12 100 HIS B O 1
ATOM 3442 N N . PRO B 1 101 ? 20.531 11.492 -2.965 1 92.62 101 PRO B N 1
ATOM 3443 C CA . PRO B 1 101 ? 21.516 12.25 -3.74 1 92.62 101 PRO B CA 1
ATOM 3444 C C . PRO B 1 101 ? 22.016 13.5 -3.006 1 92.62 101 PRO B C 1
ATOM 3446 O O . PRO B 1 101 ? 23.172 13.883 -3.145 1 92.62 101 PRO B O 1
ATOM 3449 N N . ILE B 1 102 ? 21.266 14.078 -2.172 1 97.5 102 ILE B N 1
ATOM 3450 C CA . ILE B 1 102 ? 21.656 15.305 -1.484 1 97.5 102 ILE B CA 1
ATOM 3451 C C . ILE B 1 102 ? 22.516 14.969 -0.266 1 97.5 102 ILE B C 1
ATOM 3453 O O . ILE B 1 102 ? 23.578 15.547 -0.075 1 97.5 102 ILE B O 1
ATOM 3457 N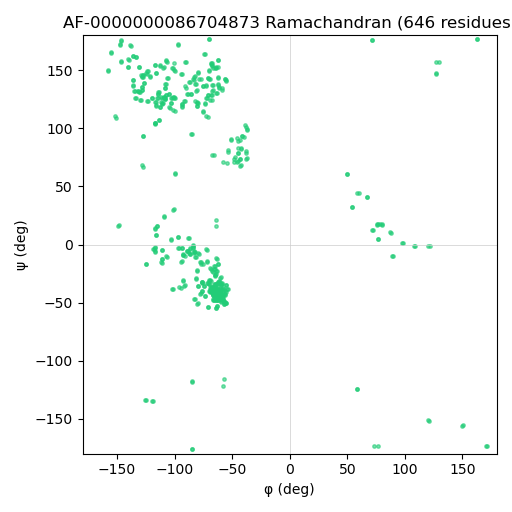 N . ALA B 1 103 ? 22.047 14.023 0.461 1 96.81 103 ALA B N 1
ATOM 3458 C CA . ALA B 1 103 ? 22.781 13.625 1.66 1 96.81 103 ALA B CA 1
ATOM 3459 C C . ALA B 1 103 ? 24.125 13.008 1.298 1 96.81 103 ALA B C 1
ATOM 3461 O O . ALA B 1 103 ? 25.125 13.234 1.979 1 96.81 103 ALA B O 1
ATOM 3462 N N . ASP B 1 104 ? 24.109 12.25 0.257 1 92.44 104 ASP B N 1
ATOM 3463 C CA . ASP B 1 104 ? 25.344 11.602 -0.185 1 92.44 104 ASP B CA 1
ATOM 3464 C C . ASP B 1 104 ? 26.359 12.633 -0.687 1 92.44 104 ASP B C 1
ATOM 3466 O O . ASP B 1 104 ? 27.562 12.383 -0.666 1 92.44 104 ASP B O 1
ATOM 3470 N N . ALA B 1 105 ? 25.922 13.781 -1.1 1 96.06 105 ALA B N 1
ATOM 3471 C CA . ALA B 1 105 ? 26.812 14.859 -1.555 1 96.06 105 ALA B CA 1
ATOM 3472 C C . ALA B 1 105 ? 27.359 15.656 -0.375 1 96.06 105 ALA B C 1
ATOM 3474 O O . ALA B 1 105 ? 28.172 16.562 -0.557 1 96.06 105 ALA B O 1
ATOM 3475 N N . GLY B 1 106 ? 26.844 15.336 0.812 1 96.69 106 GLY B N 1
ATOM 3476 C CA . GLY B 1 106 ? 27.438 15.898 2.012 1 96.69 106 GLY B CA 1
ATOM 3477 C C . GLY B 1 106 ? 26.578 16.953 2.676 1 96.69 106 GLY B C 1
ATOM 3478 O O . GLY B 1 106 ? 26.938 17.469 3.734 1 96.69 106 GLY B O 1
ATOM 3479 N N . THR B 1 107 ? 25.438 17.266 2.113 1 98.25 107 THR B N 1
ATOM 3480 C CA . THR B 1 107 ? 24.562 18.281 2.668 1 98.25 107 THR B CA 1
ATOM 3481 C C . THR B 1 107 ? 23.641 17.688 3.732 1 98.25 107 THR B C 1
ATOM 3483 O O . THR B 1 107 ? 22.969 16.688 3.492 1 98.25 107 THR B O 1
ATOM 3486 N N . PRO B 1 108 ? 23.547 18.281 4.914 1 98.25 108 PRO B N 1
ATOM 3487 C CA . PRO B 1 108 ? 22.594 17.812 5.922 1 98.25 108 PRO B CA 1
ATOM 3488 C C . PRO B 1 108 ? 21.141 17.922 5.449 1 98.25 108 PRO B C 1
ATOM 3490 O O . PRO B 1 108 ? 20.75 18.969 4.914 1 98.25 108 PRO B O 1
ATOM 3493 N N . VAL B 1 109 ? 20.375 16.859 5.691 1 98.5 109 VAL B N 1
ATOM 3494 C CA . VAL B 1 109 ? 18.984 16.781 5.266 1 98.5 109 VAL B CA 1
ATOM 3495 C C . VAL B 1 109 ? 18.094 16.531 6.473 1 98.5 109 VAL B C 1
ATOM 3497 O O . VAL B 1 109 ? 18.312 15.57 7.223 1 98.5 109 VAL B O 1
ATOM 3500 N N . VAL B 1 110 ? 17.156 17.406 6.648 1 98.44 110 VAL B N 1
ATOM 3501 C CA . VAL B 1 110 ? 16.062 17.172 7.582 1 98.44 110 VAL B CA 1
ATOM 3502 C C . VAL B 1 110 ? 14.766 16.922 6.809 1 98.44 110 VAL B C 1
ATOM 3504 O O . VAL B 1 110 ? 14.406 17.703 5.922 1 98.44 110 VAL B O 1
ATOM 3507 N N . PHE B 1 111 ? 14.094 15.812 7.078 1 97.94 111 PHE B N 1
ATOM 3508 C CA . PHE B 1 111 ? 12.812 15.617 6.422 1 97.94 111 PHE B CA 1
ATOM 3509 C C . PHE B 1 111 ? 11.664 15.805 7.406 1 97.94 111 PHE B C 1
ATOM 3511 O O . PHE B 1 111 ? 11.867 15.75 8.617 1 97.94 111 PHE B O 1
ATOM 3518 N N . LEU B 1 112 ? 10.516 16.078 6.945 1 96.81 112 LEU B N 1
ATOM 3519 C CA . LEU B 1 112 ? 9.289 16.016 7.734 1 96.81 112 LEU B CA 1
ATOM 3520 C C . LEU B 1 112 ? 8.141 15.438 6.906 1 96.81 112 LEU B C 1
ATOM 3522 O O . LEU B 1 112 ? 8.227 15.375 5.676 1 96.81 112 LEU B O 1
ATOM 3526 N N . GLY B 1 113 ? 7.16 14.969 7.605 1 94.94 113 GLY B N 1
ATOM 3527 C CA . GLY B 1 113 ? 5.949 14.508 6.949 1 94.94 113 GLY B CA 1
ATOM 3528 C C . GLY B 1 113 ? 6.098 13.148 6.305 1 94.94 113 GLY B C 1
ATOM 3529 O O . GLY B 1 113 ? 5.312 12.773 5.426 1 94.94 113 GLY B O 1
ATOM 3530 N N . MET B 1 114 ? 7.062 12.398 6.645 1 92.69 114 MET B N 1
ATOM 3531 C CA . MET B 1 114 ? 7.238 11.078 6.055 1 92.69 114 MET B CA 1
ATOM 3532 C C . MET B 1 114 ? 6.207 10.094 6.602 1 92.69 114 MET B C 1
ATOM 3534 O O . MET B 1 114 ? 6.18 9.82 7.805 1 92.69 114 MET B O 1
ATOM 3538 N N . ASN B 1 115 ? 5.445 9.539 5.703 1 89.06 115 ASN B N 1
ATOM 3539 C CA . ASN B 1 115 ? 4.441 8.547 6.059 1 89.06 115 ASN B CA 1
ATOM 3540 C C . ASN B 1 115 ? 4.977 7.125 5.875 1 89.06 115 ASN B C 1
ATOM 3542 O O . ASN B 1 115 ? 4.637 6.227 6.648 1 89.06 115 ASN B O 1
ATOM 3546 N N . GLU B 1 116 ? 5.773 6.98 4.84 1 83.88 116 GLU B N 1
ATOM 3547 C CA . GLU B 1 116 ? 6.309 5.656 4.531 1 83.88 116 GLU B CA 1
ATOM 3548 C C . GLU B 1 116 ? 7.285 5.191 5.609 1 83.88 116 GLU B C 1
ATOM 3550 O O . GLU B 1 116 ? 7.895 6.012 6.297 1 83.88 116 GLU B O 1
ATOM 3555 N N . ASN B 1 117 ? 7.398 3.91 5.734 1 76.62 117 ASN B N 1
ATOM 3556 C CA . ASN B 1 117 ? 8.375 3.332 6.652 1 76.62 117 ASN B CA 1
ATOM 3557 C C . ASN B 1 117 ? 9.805 3.562 6.168 1 76.62 117 ASN B C 1
ATOM 3559 O O . ASN B 1 117 ? 10.164 3.139 5.07 1 76.62 117 ASN B O 1
ATOM 3563 N N . PRO B 1 118 ? 10.609 4.164 7.023 1 79.06 118 PRO B N 1
ATOM 3564 C CA . PRO B 1 118 ? 11.961 4.496 6.562 1 79.06 118 PRO B CA 1
ATOM 3565 C C . PRO B 1 118 ? 12.914 3.309 6.645 1 79.06 118 PRO B C 1
ATOM 3567 O O . PRO B 1 118 ? 14.031 3.379 6.129 1 79.06 118 PRO B O 1
ATOM 3570 N N . ARG B 1 119 ? 12.617 2.184 7.266 1 69.69 119 ARG B N 1
ATOM 3571 C CA . ARG B 1 119 ? 13.508 1.076 7.602 1 69.69 119 ARG B CA 1
ATOM 3572 C C . ARG B 1 119 ? 14.242 0.572 6.363 1 69.69 119 ARG B C 1
ATOM 3574 O O . ARG B 1 119 ? 15.438 0.271 6.422 1 69.69 119 ARG B O 1
ATOM 3581 N N . TYR B 1 120 ? 13.586 0.515 5.195 1 66.06 120 TYR B N 1
ATOM 3582 C CA . TYR B 1 120 ? 14.258 -0.095 4.051 1 66.06 120 TYR B CA 1
ATOM 3583 C C . TYR B 1 120 ? 14.633 0.958 3.014 1 66.06 120 TYR B C 1
ATOM 3585 O O . TYR B 1 120 ? 14.961 0.624 1.873 1 66.06 120 TYR B O 1
ATOM 3593 N N . LYS B 1 121 ? 14.75 2.162 3.547 1 76.19 121 LYS B N 1
ATOM 3594 C CA . LYS B 1 121 ? 15.023 3.221 2.578 1 76.19 121 LYS B CA 1
ATOM 3595 C C . LYS B 1 121 ? 16.438 3.762 2.734 1 76.19 121 LYS B C 1
ATOM 3597 O O . LYS B 1 121 ? 16.844 4.668 2.006 1 76.19 121 LYS B O 1
ATOM 3602 N N . GLY B 1 122 ? 17.125 3.27 3.75 1 77.31 122 GLY B N 1
ATOM 3603 C CA . GLY B 1 122 ? 18.5 3.709 3.963 1 77.31 122 GLY B CA 1
ATOM 3604 C C . GLY B 1 122 ? 18.594 5.098 4.562 1 77.31 122 GLY B C 1
ATOM 3605 O O . GLY B 1 122 ? 19.625 5.758 4.457 1 77.31 122 GLY B O 1
ATOM 3606 N N . LEU B 1 123 ? 17.547 5.555 5.098 1 86 123 LEU B N 1
ATOM 3607 C CA . LEU B 1 123 ? 17.516 6.898 5.668 1 86 123 LEU B CA 1
ATOM 3608 C C . LEU B 1 123 ? 17.891 6.867 7.145 1 86 123 LEU B C 1
ATOM 3610 O O . LEU B 1 123 ? 18.578 7.77 7.625 1 86 123 LEU B O 1
ATOM 3614 N N . ILE B 1 124 ? 17.453 5.766 7.746 1 81.75 124 ILE B N 1
ATOM 3615 C CA . ILE B 1 124 ? 17.797 5.605 9.156 1 81.75 124 ILE B CA 1
ATOM 3616 C C . ILE B 1 124 ? 19.281 5.258 9.281 1 81.75 124 ILE B C 1
ATOM 3618 O O . ILE B 1 124 ? 19.766 4.336 8.625 1 81.75 124 ILE B O 1
ATOM 3622 N N . GLY B 1 125 ? 20 6.047 10.086 1 84 125 GLY B N 1
ATOM 3623 C CA . GLY B 1 125 ? 21.422 5.789 10.281 1 84 125 GLY B CA 1
ATOM 3624 C C . GLY B 1 125 ? 22.297 6.508 9.273 1 84 125 GLY B C 1
ATOM 3625 O O . GLY B 1 125 ? 23.531 6.52 9.406 1 84 125 GLY B O 1
ATOM 3626 N N . HIS B 1 126 ? 21.703 7.043 8.32 1 89.25 126 HIS B N 1
ATOM 3627 C CA . HIS B 1 126 ? 22.5 7.828 7.379 1 89.25 126 HIS B CA 1
ATOM 3628 C C . HIS B 1 126 ? 23.156 9.016 8.07 1 89.25 126 HIS B C 1
ATOM 3630 O O . HIS B 1 126 ? 22.5 9.734 8.836 1 89.25 126 HIS B O 1
ATOM 3636 N N . ARG B 1 127 ? 24.359 9.266 7.75 1 94.69 127 ARG B N 1
ATOM 3637 C CA . ARG B 1 127 ? 25.188 10.242 8.461 1 94.69 127 ARG B CA 1
ATOM 3638 C C . ARG B 1 127 ? 24.594 11.641 8.344 1 94.69 127 ARG B C 1
ATOM 3640 O O . ARG B 1 127 ? 24.688 12.445 9.266 1 94.69 127 ARG B O 1
ATOM 3647 N N . ASN B 1 128 ? 23.922 11.969 7.227 1 97.38 128 ASN B N 1
ATOM 3648 C CA . ASN B 1 128 ? 23.5 13.336 6.945 1 97.38 128 ASN B CA 1
ATOM 3649 C C . ASN B 1 128 ? 21.969 13.453 6.914 1 97.38 128 ASN B C 1
ATOM 3651 O O . ASN B 1 128 ? 21.438 14.422 6.371 1 97.38 128 ASN B O 1
ATOM 3655 N N . VAL B 1 129 ? 21.266 12.453 7.453 1 97.12 129 VAL B N 1
ATOM 3656 C CA . VAL B 1 129 ? 19.812 12.508 7.32 1 97.12 129 VAL B CA 1
ATOM 3657 C C . VAL B 1 129 ? 19.156 12.328 8.688 1 97.12 129 VAL B C 1
ATOM 3659 O O . VAL B 1 129 ? 19.578 11.484 9.484 1 97.12 129 VAL B O 1
ATOM 3662 N N . THR B 1 130 ? 18.234 13.141 9.008 1 97.31 130 THR B N 1
ATOM 3663 C CA . THR B 1 130 ? 17.297 12.961 10.109 1 97.31 130 THR B CA 1
ATOM 3664 C C . THR B 1 130 ? 15.938 13.57 9.758 1 97.31 130 THR B C 1
ATOM 3666 O O . THR B 1 130 ? 15.75 14.094 8.656 1 97.31 130 THR B O 1
ATOM 3669 N N . GLY B 1 131 ? 14.953 13.375 10.672 1 96.75 131 GLY B N 1
ATOM 3670 C CA . GLY B 1 131 ? 13.688 13.977 10.305 1 96.75 131 GLY B CA 1
ATOM 3671 C C . GLY B 1 131 ? 12.547 13.578 11.219 1 96.75 131 GLY B C 1
ATOM 3672 O O . GLY B 1 131 ? 12.773 13.023 12.297 1 96.75 131 GLY B O 1
ATOM 3673 N N . VAL B 1 132 ? 11.398 14.016 10.797 1 95.88 132 VAL B N 1
ATOM 3674 C CA . VAL B 1 132 ? 10.172 13.836 11.57 1 95.88 132 VAL B CA 1
ATOM 3675 C C . VAL B 1 132 ? 9.195 12.961 10.797 1 95.88 132 VAL B C 1
ATOM 3677 O O . VAL B 1 132 ? 8.797 13.297 9.68 1 95.88 132 VAL B O 1
ATOM 3680 N N . LEU B 1 133 ? 8.797 11.867 11.422 1 93.25 133 LEU B N 1
ATOM 3681 C CA . LEU B 1 133 ? 7.828 10.961 10.82 1 93.25 133 LEU B CA 1
ATOM 3682 C C . LEU B 1 133 ? 6.402 11.453 11.055 1 93.25 133 LEU B C 1
ATOM 3684 O O . LEU B 1 133 ? 6.129 12.117 12.055 1 93.25 133 LEU B O 1
ATOM 3688 N N . GLU B 1 134 ? 5.559 11.258 10.117 1 92.88 134 GLU B N 1
ATOM 3689 C CA . GLU B 1 134 ? 4.129 11.523 10.234 1 92.88 134 GLU B CA 1
ATOM 3690 C C . GLU B 1 134 ? 3.348 10.242 10.5 1 92.88 134 GLU B C 1
ATOM 3692 O O . GLU B 1 134 ? 3.303 9.352 9.648 1 92.88 134 GLU B O 1
ATOM 3697 N N . ARG B 1 135 ? 2.738 10.125 11.633 1 90.06 135 ARG B N 1
ATOM 3698 C CA . ARG B 1 135 ? 1.963 8.961 12.047 1 90.06 135 ARG B CA 1
ATOM 3699 C C . ARG B 1 135 ? 0.564 9.359 12.5 1 90.06 135 ARG B C 1
ATOM 3701 O O . ARG B 1 135 ? 0.362 9.719 13.664 1 90.06 135 ARG B O 1
ATOM 3708 N N . PRO B 1 136 ? -0.356 9.289 11.5 1 91.5 136 PRO B N 1
ATOM 3709 C CA . PRO B 1 136 ? -1.717 9.633 11.922 1 91.5 136 PRO B CA 1
ATOM 3710 C C . PRO B 1 136 ? -2.279 8.648 12.945 1 91.5 136 PRO B C 1
ATOM 3712 O O . PRO B 1 136 ? -1.847 7.496 13.008 1 91.5 136 PRO B O 1
ATOM 3715 N N . LEU B 1 137 ? -3.137 9.07 13.766 1 93.81 137 LEU B N 1
ATOM 3716 C CA . LEU B 1 137 ? -3.672 8.281 14.875 1 93.81 137 LEU B CA 1
ATOM 3717 C C . LEU B 1 137 ? -5.035 7.703 14.523 1 93.81 137 LEU B C 1
ATOM 3719 O O . LEU B 1 137 ? -6.02 7.934 15.227 1 93.81 137 LEU B O 1
ATOM 3723 N N . LEU B 1 138 ? -5.074 6.879 13.492 1 96.75 138 LEU B N 1
ATOM 3724 C CA . LEU B 1 138 ? -6.355 6.406 12.984 1 96.75 138 LEU B CA 1
ATOM 3725 C C . LEU B 1 138 ? -7.09 5.582 14.031 1 96.75 138 LEU B C 1
ATOM 3727 O O . LEU B 1 138 ? -8.227 5.906 14.398 1 96.75 138 LEU B O 1
ATOM 3731 N N . LYS B 1 139 ? -6.453 4.562 14.609 1 97 139 LYS B N 1
ATOM 3732 C CA . LYS B 1 139 ? -7.102 3.668 15.555 1 97 139 LYS B CA 1
ATOM 3733 C C . LYS B 1 139 ? -7.492 4.41 16.828 1 97 139 LYS B C 1
ATOM 3735 O O . LYS B 1 139 ? -8.633 4.309 17.297 1 97 139 LYS B O 1
ATOM 3740 N N . ARG B 1 140 ? -6.562 5.16 17.359 1 96.19 140 ARG B N 1
ATOM 3741 C CA . ARG B 1 140 ? -6.828 5.883 18.609 1 96.19 140 ARG B CA 1
ATOM 3742 C C . ARG B 1 140 ? -7.945 6.902 18.422 1 96.19 140 ARG B C 1
ATOM 3744 O O . ARG B 1 140 ? -8.805 7.062 19.297 1 96.19 140 ARG B O 1
ATOM 3751 N N . ASN B 1 141 ? -7.883 7.637 17.312 1 97.62 141 ASN B N 1
ATOM 3752 C CA . ASN B 1 141 ? -8.945 8.586 16.984 1 97.62 141 ASN B CA 1
ATOM 3753 C C . ASN B 1 141 ? -10.312 7.902 16.953 1 97.62 141 ASN B C 1
ATOM 3755 O O . ASN B 1 141 ? -11.242 8.344 17.641 1 97.62 141 ASN B O 1
ATOM 3759 N N . ILE B 1 142 ? -10.438 6.82 16.25 1 98.38 142 ILE B N 1
ATOM 3760 C CA . ILE B 1 142 ? -11.695 6.105 16.109 1 98.38 142 ILE B CA 1
ATOM 3761 C C . ILE B 1 142 ? -12.18 5.629 17.469 1 98.38 142 ILE B C 1
ATOM 3763 O O . ILE B 1 142 ? -13.359 5.762 17.812 1 98.38 142 ILE B O 1
ATOM 3767 N N . GLN B 1 143 ? -11.289 5.129 18.297 1 97.88 143 GLN B N 1
ATOM 3768 C CA . GLN B 1 143 ? -11.641 4.664 19.641 1 97.88 143 GLN B CA 1
ATOM 3769 C C . GLN B 1 143 ? -12.172 5.809 20.5 1 97.88 143 GLN B C 1
ATOM 3771 O O . GLN B 1 143 ? -13.18 5.66 21.188 1 97.88 143 GLN B O 1
ATOM 3776 N N . GLU B 1 144 ? -11.492 6.895 20.438 1 97.06 144 GLU B N 1
ATOM 3777 C CA . GLU B 1 144 ? -11.883 8.039 21.266 1 97.06 144 GLU B CA 1
ATOM 3778 C C . GLU B 1 144 ? -13.203 8.641 20.797 1 97.06 144 GLU B C 1
ATOM 3780 O O . GLU B 1 144 ? -14.039 9.023 21.609 1 97.06 144 GLU B O 1
ATOM 3785 N N . MET B 1 145 ? -13.391 8.734 19.484 1 98.38 145 MET B N 1
ATOM 3786 C CA . MET B 1 145 ? -14.648 9.266 18.984 1 98.38 145 MET B CA 1
ATOM 3787 C C . MET B 1 145 ? -15.805 8.312 19.297 1 98.38 145 MET B C 1
ATOM 3789 O O . MET B 1 145 ? -16.922 8.758 19.547 1 98.38 145 MET B O 1
ATOM 3793 N N . ALA B 1 146 ? -15.531 7.008 19.219 1 98.38 146 ALA B N 1
ATOM 3794 C CA . ALA B 1 146 ? -16.547 6.039 19.609 1 98.38 146 ALA B CA 1
ATOM 3795 C C . ALA B 1 146 ? -17 6.27 21.047 1 98.38 146 ALA B C 1
ATOM 3797 O O . ALA B 1 146 ? -18.203 6.215 21.344 1 98.38 146 ALA B O 1
ATOM 3798 N N . ARG B 1 147 ? -16.062 6.535 21.906 1 97.19 147 ARG B N 1
ATOM 3799 C CA . ARG B 1 147 ? -16.359 6.828 23.297 1 97.19 147 ARG B CA 1
ATOM 3800 C C . ARG B 1 147 ? -17.188 8.109 23.422 1 97.19 147 ARG B C 1
ATOM 3802 O O . ARG B 1 147 ? -18.188 8.148 24.156 1 97.19 147 ARG B O 1
ATOM 3809 N N . MET B 1 148 ? -16.781 9.078 22.719 1 97.56 148 MET B N 1
ATOM 3810 C CA . MET B 1 148 ? -17.484 10.359 22.75 1 97.56 148 MET B CA 1
ATOM 3811 C C . MET B 1 148 ? -18.938 10.188 22.297 1 97.56 148 MET B C 1
ATOM 3813 O O . MET B 1 148 ? -19.828 10.844 22.812 1 97.56 148 MET B O 1
ATOM 3817 N N . MET B 1 149 ? -19.156 9.281 21.375 1 97.81 149 MET B N 1
ATOM 3818 C CA . MET B 1 149 ? -20.484 9.07 20.812 1 97.81 149 MET B CA 1
ATOM 3819 C C . MET B 1 149 ? -21.312 8.148 21.703 1 97.81 149 MET B C 1
ATOM 3821 O O . MET B 1 149 ? -22.5 7.926 21.438 1 97.81 149 MET B O 1
ATOM 3825 N N . GLY B 1 150 ? -20.719 7.594 22.734 1 96.81 150 GLY B N 1
ATOM 3826 C CA . GLY B 1 150 ? -21.422 6.652 23.594 1 96.81 150 GLY B CA 1
ATOM 3827 C C . GLY B 1 150 ? -21.484 5.25 23.016 1 96.81 150 GLY B C 1
ATOM 3828 O O . GLY B 1 150 ? -22.312 4.438 23.453 1 96.81 150 GLY B O 1
ATOM 3829 N N . GLY B 1 151 ? -20.688 5.055 22.109 1 97.25 151 GLY B N 1
ATOM 3830 C CA . GLY B 1 151 ? -20.641 3.799 21.375 1 97.25 151 GLY B CA 1
ATOM 3831 C C . GLY B 1 151 ? -20.734 3.979 19.875 1 97.25 151 GLY B C 1
ATOM 3832 O O . GLY B 1 151 ? -21.375 4.906 19.391 1 97.25 151 GLY B O 1
ATOM 3833 N N . LEU B 1 152 ? -20.062 3.086 19.125 1 98.06 152 LEU B N 1
ATOM 3834 C CA . LEU B 1 152 ? -20.031 3.098 17.672 1 98.06 152 LEU B CA 1
ATOM 3835 C C . LEU B 1 152 ? -19.828 1.691 17.125 1 98.06 152 LEU B C 1
ATOM 3837 O O . LEU B 1 152 ? -18.734 1.125 17.234 1 98.06 152 LEU B O 1
ATOM 3841 N N . ASP B 1 153 ? -20.812 1.165 16.516 1 97.69 153 ASP B N 1
ATOM 3842 C CA . ASP B 1 153 ? -20.75 -0.221 16.062 1 97.69 153 ASP B CA 1
ATOM 3843 C C . ASP B 1 153 ? -19.984 -0.338 14.758 1 97.69 153 ASP B C 1
ATOM 3845 O O . ASP B 1 153 ? -19.078 -1.173 14.633 1 97.69 153 ASP B O 1
ATOM 3849 N N . ARG B 1 154 ? -20.391 0.512 13.766 1 98.12 154 ARG B N 1
ATOM 3850 C CA . ARG B 1 154 ? -19.75 0.463 12.453 1 98.12 154 ARG B CA 1
ATOM 3851 C C . ARG B 1 154 ? -19.328 1.855 11.992 1 98.12 154 ARG B C 1
ATOM 3853 O O . ARG B 1 154 ? -20.125 2.805 12.07 1 98.12 154 ARG B O 1
ATOM 3860 N N . ALA B 1 155 ? -18.141 1.947 11.57 1 98.75 155 ALA B N 1
ATOM 3861 C CA . ALA B 1 155 ? -17.594 3.199 11.047 1 98.75 155 ALA B CA 1
ATOM 3862 C C . ALA B 1 155 ? -16.984 2.998 9.664 1 98.75 155 ALA B C 1
ATOM 3864 O O . ALA B 1 155 ? -16.453 1.928 9.367 1 98.75 155 ALA B O 1
ATOM 3865 N N . LEU B 1 156 ? -17.094 3.996 8.82 1 98.69 156 LEU B N 1
ATOM 3866 C CA . LEU B 1 156 ? -16.5 4.008 7.496 1 98.69 156 LEU B CA 1
ATOM 3867 C C . LEU B 1 156 ? -15.359 5.023 7.426 1 98.69 156 LEU B C 1
ATOM 3869 O O . LEU B 1 156 ? -15.547 6.195 7.766 1 98.69 156 LEU B O 1
ATOM 3873 N N . VAL B 1 157 ? -14.203 4.535 7.102 1 98.75 157 VAL B N 1
ATOM 3874 C CA . VAL B 1 157 ? -13.039 5.387 6.871 1 98.75 157 VAL B CA 1
ATOM 3875 C C . VAL B 1 157 ? -12.836 5.59 5.371 1 98.75 157 VAL B C 1
ATOM 3877 O O . VAL B 1 157 ? -12.75 4.621 4.613 1 98.75 157 VAL B O 1
ATOM 3880 N N . LEU B 1 158 ? -12.766 6.867 4.941 1 98.69 158 LEU B N 1
ATOM 3881 C CA . LEU B 1 158 ? -12.648 7.18 3.52 1 98.69 158 LEU B CA 1
ATOM 3882 C C . LEU B 1 158 ? -11.305 7.832 3.219 1 98.69 158 LEU B C 1
ATOM 3884 O O . LEU B 1 158 ? -10.898 8.773 3.906 1 98.69 158 LEU B O 1
ATOM 3888 N N . PHE B 1 159 ? -10.633 7.293 2.227 1 98.06 159 PHE B N 1
ATOM 3889 C CA . PHE B 1 159 ? -9.383 7.836 1.723 1 98.06 159 PHE B CA 1
ATOM 3890 C C . PHE B 1 159 ? -9.414 7.953 0.203 1 98.06 159 PHE B C 1
ATOM 3892 O O . PHE B 1 159 ? -10.148 7.223 -0.466 1 98.06 159 PHE B O 1
ATOM 3899 N N . ASP B 1 160 ? -8.609 8.945 -0.307 1 96.75 160 ASP B N 1
ATOM 3900 C CA . ASP B 1 160 ? -8.25 8.828 -1.717 1 96.75 160 ASP B CA 1
ATOM 3901 C C . ASP B 1 160 ? -7.289 7.66 -1.94 1 96.75 160 ASP B C 1
ATOM 3903 O O . ASP B 1 160 ? -6.922 6.961 -0.994 1 96.75 160 ASP B O 1
ATOM 3907 N N . SER B 1 161 ? -6.953 7.426 -3.176 1 93.62 161 SER B N 1
ATOM 3908 C CA . SER B 1 161 ? -6.137 6.258 -3.473 1 93.62 161 SER B CA 1
ATOM 3909 C C . SER B 1 161 ? -4.676 6.641 -3.686 1 93.62 161 SER B C 1
ATOM 3911 O O . SER B 1 161 ? -3.971 6.008 -4.473 1 93.62 161 SER B O 1
ATOM 3913 N N . SER B 1 162 ? -4.18 7.684 -3.053 1 89.81 162 SER B N 1
ATOM 3914 C CA . SER B 1 162 ? -2.791 8.117 -3.17 1 89.81 162 SER B CA 1
ATOM 3915 C C . SER B 1 162 ? -1.854 7.176 -2.422 1 89.81 162 SER B C 1
ATOM 3917 O O . SER B 1 162 ? -2.291 6.422 -1.548 1 89.81 162 SER B O 1
ATOM 3919 N N . ASN B 1 163 ? -0.58 7.297 -2.746 1 84.31 163 ASN B N 1
ATOM 3920 C CA . ASN B 1 163 ? 0.435 6.512 -2.051 1 84.31 163 ASN B CA 1
ATOM 3921 C C . ASN B 1 163 ? 0.491 6.859 -0.566 1 84.31 163 ASN B C 1
ATOM 3923 O O . ASN B 1 163 ? 0.773 5.996 0.267 1 84.31 163 ASN B O 1
ATOM 3927 N N . VAL B 1 164 ? 0.245 8.062 -0.287 1 87.75 164 VAL B N 1
ATOM 3928 C CA . VAL B 1 164 ? 0.258 8.508 1.104 1 87.75 164 VAL B CA 1
ATOM 3929 C C . VAL B 1 164 ? -0.895 7.855 1.864 1 87.75 164 VAL B C 1
ATOM 3931 O O . VAL B 1 164 ? -0.717 7.395 2.994 1 87.75 164 VAL B O 1
ATOM 3934 N N . SER B 1 165 ? -2.055 7.816 1.264 1 92.69 165 SER B N 1
ATOM 3935 C CA . SER B 1 165 ? -3.207 7.148 1.861 1 92.69 165 SER B CA 1
ATOM 3936 C C . SER B 1 165 ? -2.93 5.668 2.098 1 92.69 165 SER B C 1
ATOM 3938 O O . SER B 1 165 ? -3.213 5.145 3.174 1 92.69 165 SER B O 1
ATOM 3940 N N . LEU B 1 166 ? -2.389 5.098 1.12 1 89.75 166 LEU B N 1
ATOM 3941 C CA . LEU B 1 166 ? -2.066 3.68 1.227 1 89.75 166 LEU B CA 1
ATOM 3942 C C . LEU B 1 166 ? -1.085 3.43 2.367 1 89.75 166 LEU B C 1
ATOM 3944 O O . LEU B 1 166 ? -1.247 2.479 3.133 1 89.75 166 LEU B O 1
ATOM 3948 N N . ALA B 1 167 ? -0.113 4.223 2.494 1 87.5 167 ALA B N 1
ATOM 3949 C CA . ALA B 1 167 ? 0.863 4.102 3.574 1 87.5 167 ALA B CA 1
ATOM 3950 C C . ALA B 1 167 ? 0.192 4.234 4.938 1 87.5 167 ALA B C 1
ATOM 3952 O O . ALA B 1 167 ? 0.533 3.51 5.875 1 87.5 167 ALA B O 1
ATOM 3953 N N . ALA B 1 168 ? -0.699 5.129 5.031 1 90.38 168 ALA B N 1
ATOM 3954 C CA . ALA B 1 168 ? -1.415 5.32 6.293 1 90.38 168 ALA B CA 1
ATOM 3955 C C . ALA B 1 168 ? -2.207 4.07 6.668 1 90.38 168 ALA B C 1
ATOM 3957 O O . ALA B 1 168 ? -2.186 3.639 7.82 1 90.38 168 ALA B O 1
ATOM 3958 N N . ILE B 1 169 ? -2.869 3.525 5.715 1 92.06 169 ILE B N 1
ATOM 3959 C CA . ILE B 1 169 ? -3.668 2.326 5.938 1 92.06 169 ILE B CA 1
ATOM 3960 C C . ILE B 1 169 ? -2.752 1.158 6.301 1 92.06 169 ILE B C 1
ATOM 3962 O O . ILE B 1 169 ? -3.057 0.381 7.207 1 92.06 169 ILE B O 1
ATOM 3966 N N . GLU B 1 170 ? -1.677 1.048 5.602 1 88.88 170 GLU B N 1
ATOM 3967 C CA . GLU B 1 170 ? -0.709 -0.008 5.887 1 88.88 170 GLU B CA 1
ATOM 3968 C C . GLU B 1 170 ? -0.187 0.094 7.316 1 88.88 170 GLU B C 1
ATOM 3970 O O . GLU B 1 170 ? -0.183 -0.894 8.055 1 88.88 170 GLU B O 1
ATOM 3975 N N . ASP B 1 171 ? 0.16 1.246 7.719 1 87.56 171 ASP B N 1
ATOM 3976 C CA . ASP B 1 171 ? 0.812 1.443 9.008 1 87.56 171 ASP B CA 1
ATOM 3977 C C . ASP B 1 171 ? -0.196 1.345 10.156 1 87.56 171 ASP B C 1
ATOM 3979 O O . ASP B 1 171 ? 0.085 0.73 11.188 1 87.56 171 ASP B O 1
ATOM 3983 N N . GLU B 1 172 ? -1.353 1.907 9.938 1 91.88 172 GLU B N 1
ATOM 3984 C CA . GLU B 1 172 ? -2.287 2.037 11.055 1 91.88 172 GLU B CA 1
ATOM 3985 C C . GLU B 1 172 ? -3.242 0.848 11.109 1 91.88 172 GLU B C 1
ATOM 3987 O O . GLU B 1 172 ? -3.672 0.445 12.195 1 91.88 172 GLU B O 1
ATOM 3992 N N . PHE B 1 173 ? -3.543 0.282 9.945 1 93.81 173 PHE B N 1
ATOM 3993 C CA . PHE B 1 173 ? -4.531 -0.79 9.914 1 93.81 173 PHE B CA 1
ATOM 3994 C C . PHE B 1 173 ? -3.898 -2.098 9.461 1 93.81 173 PHE B C 1
ATOM 3996 O O . PHE B 1 173 ? -4.602 -3.076 9.203 1 93.81 173 PHE B O 1
ATOM 4003 N N . ASP B 1 174 ? -2.615 -2.137 9.328 1 89.75 174 ASP B N 1
ATOM 4004 C CA . ASP B 1 174 ? -1.908 -3.314 8.836 1 89.75 174 ASP B CA 1
ATOM 4005 C C . ASP B 1 174 ? -2.469 -3.77 7.492 1 89.75 174 ASP B C 1
ATOM 4007 O O . ASP B 1 174 ? -2.684 -4.965 7.277 1 89.75 174 ASP B O 1
ATOM 4011 N N . ALA B 1 175 ? -2.926 -2.791 6.723 1 90.12 175 ALA B N 1
ATOM 4012 C CA . ALA B 1 175 ? -3.377 -2.951 5.344 1 90.12 175 ALA B CA 1
ATOM 4013 C C . ALA B 1 175 ? -4.77 -3.576 5.289 1 90.12 175 ALA B C 1
ATOM 4015 O O . ALA B 1 175 ? -5.289 -3.859 4.207 1 90.12 175 ALA B O 1
ATOM 4016 N N . GLN B 1 176 ? -5.363 -3.775 6.398 1 93.12 176 GLN B N 1
ATOM 4017 C CA . GLN B 1 176 ? -6.707 -4.344 6.434 1 93.12 176 GLN B CA 1
ATOM 4018 C C . GLN B 1 176 ? -7.754 -3.312 6.023 1 93.12 176 GLN B C 1
ATOM 4020 O O . GLN B 1 176 ? -7.676 -2.148 6.418 1 93.12 176 GLN B O 1
ATOM 4025 N N . THR B 1 177 ? -8.711 -3.754 5.172 1 93.44 177 THR B N 1
ATOM 4026 C CA . THR B 1 177 ? -9.805 -2.863 4.793 1 93.44 177 THR B CA 1
ATOM 4027 C C . THR B 1 177 ? -11.008 -3.066 5.703 1 93.44 177 THR B C 1
ATOM 4029 O O . THR B 1 177 ? -11.953 -2.275 5.676 1 93.44 177 THR B O 1
ATOM 4032 N N . GLU B 1 178 ? -11.039 -4.102 6.445 1 93.5 178 GLU B N 1
ATOM 4033 C CA . GLU B 1 178 ? -12 -4.359 7.512 1 93.5 178 GLU B CA 1
ATOM 4034 C C . GLU B 1 178 ? -11.305 -4.871 8.773 1 93.5 178 GLU B C 1
ATOM 4036 O O . GLU B 1 178 ? -10.531 -5.824 8.711 1 93.5 178 GLU B O 1
ATOM 4041 N N . LEU B 1 179 ? -11.555 -4.215 9.859 1 93.56 179 LEU B 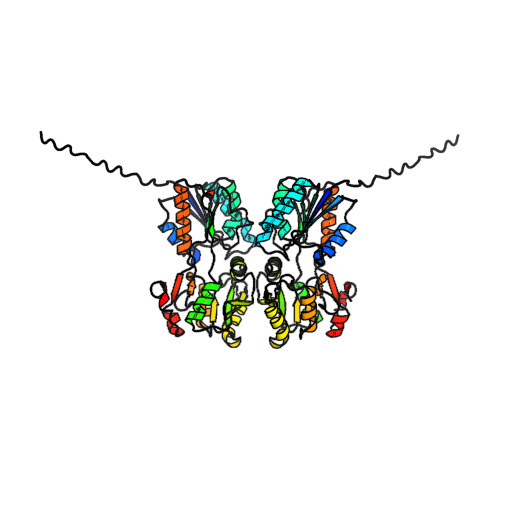N 1
ATOM 4042 C CA . LEU B 1 179 ? -10.945 -4.621 11.125 1 93.56 179 LEU B CA 1
ATOM 4043 C C . LEU B 1 179 ? -11.781 -4.152 12.305 1 93.56 179 LEU B C 1
ATOM 4045 O O . LEU B 1 179 ? -12.711 -3.357 12.141 1 93.56 179 LEU B O 1
ATOM 4049 N N . ARG B 1 180 ? -11.484 -4.715 13.453 1 93.81 180 ARG B N 1
ATOM 4050 C CA . ARG B 1 180 ? -12.148 -4.285 14.688 1 93.81 180 ARG B CA 1
ATOM 4051 C C . ARG B 1 180 ? -11.211 -3.439 15.539 1 93.81 180 ARG B C 1
ATOM 4053 O O . ARG B 1 180 ? -10.055 -3.805 15.758 1 93.81 180 ARG B O 1
ATOM 4060 N N . ILE B 1 181 ? -11.688 -2.32 15.953 1 96 181 ILE B N 1
ATOM 4061 C CA . ILE B 1 181 ? -11.047 -1.463 16.938 1 96 181 ILE B CA 1
ATOM 4062 C C . ILE B 1 181 ? -11.93 -1.341 18.172 1 96 181 ILE B C 1
ATOM 4064 O O . ILE B 1 181 ? -12.938 -0.627 18.156 1 96 181 ILE B O 1
ATOM 4068 N N . GLY B 1 182 ? -11.547 -2.025 19.234 1 94.69 182 GLY B N 1
ATOM 4069 C CA . GLY B 1 182 ? -12.516 -2.184 20.297 1 94.69 182 GLY B CA 1
ATOM 4070 C C . GLY B 1 182 ? -13.797 -2.863 19.859 1 94.69 182 GLY B C 1
ATOM 4071 O O . GLY B 1 182 ? -13.758 -3.953 19.281 1 94.69 182 GLY B O 1
ATOM 4072 N N . ARG B 1 183 ? -14.844 -2.211 20.094 1 95.19 183 ARG B N 1
ATOM 4073 C CA . ARG B 1 183 ? -16.141 -2.77 19.703 1 95.19 183 ARG B CA 1
ATOM 4074 C C . ARG B 1 183 ? -16.562 -2.273 18.328 1 95.19 183 ARG B C 1
ATOM 4076 O O . ARG B 1 183 ? -17.594 -2.705 17.797 1 95.19 183 ARG B O 1
ATOM 4083 N N . THR B 1 184 ? -15.797 -1.428 17.75 1 97.88 184 THR B N 1
ATOM 4084 C CA . THR B 1 184 ? -16.172 -0.801 16.484 1 97.88 184 THR B CA 1
ATOM 4085 C C . THR B 1 184 ? -15.656 -1.619 15.312 1 97.88 184 THR B C 1
ATOM 4087 O O . THR B 1 184 ? -14.461 -1.903 15.219 1 97.88 184 THR B O 1
ATOM 4090 N N . ARG B 1 185 ? -16.531 -2.018 14.438 1 97.38 185 ARG B N 1
ATOM 4091 C CA . ARG B 1 185 ? -16.125 -2.566 13.148 1 97.38 185 ARG B CA 1
ATOM 4092 C C . ARG B 1 185 ? -15.812 -1.452 12.156 1 97.38 185 ARG B C 1
ATOM 4094 O O . ARG B 1 185 ? -16.656 -0.602 11.875 1 97.38 185 ARG B O 1
ATOM 4101 N N . VAL B 1 186 ? -14.617 -1.491 11.648 1 98.06 186 VAL B N 1
ATOM 4102 C CA . VAL B 1 186 ? -14.141 -0.398 10.805 1 98.06 186 VAL B CA 1
ATOM 4103 C C . VAL B 1 186 ? -13.922 -0.905 9.383 1 98.06 186 VAL B C 1
ATOM 4105 O O . VAL B 1 186 ? -13.25 -1.92 9.172 1 98.06 186 VAL B O 1
ATOM 4108 N N . THR B 1 187 ? -14.531 -0.242 8.43 1 97.56 187 THR B N 1
ATOM 4109 C CA . THR B 1 187 ? -14.289 -0.454 7.012 1 97.56 187 THR B CA 1
ATOM 4110 C C . THR B 1 187 ? -13.539 0.733 6.41 1 97.56 187 THR B C 1
ATOM 4112 O O . THR B 1 187 ? -13.938 1.885 6.609 1 97.56 187 THR B O 1
ATOM 4115 N N . SER B 1 188 ? -12.445 0.446 5.754 1 97.62 188 SER B N 1
ATOM 4116 C CA . SER B 1 188 ? -11.742 1.5 5.031 1 97.62 188 SER B CA 1
ATOM 4117 C C . SER B 1 188 ? -11.891 1.336 3.523 1 97.62 188 SER B C 1
ATOM 4119 O O . SER B 1 188 ? -11.805 0.222 3.002 1 97.62 188 SER B O 1
ATOM 4121 N N . GLU B 1 189 ? -12.18 2.447 2.84 1 97.44 189 GLU B N 1
ATOM 4122 C CA . GLU B 1 189 ? -12.336 2.463 1.388 1 97.44 189 GLU B CA 1
ATOM 4123 C C . GLU B 1 189 ? -11.461 3.545 0.753 1 97.44 189 GLU B C 1
ATOM 4125 O O . GLU B 1 189 ? -11.352 4.652 1.285 1 97.44 189 GLU B O 1
ATOM 4130 N N . LEU B 1 190 ? -10.805 3.174 -0.308 1 97.31 190 LEU B N 1
ATOM 4131 C CA . LEU B 1 190 ? -9.945 4.09 -1.052 1 97.31 190 LEU B CA 1
ATOM 4132 C C . LEU B 1 190 ? -10.5 4.348 -2.447 1 97.31 190 LEU B C 1
ATOM 4134 O O . LEU B 1 190 ? -10.797 3.404 -3.186 1 97.31 190 LEU B O 1
ATOM 4138 N N . TYR B 1 191 ? -10.586 5.695 -2.836 1 97.19 191 TYR B N 1
ATOM 4139 C CA . TYR B 1 191 ? -11.211 6.066 -4.098 1 97.19 191 TYR B CA 1
ATOM 4140 C C . TYR B 1 191 ? -10.297 6.969 -4.918 1 97.19 191 TYR B C 1
ATOM 4142 O O . TYR B 1 191 ? -9.586 7.805 -4.367 1 97.19 191 TYR B O 1
ATOM 4150 N N . GLU B 1 192 ? -10.352 6.809 -6.184 1 95.38 192 GLU B N 1
ATOM 4151 C CA . GLU B 1 192 ? -9.891 7.824 -7.129 1 95.38 192 GLU B CA 1
ATOM 4152 C C . GLU B 1 192 ? -11.062 8.602 -7.723 1 95.38 192 GLU B C 1
ATOM 4154 O O . GLU B 1 192 ? -10.977 9.812 -7.926 1 95.38 192 GLU B O 1
ATOM 4159 N N . ASP B 1 193 ? -12.133 7.906 -7.977 1 95.94 193 ASP B N 1
ATOM 4160 C CA . ASP B 1 193 ? -13.32 8.445 -8.625 1 95.94 193 ASP B CA 1
ATOM 4161 C C . ASP B 1 193 ? -14.195 9.203 -7.625 1 95.94 193 ASP B C 1
ATOM 4163 O O . ASP B 1 193 ? -14.75 8.609 -6.699 1 95.94 193 ASP B O 1
ATOM 4167 N N . TYR B 1 194 ? -14.367 10.461 -7.898 1 97.69 194 TYR B N 1
ATOM 4168 C CA . TYR B 1 194 ? -15.133 11.305 -6.988 1 97.69 194 TYR B CA 1
ATOM 4169 C C . TYR B 1 194 ? -16.594 10.852 -6.918 1 97.69 194 TYR B C 1
ATOM 4171 O O . TYR B 1 194 ? -17.219 10.922 -5.859 1 97.69 194 TYR B O 1
ATOM 4179 N N . SER B 1 195 ? -17.156 10.359 -7.992 1 97.56 195 SER B N 1
ATOM 4180 C CA . SER B 1 195 ? -18.547 9.906 -7.977 1 97.56 195 SER B CA 1
ATOM 4181 C C . SER B 1 195 ? -18.719 8.703 -7.059 1 97.56 195 SER B C 1
ATOM 4183 O O . SER B 1 195 ? -19.734 8.578 -6.379 1 97.56 195 SER B O 1
ATOM 4185 N N . LEU B 1 196 ? -17.766 7.844 -7.047 1 97.06 196 LEU B N 1
ATOM 4186 C CA . LEU B 1 196 ? -17.828 6.695 -6.148 1 97.06 196 LEU B CA 1
ATOM 4187 C C . LEU B 1 196 ? -17.672 7.133 -4.695 1 97.06 196 LEU B C 1
ATOM 4189 O O . LEU B 1 196 ? -18.312 6.57 -3.803 1 97.06 196 LEU B O 1
ATOM 4193 N N . TRP B 1 197 ? -16.828 8.094 -4.488 1 98.06 197 TRP B N 1
ATOM 4194 C CA . TRP B 1 197 ? -16.719 8.711 -3.172 1 98.06 197 TRP B CA 1
ATOM 4195 C C . TRP B 1 197 ? -18.062 9.25 -2.713 1 98.06 197 TRP B C 1
ATOM 4197 O O . TRP B 1 197 ? -18.5 8.969 -1.595 1 98.06 197 TRP B O 1
ATOM 4207 N N . GLN B 1 198 ? -18.703 9.992 -3.545 1 98.69 198 GLN B N 1
ATOM 4208 C CA . GLN B 1 198 ? -20 10.594 -3.223 1 98.69 198 GLN B CA 1
ATOM 4209 C C . GLN B 1 198 ? -21.047 9.516 -2.926 1 98.69 198 GLN B C 1
ATOM 4211 O O . GLN B 1 198 ? -21.844 9.656 -1.995 1 98.69 198 GLN B O 1
ATOM 4216 N N . GLU B 1 199 ? -21.016 8.508 -3.701 1 98.06 199 GLU B N 1
ATOM 4217 C CA . GLU B 1 199 ? -21.938 7.406 -3.471 1 98.06 199 GLU B CA 1
ATOM 4218 C C . GLU B 1 199 ? -21.734 6.781 -2.094 1 98.06 199 GLU B C 1
ATOM 4220 O O . GLU B 1 199 ? -22.703 6.496 -1.381 1 98.06 199 GLU B O 1
ATOM 4225 N N . ALA B 1 200 ? -20.5 6.535 -1.724 1 98 200 ALA B N 1
ATOM 4226 C CA . ALA B 1 200 ? -20.188 5.953 -0.424 1 98 200 ALA B CA 1
ATOM 4227 C C . ALA B 1 200 ? -20.688 6.832 0.713 1 98 200 ALA B C 1
ATOM 4229 O O . ALA B 1 200 ? -21.266 6.328 1.688 1 98 200 ALA B O 1
ATOM 4230 N N . VAL B 1 201 ? -20.484 8.109 0.567 1 98.81 201 VAL B N 1
ATOM 4231 C CA . VAL B 1 201 ? -20.938 9.062 1.577 1 98.81 201 VAL B CA 1
ATOM 4232 C C . VAL B 1 201 ? -22.453 9.023 1.689 1 98.81 201 VAL B C 1
ATOM 4234 O O . VAL B 1 201 ? -23 8.883 2.787 1 98.81 201 VAL B O 1
ATOM 4237 N N . LEU B 1 202 ? -23.141 9.062 0.574 1 98.81 202 LEU B N 1
ATOM 4238 C CA . LEU B 1 202 ? -24.594 9.141 0.549 1 98.81 202 LEU B CA 1
ATOM 4239 C C . LEU B 1 202 ? -25.219 7.879 1.129 1 98.81 202 LEU B C 1
ATOM 4241 O O . LEU B 1 202 ? -26.266 7.938 1.779 1 98.81 202 LEU B O 1
ATOM 4245 N N . LYS B 1 203 ? -24.578 6.793 0.917 1 98 203 LYS B N 1
ATOM 4246 C CA . LYS B 1 203 ? -25.172 5.508 1.28 1 98 203 LYS B CA 1
ATOM 4247 C C . LYS B 1 203 ? -24.672 5.035 2.641 1 98 203 LYS B C 1
ATOM 4249 O O . LYS B 1 203 ? -24.969 3.918 3.064 1 98 203 LYS B O 1
ATOM 4254 N N . ALA B 1 204 ? -23.922 5.852 3.357 1 98.38 204 ALA B N 1
ATOM 4255 C CA . ALA B 1 204 ? -23.25 5.426 4.586 1 98.38 204 ALA B CA 1
ATOM 4256 C C . ALA B 1 204 ? -24.266 4.887 5.598 1 98.38 204 ALA B C 1
ATOM 4258 O O . ALA B 1 204 ? -24.109 3.764 6.09 1 98.38 204 ALA B O 1
ATOM 4259 N N . LYS B 1 205 ? -25.297 5.645 5.855 1 98.44 205 LYS B N 1
ATOM 4260 C CA . LYS B 1 205 ? -26.281 5.219 6.84 1 98.44 205 LYS B CA 1
ATOM 4261 C C . LYS B 1 205 ? -27.031 3.975 6.367 1 98.44 205 LYS B C 1
ATOM 4263 O O . LYS B 1 205 ? -27.25 3.041 7.145 1 98.44 205 LYS B O 1
ATOM 4268 N N . GLN B 1 206 ? -27.391 3.971 5.105 1 97.5 206 GLN B N 1
ATOM 4269 C CA . GLN B 1 206 ? -28.078 2.828 4.52 1 97.5 206 GLN B CA 1
ATOM 4270 C C . GLN B 1 206 ? -27.25 1.558 4.637 1 97.5 206 GLN B C 1
ATOM 4272 O O . GLN B 1 206 ? -27.781 0.467 4.824 1 97.5 206 GLN B O 1
ATOM 4277 N N . ASN B 1 207 ? -26 1.71 4.566 1 95.75 207 ASN B N 1
ATOM 4278 C CA . ASN B 1 207 ? -25.094 0.568 4.617 1 95.75 207 ASN B CA 1
ATOM 4279 C C . ASN B 1 207 ? -24.703 0.221 6.051 1 95.75 207 ASN B C 1
ATOM 4281 O O . ASN B 1 207 ? -23.812 -0.604 6.281 1 95.75 207 ASN B O 1
ATOM 4285 N N . GLY B 1 208 ? -25.281 0.876 7.012 1 97.06 208 GLY B N 1
ATOM 4286 C CA . GLY B 1 208 ? -25.172 0.485 8.406 1 97.06 208 GLY B CA 1
ATOM 4287 C C . GLY B 1 208 ? -24.125 1.261 9.172 1 97.06 208 GLY B C 1
ATOM 4288 O O . GLY B 1 208 ? -23.906 1.022 10.359 1 97.06 208 GLY B O 1
ATOM 4289 N N . TYR B 1 209 ? -23.453 2.201 8.531 1 98.44 209 TYR B N 1
ATOM 4290 C CA . TYR B 1 209 ? -22.438 2.992 9.219 1 98.44 209 TYR B CA 1
ATOM 4291 C C . TYR B 1 209 ? -23.078 4.102 10.047 1 98.44 209 TYR B C 1
ATOM 4293 O O . TYR B 1 209 ? -24.094 4.672 9.648 1 98.44 209 TYR B O 1
ATOM 4301 N N . ARG B 1 210 ? -22.422 4.426 11.141 1 98.62 210 ARG B N 1
ATOM 4302 C CA . ARG B 1 210 ? -22.969 5.438 12.031 1 98.62 210 ARG B CA 1
ATOM 4303 C C . ARG B 1 210 ? -22.031 6.629 12.164 1 98.62 210 ARG B C 1
ATOM 4305 O O . ARG B 1 210 ? -22.359 7.629 12.797 1 98.62 210 ARG B O 1
ATOM 4312 N N . ALA B 1 211 ? -20.891 6.555 11.555 1 98.88 211 ALA B N 1
ATOM 4313 C CA . ALA B 1 211 ? -19.969 7.676 11.469 1 98.88 211 ALA B CA 1
ATOM 4314 C C . ALA B 1 211 ? -19.016 7.508 10.281 1 98.88 211 ALA B C 1
ATOM 4316 O O . ALA B 1 211 ? -18.719 6.387 9.875 1 98.88 211 ALA B O 1
ATOM 4317 N N . LEU B 1 212 ? -18.609 8.625 9.758 1 98.81 212 LEU B N 1
ATOM 4318 C CA . LEU B 1 212 ? -17.562 8.688 8.75 1 98.81 212 LEU B CA 1
ATOM 4319 C C . LEU B 1 212 ? -16.281 9.273 9.344 1 98.81 212 LEU B C 1
ATOM 4321 O O . LEU B 1 212 ? -16.328 10.219 10.133 1 98.81 212 LEU B O 1
ATOM 4325 N N . PHE B 1 213 ? -15.203 8.727 9.023 1 98.88 213 PHE B N 1
ATOM 4326 C CA . PHE B 1 213 ? -13.891 9.305 9.289 1 98.88 213 PHE B CA 1
ATOM 4327 C C . PHE B 1 213 ? -13.164 9.609 7.98 1 98.88 213 PHE B C 1
ATOM 4329 O O . PHE B 1 213 ? -12.875 8.695 7.203 1 98.88 213 PHE B O 1
ATOM 4336 N N . ILE B 1 214 ? -12.852 10.867 7.797 1 98.56 214 ILE B N 1
ATOM 4337 C CA . ILE B 1 214 ? -12.211 11.281 6.555 1 98.56 214 ILE B CA 1
ATOM 4338 C C . ILE B 1 214 ? -10.695 11.273 6.727 1 98.56 214 ILE B C 1
ATOM 4340 O O . ILE B 1 214 ? -10.164 11.938 7.621 1 98.56 214 ILE B O 1
ATOM 4344 N N . GLY B 1 215 ? -10.047 10.469 5.891 1 97.38 215 GLY B N 1
ATOM 4345 C CA . GLY B 1 215 ? -8.602 10.539 5.773 1 97.38 215 GLY B CA 1
ATOM 4346 C C . GLY B 1 215 ? -8.133 11.609 4.801 1 97.38 215 GLY B C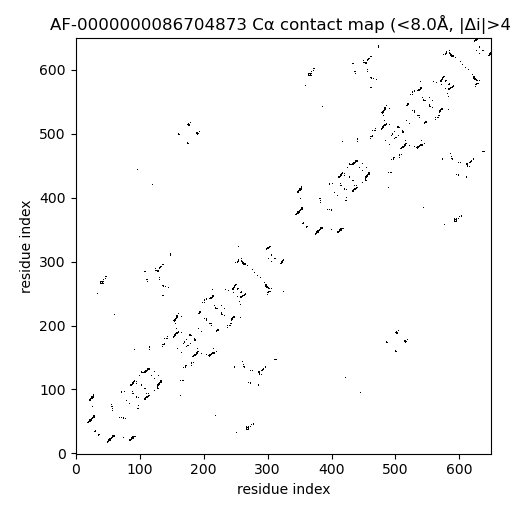 1
ATOM 4347 O O . GLY B 1 215 ? -8.43 12.789 4.98 1 97.38 215 GLY B O 1
ATOM 4348 N N . LEU B 1 216 ? -7.469 11.164 3.742 1 95.94 216 LEU B N 1
ATOM 4349 C CA . LEU B 1 216 ? -7.031 12.086 2.701 1 95.94 216 LEU B CA 1
ATOM 4350 C C . LEU B 1 216 ? -7.941 12.008 1.481 1 95.94 216 LEU B C 1
ATOM 4352 O O . LEU B 1 216 ? -8.531 10.953 1.213 1 95.94 216 LEU B O 1
ATOM 4356 N N . TYR B 1 217 ? -8.055 13.086 0.744 1 97.06 217 TYR B N 1
ATOM 4357 C CA . TYR B 1 217 ? -9.047 13.18 -0.316 1 97.06 217 TYR B CA 1
ATOM 4358 C C . TYR B 1 217 ? -8.555 14.07 -1.452 1 97.06 217 TYR B C 1
ATOM 4360 O O . TYR B 1 217 ? -9.344 14.5 -2.299 1 97.06 217 TYR B O 1
ATOM 4368 N N . HIS B 1 218 ? -7.34 14.328 -1.499 1 93.69 218 HIS B N 1
ATOM 4369 C CA . HIS B 1 218 ? -6.762 15.422 -2.275 1 93.69 218 HIS B CA 1
ATOM 4370 C C . HIS B 1 218 ? -6.477 14.984 -3.709 1 93.69 218 HIS B C 1
ATOM 4372 O O . HIS B 1 218 ? -6.16 15.812 -4.562 1 93.69 218 HIS B O 1
ATOM 4378 N N . THR B 1 219 ? -6.621 13.711 -4.012 1 92.44 219 THR B N 1
ATOM 4379 C CA . THR B 1 219 ? -6.32 13.25 -5.363 1 92.44 219 THR B CA 1
ATOM 4380 C C . THR B 1 219 ? -7.566 12.688 -6.039 1 92.44 219 THR B C 1
ATOM 4382 O O . THR B 1 219 ? -7.473 11.969 -7.035 1 92.44 219 THR B O 1
ATOM 4385 N N . LEU B 1 220 ? -8.75 1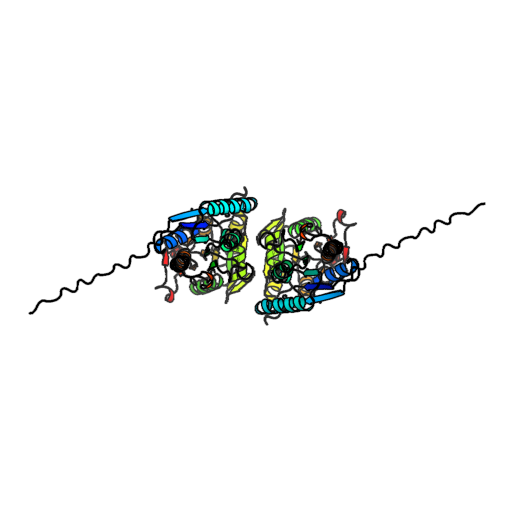2.914 -5.52 1 95.75 220 LEU B N 1
ATOM 4386 C CA . LEU B 1 220 ? -10 12.508 -6.16 1 95.75 220 LEU B CA 1
ATOM 4387 C C . LEU B 1 220 ? -10.164 13.203 -7.508 1 95.75 220 LEU B C 1
ATOM 4389 O O . LEU B 1 220 ? -9.844 14.383 -7.648 1 95.75 220 LEU B O 1
ATOM 4393 N N . LYS B 1 221 ? -10.742 12.484 -8.477 1 95.06 221 LYS B N 1
ATOM 4394 C CA . LYS B 1 221 ? -10.922 13.016 -9.828 1 95.06 221 LYS B CA 1
ATOM 4395 C C . LYS B 1 221 ? -12.383 12.953 -10.25 1 95.06 221 LYS B C 1
ATOM 4397 O O . LYS B 1 221 ? -13.109 12.031 -9.875 1 95.06 221 LYS B O 1
ATOM 4402 N N . ASN B 1 222 ? -12.758 13.938 -11.047 1 96.25 222 ASN B N 1
ATOM 4403 C CA . ASN B 1 222 ? -14.094 13.914 -11.633 1 96.25 222 ASN B CA 1
ATOM 4404 C C . ASN B 1 222 ? -14.133 13.086 -12.906 1 96.25 222 ASN B C 1
ATOM 4406 O O . ASN B 1 222 ? -13.141 12.438 -13.266 1 96.25 222 ASN B O 1
ATOM 4410 N N . SER B 1 223 ? -15.297 13.07 -13.57 1 93.38 223 SER B N 1
ATOM 4411 C CA . SER B 1 223 ? -15.516 12.219 -14.727 1 93.38 223 SER B CA 1
ATOM 4412 C C . SER B 1 223 ? -14.617 12.633 -15.891 1 93.38 223 SER B C 1
ATOM 4414 O O . SER B 1 223 ? -14.352 11.828 -16.797 1 93.38 223 SER B O 1
ATOM 4416 N N . ALA B 1 224 ? -14.109 13.883 -15.914 1 93.62 224 ALA B N 1
ATOM 4417 C CA . ALA B 1 224 ? -13.234 14.375 -16.969 1 93.62 224 ALA B CA 1
ATOM 4418 C C . ALA B 1 224 ? -11.773 14.047 -16.672 1 93.62 224 ALA B C 1
ATOM 4420 O O . ALA B 1 224 ? -10.883 14.367 -17.469 1 93.62 224 ALA B O 1
ATOM 4421 N N . GLY B 1 225 ? -11.562 13.445 -15.492 1 90.44 225 GLY B N 1
ATOM 4422 C CA . GLY B 1 225 ? -10.211 13.07 -15.133 1 90.44 225 GLY B CA 1
ATOM 4423 C C . GLY B 1 225 ? -9.445 14.18 -14.43 1 90.44 225 GLY B C 1
ATOM 4424 O O . GLY B 1 225 ? -8.234 14.078 -14.227 1 90.44 225 GLY B O 1
ATOM 4425 N N . GLU B 1 226 ? -10.164 15.188 -14.094 1 91.31 226 GLU B N 1
ATOM 4426 C CA . GLU B 1 226 ? -9.539 16.312 -13.414 1 91.31 226 GLU B CA 1
ATOM 4427 C C . GLU B 1 226 ? -9.641 16.188 -11.898 1 91.31 226 GLU B C 1
ATOM 4429 O O . GLU B 1 226 ? -10.664 15.719 -11.383 1 91.31 226 GLU B O 1
ATOM 4434 N N . HIS B 1 227 ? -8.633 16.672 -11.234 1 91.12 227 HIS B N 1
ATOM 4435 C CA . HIS B 1 227 ? -8.688 16.672 -9.773 1 91.12 227 HIS B CA 1
ATOM 4436 C C . HIS B 1 227 ? -9.773 17.609 -9.266 1 91.12 227 HIS B C 1
ATOM 4438 O O . HIS B 1 227 ? -9.938 18.719 -9.789 1 91.12 227 HIS B O 1
ATOM 4444 N N . VAL B 1 228 ? -10.508 17.125 -8.266 1 94.88 228 VAL B N 1
ATOM 4445 C CA . VAL B 1 228 ? -11.531 17.953 -7.629 1 94.88 228 VAL B CA 1
ATOM 4446 C C . VAL B 1 228 ? -10.906 18.766 -6.504 1 94.88 228 VAL B C 1
ATOM 4448 O O . VAL B 1 228 ? -10.062 18.281 -5.758 1 94.88 228 VAL B O 1
ATOM 4451 N N . ASP B 1 229 ? -11.328 19.969 -6.41 1 92.94 229 ASP B N 1
ATOM 4452 C CA . ASP B 1 229 ? -10.812 20.859 -5.375 1 92.94 229 ASP B CA 1
ATOM 4453 C C . ASP B 1 229 ? -11.062 20.281 -3.982 1 92.94 229 ASP B C 1
ATOM 4455 O O . ASP B 1 229 ? -12.164 19.828 -3.684 1 92.94 229 ASP B O 1
ATOM 4459 N N . GLU B 1 230 ? -10.086 20.328 -3.17 1 92.75 230 GLU B N 1
ATOM 4460 C CA . GLU B 1 230 ? -10.164 19.719 -1.844 1 92.75 230 GLU B CA 1
ATOM 4461 C C . GLU B 1 230 ? -11.242 20.391 -0.992 1 92.75 230 GLU B C 1
ATOM 4463 O O . GLU B 1 230 ? -11.898 19.719 -0.192 1 92.75 230 GLU B O 1
ATOM 4468 N N . LYS B 1 231 ? -11.383 21.672 -1.094 1 93.75 231 LYS B N 1
ATOM 4469 C CA . LYS B 1 231 ? -12.414 22.375 -0.335 1 93.75 231 LYS B CA 1
ATOM 4470 C C . LYS B 1 231 ? -13.812 21.938 -0.772 1 93.75 231 LYS B C 1
ATOM 4472 O O . LYS B 1 231 ? -14.711 21.797 0.057 1 93.75 231 LYS B O 1
ATOM 4477 N N . GLU B 1 232 ? -13.922 21.734 -2.031 1 96.69 232 GLU B N 1
ATOM 4478 C CA . GLU B 1 232 ? -15.188 21.25 -2.564 1 96.69 232 GLU B CA 1
ATOM 4479 C C . GLU B 1 232 ? -15.516 19.859 -2.039 1 96.69 232 GLU B C 1
ATOM 4481 O O . GLU B 1 232 ? -16.641 19.594 -1.62 1 96.69 232 GLU B O 1
ATOM 4486 N N . VAL B 1 233 ? -14.562 18.984 -2.029 1 97.88 233 VAL B N 1
ATOM 4487 C CA . VAL B 1 233 ? -14.766 17.625 -1.571 1 97.88 233 VAL B CA 1
ATOM 4488 C C . VAL B 1 233 ? -15.227 17.625 -0.117 1 97.88 233 VAL B C 1
ATOM 4490 O O . VAL B 1 233 ? -16.203 16.969 0.23 1 97.88 233 VAL B O 1
ATOM 4493 N N . LEU B 1 234 ? -14.531 18.359 0.669 1 97.69 234 LEU B N 1
ATOM 4494 C CA . LEU B 1 234 ? -14.805 18.375 2.102 1 97.69 234 LEU B CA 1
ATOM 4495 C C . LEU B 1 234 ? -16.156 19 2.387 1 97.69 234 LEU B C 1
ATOM 4497 O O . LEU B 1 234 ? -16.953 18.453 3.152 1 97.69 234 LEU B O 1
ATOM 4501 N N . ALA B 1 235 ? -16.453 20.109 1.809 1 98.12 235 ALA B N 1
ATOM 4502 C CA . ALA B 1 235 ? -17.734 20.797 2.004 1 98.12 235 ALA B CA 1
ATOM 4503 C C . ALA B 1 235 ? -18.891 19.938 1.552 1 98.12 235 ALA B C 1
ATOM 4505 O O . ALA B 1 235 ? -19.906 19.828 2.25 1 98.12 235 ALA B O 1
ATOM 4506 N N . TRP B 1 236 ? -18.734 19.375 0.377 1 98.75 236 TRP B N 1
ATOM 4507 C CA . TRP B 1 236 ? -19.781 18.5 -0.136 1 98.75 236 TRP B CA 1
ATOM 4508 C C . TRP B 1 236 ? -20.031 17.328 0.804 1 98.75 236 TRP B C 1
ATOM 4510 O O . TRP B 1 236 ? -21.172 16.969 1.085 1 98.75 236 TRP B O 1
ATOM 4520 N N . THR B 1 237 ? -18.969 16.703 1.291 1 98.81 237 THR B N 1
ATOM 4521 C CA . THR B 1 237 ? -19.078 15.539 2.174 1 98.81 237 THR B CA 1
ATOM 4522 C C . THR B 1 237 ? -19.797 15.906 3.465 1 98.81 237 THR B C 1
ATOM 4524 O O . THR B 1 237 ? -20.703 15.203 3.896 1 98.81 237 THR B O 1
ATOM 4527 N N . ALA B 1 238 ? -19.391 17 4.051 1 98.38 238 ALA B N 1
ATOM 4528 C CA . ALA B 1 238 ? -20.016 17.453 5.289 1 98.38 238 ALA B CA 1
ATOM 4529 C C . ALA B 1 238 ? -21.5 17.734 5.086 1 98.38 238 ALA B C 1
ATOM 4531 O O . ALA B 1 238 ? -22.328 17.344 5.918 1 98.38 238 ALA B O 1
ATOM 4532 N N . ARG B 1 239 ? -21.844 18.328 4.02 1 98.38 239 ARG B N 1
ATOM 4533 C CA . ARG B 1 239 ? -23.219 18.75 3.742 1 98.38 239 ARG B CA 1
ATOM 4534 C C . ARG B 1 239 ? -24.109 17.547 3.461 1 98.38 239 ARG B C 1
ATOM 4536 O O . ARG B 1 239 ? -25.297 17.547 3.814 1 98.38 239 ARG B O 1
ATOM 4543 N N . ASN B 1 240 ? -23.562 16.547 2.867 1 98.75 240 ASN B N 1
ATOM 4544 C CA . ASN B 1 240 ? -24.406 15.5 2.311 1 98.75 240 ASN B CA 1
ATOM 4545 C C . ASN B 1 240 ? -24.344 14.219 3.145 1 98.75 240 ASN B C 1
ATOM 4547 O O . ASN B 1 240 ? -25.156 13.312 2.953 1 98.75 240 ASN B O 1
ATOM 4551 N N . SER B 1 241 ? -23.453 14.141 4.047 1 98.75 241 SER B N 1
ATOM 4552 C CA . SER B 1 241 ? -23.359 12.938 4.863 1 98.75 241 SER B CA 1
ATOM 4553 C C . SER B 1 241 ? -24.578 12.773 5.762 1 98.75 241 SER B C 1
ATOM 4555 O O . SER B 1 241 ? -24.984 13.719 6.445 1 98.75 241 SER B O 1
ATOM 4557 N N . PRO B 1 242 ? -25.125 11.602 5.781 1 98.75 242 PRO B N 1
ATOM 4558 C CA . PRO B 1 242 ? -26.25 11.344 6.68 1 98.75 242 PRO B CA 1
ATOM 4559 C C . PRO B 1 242 ? -25.812 10.969 8.094 1 98.75 242 PRO B C 1
ATOM 4561 O O . PRO B 1 242 ? -26.641 10.719 8.961 1 98.75 242 PRO B O 1
ATOM 4564 N N . VAL B 1 243 ? -24.547 10.875 8.422 1 98.75 243 VAL B N 1
ATOM 4565 C CA . VAL B 1 243 ? -23.969 10.523 9.719 1 98.75 243 VAL B CA 1
ATOM 4566 C C . VAL B 1 243 ? -22.844 11.5 10.07 1 98.75 243 VAL B C 1
ATOM 4568 O O . VAL B 1 243 ? -22.344 12.219 9.195 1 98.75 243 VAL B O 1
ATOM 4571 N N . PRO B 1 244 ? -22.422 11.617 11.359 1 98.81 244 PRO B N 1
ATOM 4572 C CA . PRO B 1 244 ? -21.344 12.523 11.75 1 98.81 244 PRO B CA 1
ATOM 4573 C C . PRO B 1 244 ? -20.047 12.266 10.977 1 98.81 244 PRO B C 1
ATOM 4575 O O . PRO B 1 244 ? -19.703 11.117 10.711 1 98.81 244 PRO B O 1
ATOM 4578 N N . VAL B 1 245 ? -19.344 13.359 10.641 1 98.88 245 VAL B N 1
ATOM 4579 C CA . VAL B 1 245 ? -18.109 13.289 9.859 1 98.88 245 VAL B CA 1
ATOM 4580 C C . VAL B 1 245 ? -16.922 13.734 10.719 1 98.88 245 VAL B C 1
ATOM 4582 O O . VAL B 1 245 ? -16.781 14.922 11.016 1 98.88 245 VAL B O 1
ATOM 4585 N N . PHE B 1 246 ? -16.094 12.812 11.117 1 98.88 246 PHE B N 1
ATOM 4586 C CA . PHE B 1 246 ? -14.844 13.078 11.805 1 98.88 246 PHE B CA 1
ATOM 4587 C C . PHE B 1 246 ? -13.672 13.062 10.828 1 98.88 246 PHE B C 1
ATOM 4589 O O . PHE B 1 246 ? -13.852 12.781 9.641 1 98.88 246 PHE B O 1
ATOM 4596 N N . CYS B 1 247 ? -12.445 13.469 11.32 1 98.5 247 CYS B N 1
ATOM 4597 C CA . CYS B 1 247 ? -11.281 13.469 10.438 1 98.5 247 CYS B CA 1
ATOM 4598 C C . CYS B 1 247 ? -10.008 13.164 11.219 1 98.5 247 CYS B C 1
ATOM 4600 O O . CYS B 1 247 ? -10.031 13.062 12.453 1 98.5 247 CYS B O 1
ATOM 4602 N N . PHE B 1 248 ? -8.914 12.984 10.461 1 97.31 248 PHE B N 1
ATOM 4603 C CA . PHE B 1 248 ? -7.656 12.578 11.086 1 97.31 248 PHE B CA 1
ATOM 4604 C C . PHE B 1 248 ? -6.637 13.711 11.039 1 97.31 248 PHE B C 1
ATOM 4606 O O . PHE B 1 248 ? -5.605 13.648 11.711 1 97.31 248 PHE B O 1
ATOM 4613 N N . TRP B 1 249 ? -6.887 14.75 10.266 1 96.06 249 TRP B N 1
ATOM 4614 C CA . TRP B 1 249 ? -5.973 15.883 10.125 1 96.06 249 TRP B CA 1
ATOM 4615 C C . TRP B 1 249 ? -6.672 17.188 10.469 1 96.06 249 TRP B C 1
ATOM 4617 O O . TRP B 1 249 ? -7.844 17.391 10.133 1 96.06 249 TRP B O 1
ATOM 4627 N N . GLU B 1 250 ? -5.965 18.094 10.961 1 94.69 250 GLU B N 1
ATOM 4628 C CA . GLU B 1 250 ? -6.516 19.344 11.469 1 94.69 250 GLU B CA 1
ATOM 4629 C C . GLU B 1 250 ? -7.039 20.219 10.336 1 94.69 250 GLU B C 1
ATOM 4631 O O . GLU B 1 250 ? -8.039 20.922 10.492 1 94.69 250 GLU B O 1
ATOM 4636 N N . PHE B 1 251 ? -6.41 20.172 9.242 1 93.12 251 PHE B N 1
ATOM 4637 C CA . PHE B 1 251 ? -6.777 21.062 8.148 1 93.12 251 PHE B CA 1
ATOM 4638 C C . PHE B 1 251 ? -8.195 20.766 7.664 1 93.12 251 PHE B C 1
ATOM 4640 O O . PHE B 1 251 ? -8.781 21.562 6.926 1 93.12 251 PHE B O 1
ATOM 4647 N N . ALA B 1 252 ? -8.781 19.688 8.086 1 96.44 252 ALA B N 1
ATOM 4648 C CA . ALA B 1 252 ? -10.125 19.297 7.645 1 96.44 252 ALA B CA 1
ATOM 4649 C C . ALA B 1 252 ? -11.18 19.734 8.656 1 96.44 252 ALA B C 1
ATOM 4651 O O . ALA B 1 252 ? -12.375 19.578 8.414 1 96.44 252 ALA B O 1
ATOM 4652 N N . VAL B 1 253 ? -10.797 20.312 9.758 1 97.25 253 VAL B N 1
ATOM 4653 C CA . VAL B 1 253 ? -11.711 20.672 10.844 1 97.25 253 VAL B CA 1
ATOM 4654 C C . VAL B 1 253 ? -12.266 22.078 10.617 1 97.25 253 VAL B C 1
ATOM 4656 O O . VAL B 1 253 ? -11.508 23.016 10.398 1 97.25 253 VAL B O 1
ATOM 4659 N N . GLY B 1 254 ? -13.602 22.156 10.711 1 97.06 254 GLY B N 1
ATOM 4660 C CA . GLY B 1 254 ? -14.172 23.484 10.617 1 97.06 254 GLY B CA 1
ATOM 4661 C C . GLY B 1 254 ? -15.656 23.484 10.32 1 97.06 254 GLY B C 1
ATOM 4662 O O . GLY B 1 254 ? -16.25 22.422 10.109 1 97.06 254 GLY B O 1
ATOM 4663 N N . GLN B 1 255 ? -16.234 24.703 10.289 1 97.19 255 GLN B N 1
ATOM 4664 C CA . GLN B 1 255 ? -17.641 24.859 9.938 1 97.19 255 GLN B CA 1
ATOM 4665 C C . GLN B 1 255 ? -17.906 24.422 8.5 1 97.19 255 GLN B C 1
ATOM 4667 O O . GLN B 1 255 ? -17.188 24.844 7.582 1 97.19 255 GLN B O 1
ATOM 4672 N N . GLY B 1 256 ? -18.875 23.641 8.383 1 97.12 256 GLY B N 1
ATOM 4673 C CA . GLY B 1 256 ? -19.188 23.156 7.055 1 97.12 256 GLY B CA 1
ATOM 4674 C C . GLY B 1 256 ? -18.188 22.172 6.52 1 97.12 256 GLY B C 1
ATOM 4675 O O . GLY B 1 256 ? -18.156 21.875 5.32 1 97.12 256 GLY B O 1
ATOM 4676 N N . GLN B 1 257 ? -17.344 21.703 7.379 1 97.94 257 GLN B N 1
ATOM 4677 C CA . GLN B 1 257 ? -16.344 20.672 7.078 1 97.94 257 GLN B CA 1
ATOM 4678 C C . GLN B 1 257 ? -16.453 19.484 8.023 1 97.94 257 GLN B C 1
ATOM 4680 O O . GLN B 1 257 ? -17.562 19 8.273 1 97.94 257 GLN B O 1
ATOM 4685 N N . ALA B 1 258 ? -15.414 18.984 8.578 1 98.5 258 ALA B N 1
ATOM 4686 C CA . ALA B 1 258 ? -15.492 17.844 9.5 1 98.5 258 ALA B CA 1
ATOM 4687 C C . ALA B 1 258 ? -15.641 18.328 10.938 1 98.5 258 ALA B C 1
ATOM 4689 O O . ALA B 1 258 ? -15.219 19.438 11.281 1 98.5 258 ALA B O 1
ATOM 4690 N N . ILE B 1 259 ? -16.141 17.547 11.758 1 98.62 259 ILE B N 1
ATOM 4691 C CA . ILE B 1 259 ? -16.328 17.797 13.188 1 98.62 259 ILE B CA 1
ATOM 4692 C C . ILE B 1 259 ? -14.953 17.938 13.852 1 98.62 259 ILE B C 1
ATOM 4694 O O . ILE B 1 259 ? -14.773 18.812 14.711 1 98.62 259 ILE B O 1
ATOM 4698 N N . GLY B 1 260 ? -14.07 17.141 13.516 1 98.31 260 GLY B N 1
ATOM 4699 C CA . GLY B 1 260 ? -12.758 17.062 14.148 1 98.31 260 GLY B CA 1
ATOM 4700 C C . GLY B 1 260 ? -12.461 15.711 14.766 1 98.31 260 GLY B C 1
ATOM 4701 O O . GLY B 1 260 ? -12.875 14.68 14.227 1 98.31 260 GLY B O 1
ATOM 4702 N N . GLY B 1 261 ? -11.656 15.664 15.812 1 97.81 261 GLY B N 1
ATOM 4703 C CA . GLY B 1 261 ? -11.219 14.469 16.516 1 97.81 261 GLY B CA 1
ATOM 4704 C C . GLY B 1 261 ? -9.836 14.602 17.125 1 97.81 261 GLY B C 1
ATOM 4705 O O . GLY B 1 261 ? -9.461 15.688 17.578 1 97.81 261 GLY B O 1
ATOM 4706 N N . LEU B 1 262 ? -9.195 13.477 17.328 1 96.62 262 LEU B N 1
ATOM 4707 C CA . LEU B 1 262 ? -7.773 13.445 17.656 1 96.62 262 LEU B CA 1
ATOM 4708 C C . LEU B 1 262 ? -6.926 13.5 16.391 1 96.62 262 LEU B C 1
ATOM 4710 O O . LEU B 1 262 ? -6.637 12.469 15.781 1 96.62 262 LEU B O 1
ATOM 4714 N N . VAL B 1 263 ? -6.504 14.734 16.031 1 96 263 VAL B N 1
ATOM 4715 C CA . VAL B 1 263 ? -6.027 14.969 14.672 1 96 263 VAL B CA 1
ATOM 4716 C C . VAL B 1 263 ? -4.531 15.273 14.688 1 96 263 VAL B C 1
ATOM 4718 O O . VAL B 1 263 ? -3.986 15.664 15.719 1 96 263 VAL B O 1
ATOM 4721 N N . LEU B 1 264 ? -3.957 14.977 13.562 1 93.5 264 LEU B N 1
ATOM 4722 C CA . LEU B 1 264 ? -2.59 15.406 13.297 1 93.5 264 LEU B CA 1
ATOM 4723 C C . LEU B 1 264 ? -2.564 16.828 12.758 1 93.5 264 LEU B C 1
ATOM 4725 O O . LEU B 1 264 ? -3.418 17.219 11.953 1 93.5 264 LEU B O 1
ATOM 4729 N N . ASP B 1 265 ? -1.545 17.578 13.195 1 89.38 265 ASP B N 1
ATOM 4730 C CA . ASP B 1 265 ? -1.454 18.969 12.766 1 89.38 265 ASP B CA 1
ATOM 4731 C C . ASP B 1 265 ? -0.085 19.266 12.156 1 89.38 265 ASP B C 1
ATOM 4733 O O . ASP B 1 265 ? 0.942 18.844 12.688 1 89.38 265 ASP B O 1
ATOM 4737 N N . GLY B 1 266 ? -0.113 20.031 11.078 1 90.88 266 GLY B N 1
ATOM 4738 C CA . GLY B 1 266 ? 1.117 20.438 10.422 1 90.88 266 GLY B CA 1
ATOM 4739 C C . GLY B 1 266 ? 1.987 21.328 11.281 1 90.88 266 GLY B C 1
ATOM 4740 O O . GLY B 1 266 ? 3.215 21.312 11.164 1 90.88 266 GLY B O 1
ATOM 4741 N N . HIS B 1 267 ? 1.408 22.031 12.195 1 91.94 267 HIS B N 1
ATOM 4742 C CA . HIS B 1 267 ? 2.143 22.938 13.086 1 91.94 267 HIS B CA 1
ATOM 4743 C C . HIS B 1 267 ? 3.188 22.172 13.891 1 91.94 267 HIS B C 1
ATOM 4745 O O . HIS B 1 267 ? 4.34 22.594 13.984 1 91.94 267 HIS B O 1
ATOM 4751 N N . GLU B 1 268 ? 2.764 21.062 14.414 1 92 268 GLU B N 1
ATOM 4752 C CA . GLU B 1 268 ? 3.686 20.281 15.227 1 92 268 GLU B CA 1
ATOM 4753 C C . GLU B 1 268 ? 4.832 19.734 14.383 1 92 268 GLU B C 1
ATOM 4755 O O . GLU B 1 268 ? 5.969 19.641 14.852 1 92 268 GLU B O 1
ATOM 4760 N N . GLN B 1 269 ? 4.547 19.312 13.203 1 94.12 269 GLN B N 1
ATOM 4761 C CA . GLN B 1 269 ? 5.586 18.891 12.273 1 94.12 269 GLN B CA 1
ATOM 4762 C C . GLN B 1 269 ? 6.617 19.984 12.047 1 94.12 269 GLN B C 1
ATOM 4764 O O . GLN B 1 269 ? 7.824 19.734 12.094 1 94.12 269 GLN B O 1
ATOM 4769 N N . GLY B 1 270 ? 6.145 21.203 11.875 1 95.69 270 GLY B N 1
ATOM 4770 C CA . GLY B 1 270 ? 7.023 22.344 11.664 1 95.69 270 GLY B CA 1
ATOM 4771 C C . GLY B 1 270 ? 7.898 22.656 12.859 1 95.69 270 GLY B C 1
ATOM 4772 O O . GLY B 1 270 ? 9.078 22.969 12.711 1 95.69 270 GLY B O 1
ATOM 4773 N N . VAL B 1 271 ? 7.328 22.547 14.008 1 95.19 271 VAL B N 1
ATOM 4774 C CA . VAL B 1 271 ? 8.07 22.812 15.234 1 95.19 271 VAL B CA 1
ATOM 4775 C C . VAL B 1 271 ? 9.219 21.812 15.367 1 95.19 271 VAL B C 1
ATOM 4777 O O . VAL B 1 271 ? 10.367 22.203 15.602 1 95.19 271 VAL B O 1
ATOM 4780 N N . ARG B 1 272 ? 8.906 20.562 15.148 1 95.62 272 ARG B N 1
ATOM 4781 C CA . ARG B 1 272 ? 9.906 19.516 15.336 1 95.62 272 ARG B CA 1
ATOM 4782 C C . ARG B 1 272 ? 11 19.609 14.273 1 95.62 272 ARG B C 1
ATOM 4784 O O . ARG B 1 272 ? 12.18 19.406 14.578 1 95.62 272 ARG B O 1
ATOM 4791 N N . ALA B 1 273 ? 10.594 19.906 13.125 1 97 273 ALA B N 1
ATOM 4792 C CA . ALA B 1 273 ? 11.578 20.078 12.062 1 97 273 ALA B CA 1
ATOM 4793 C C . ALA B 1 273 ? 12.5 21.25 12.359 1 97 273 ALA B C 1
ATOM 4795 O O . ALA B 1 273 ? 13.711 21.172 12.148 1 97 273 ALA B O 1
ATOM 4796 N N . ALA B 1 274 ? 11.961 22.328 12.828 1 97 274 ALA B N 1
ATOM 4797 C CA . ALA B 1 274 ? 12.758 23.5 13.18 1 97 274 ALA B CA 1
ATOM 4798 C C . ALA B 1 274 ? 13.758 23.172 14.281 1 97 274 ALA B C 1
ATOM 4800 O O . ALA B 1 274 ? 14.906 23.609 14.242 1 97 274 ALA B O 1
ATOM 4801 N N . GLU B 1 275 ? 13.297 22.375 15.227 1 96.69 275 GLU B N 1
ATOM 4802 C CA . GLU B 1 275 ? 14.18 21.969 16.328 1 96.69 275 GLU B CA 1
ATOM 4803 C C . GLU B 1 275 ? 15.383 21.203 15.797 1 96.69 275 GLU B C 1
ATOM 4805 O O . GLU B 1 275 ? 16.516 21.438 16.219 1 96.69 275 GLU B O 1
ATOM 4810 N N . LEU B 1 276 ? 15.148 20.312 14.891 1 97.31 276 LEU B N 1
ATOM 4811 C CA . LEU B 1 276 ? 16.219 19.531 14.297 1 97.31 276 LEU B CA 1
ATOM 4812 C C . LEU B 1 276 ? 17.172 20.422 13.492 1 97.31 276 LEU B C 1
ATOM 4814 O O . LEU B 1 276 ? 18.391 20.312 13.617 1 97.31 276 LEU B O 1
ATOM 4818 N N . LEU B 1 277 ? 16.625 21.328 12.719 1 97.31 277 LEU B N 1
ATOM 4819 C CA . LEU B 1 277 ? 17.422 22.234 11.914 1 97.31 277 LEU B CA 1
ATOM 4820 C C . LEU B 1 277 ? 18.281 23.141 12.805 1 97.31 277 LEU B C 1
ATOM 4822 O O . LEU B 1 277 ? 19.469 23.344 12.539 1 97.31 277 LEU B O 1
ATOM 4826 N N . ASN B 1 278 ? 17.672 23.641 13.844 1 97.25 278 ASN B N 1
ATOM 4827 C CA . ASN B 1 278 ? 18.391 24.5 14.773 1 97.25 278 ASN B CA 1
ATOM 4828 C C . ASN B 1 278 ? 19.578 23.766 15.398 1 97.25 278 ASN B C 1
ATOM 4830 O O . ASN B 1 278 ? 20.672 24.344 15.508 1 97.25 278 ASN B O 1
ATOM 4834 N N . ALA B 1 279 ? 19.344 22.531 15.766 1 96.75 279 ALA B N 1
ATOM 4835 C CA . ALA B 1 279 ? 20.422 21.75 16.344 1 96.75 279 ALA B CA 1
ATOM 4836 C C . ALA B 1 279 ? 21.562 21.531 15.344 1 96.75 279 ALA B C 1
ATOM 4838 O O . ALA B 1 279 ? 22.734 21.641 15.688 1 96.75 279 ALA B O 1
ATOM 4839 N N . ILE B 1 280 ? 21.203 21.297 14.148 1 96.94 280 ILE B N 1
ATOM 4840 C CA . ILE B 1 280 ? 22.188 21.047 13.094 1 96.94 280 ILE B CA 1
ATOM 4841 C C . ILE B 1 280 ? 22.938 22.344 12.781 1 96.94 280 ILE B C 1
ATOM 4843 O O . ILE B 1 280 ? 24.156 22.328 12.602 1 96.94 280 ILE B O 1
ATOM 4847 N N . MET B 1 281 ? 22.25 23.438 12.75 1 94.81 281 MET B N 1
ATOM 4848 C CA . MET B 1 281 ? 22.859 24.734 12.5 1 94.81 281 MET B CA 1
ATOM 4849 C C . MET B 1 281 ? 23.828 25.109 13.617 1 94.81 281 MET B C 1
ATOM 4851 O O . MET B 1 281 ? 24.812 25.812 13.383 1 94.81 281 MET B O 1
ATOM 4855 N N . ALA B 1 282 ? 23.562 24.547 14.758 1 94.19 282 ALA B N 1
ATOM 4856 C CA . ALA B 1 282 ? 24.406 24.812 15.922 1 94.19 282 ALA B CA 1
ATOM 4857 C C . ALA B 1 282 ? 25.578 23.828 15.977 1 94.19 282 ALA B C 1
ATOM 4859 O O . ALA B 1 282 ? 26.422 23.922 16.859 1 94.19 282 ALA B O 1
ATOM 4860 N N . GLY B 1 283 ? 25.516 22.859 15.031 1 94.62 283 GLY B N 1
ATOM 4861 C CA . GLY B 1 283 ? 26.703 22.031 14.922 1 94.62 283 GLY B CA 1
ATOM 4862 C C . GLY B 1 283 ? 26.422 20.562 15.172 1 94.62 283 GLY B C 1
ATOM 4863 O O . GLY B 1 283 ? 27.328 19.734 15.039 1 94.62 283 GLY B O 1
ATOM 4864 N N . ALA B 1 284 ? 25.188 20.203 15.477 1 96.25 284 ALA B N 1
ATOM 4865 C CA . ALA B 1 284 ? 24.875 18.797 15.688 1 96.25 284 ALA B CA 1
ATOM 4866 C C . ALA B 1 284 ? 24.906 18.016 14.375 1 96.25 284 ALA B C 1
ATOM 4868 O O . ALA B 1 284 ? 24.562 18.562 13.32 1 96.25 284 ALA B O 1
ATOM 4869 N N . ARG B 1 285 ? 25.375 16.828 14.484 1 95.25 285 ARG B N 1
ATOM 4870 C CA . ARG B 1 285 ? 25.328 15.945 13.328 1 95.25 285 ARG B CA 1
ATOM 4871 C C . ARG B 1 285 ? 23.953 15.305 13.172 1 95.25 285 ARG B C 1
ATOM 4873 O O . ARG B 1 285 ? 23.359 14.859 14.156 1 95.25 285 ARG B O 1
ATOM 4880 N N . PRO B 1 286 ? 23.422 15.203 11.977 1 97.19 286 PRO B N 1
ATOM 4881 C CA . PRO B 1 286 ? 22.109 14.594 11.789 1 97.19 286 PRO B CA 1
ATOM 4882 C C . PRO B 1 286 ? 22.016 13.172 12.359 1 97.19 286 PRO B C 1
ATOM 4884 O O . PRO B 1 286 ? 21.031 12.812 12.992 1 97.19 286 PRO B O 1
ATOM 4887 N N . GLU B 1 287 ? 23.016 12.414 12.188 1 94 287 GLU B N 1
ATOM 4888 C CA . GLU B 1 287 ? 23 11.016 12.594 1 94 287 GLU B CA 1
ATOM 4889 C C . GLU B 1 287 ? 22.891 10.883 14.109 1 94 287 GLU B C 1
ATOM 4891 O O . GLU B 1 287 ? 22.578 9.805 14.625 1 94 287 GLU B O 1
ATOM 4896 N N . SER B 1 288 ? 23.188 11.898 14.828 1 94.31 288 SER B N 1
ATOM 4897 C CA . SER B 1 288 ? 23.094 11.867 16.281 1 94.31 288 SER B CA 1
ATOM 4898 C C . SER B 1 288 ? 21.656 11.992 16.75 1 94.31 288 SER B C 1
ATOM 4900 O O . SER B 1 288 ? 21.359 11.75 17.922 1 94.31 288 SER B O 1
ATOM 4902 N N . MET B 1 289 ? 20.797 12.406 15.844 1 94.81 289 MET B N 1
ATOM 4903 C CA . MET B 1 289 ? 19.375 12.555 16.125 1 94.81 289 MET B CA 1
ATOM 4904 C C . MET B 1 289 ? 18.547 11.617 15.258 1 94.81 289 MET B C 1
ATOM 4906 O O . MET B 1 289 ? 18.281 11.914 14.094 1 94.81 289 MET B O 1
ATOM 4910 N N . ALA B 1 290 ? 18.078 10.609 15.844 1 90.31 290 ALA B N 1
ATOM 4911 C CA . ALA B 1 290 ? 17.297 9.648 15.07 1 90.31 290 ALA B CA 1
ATOM 4912 C C . ALA B 1 290 ? 15.945 10.234 14.664 1 90.31 290 ALA B C 1
ATOM 4914 O O . ALA B 1 290 ? 15.312 10.953 15.445 1 90.31 290 ALA B O 1
ATOM 4915 N N . PRO B 1 291 ? 15.461 9.922 13.453 1 92.44 291 PRO B N 1
ATOM 4916 C CA . PRO B 1 291 ? 14.102 10.328 13.086 1 92.44 291 PRO B CA 1
ATOM 4917 C C . PRO B 1 291 ? 13.055 9.828 14.07 1 92.44 291 PRO B C 1
ATOM 4919 O O . PRO B 1 291 ? 13.164 8.703 14.578 1 92.44 291 PRO B O 1
ATOM 4922 N N . ARG B 1 292 ? 12.094 10.672 14.328 1 88.44 292 ARG B N 1
ATOM 4923 C CA . ARG B 1 292 ? 11.039 10.297 15.273 1 88.44 292 ARG B CA 1
ATOM 4924 C C . ARG B 1 292 ? 9.703 10.922 14.875 1 88.44 292 ARG B C 1
ATOM 4926 O O . ARG B 1 292 ? 9.672 11.922 14.164 1 88.44 292 ARG B O 1
ATOM 4933 N N . ALA B 1 293 ? 8.719 10.258 15.359 1 87.88 293 ALA B N 1
ATOM 4934 C CA . ALA B 1 293 ? 7.395 10.844 15.164 1 87.88 293 ALA B CA 1
ATOM 4935 C C . ALA B 1 293 ? 7.203 12.07 16.062 1 87.88 293 ALA B C 1
ATOM 4937 O O . ALA B 1 293 ? 7.734 12.125 17.172 1 87.88 293 ALA B O 1
ATOM 4938 N N . ALA B 1 294 ? 6.617 13.133 15.523 1 79.69 294 ALA B N 1
ATOM 4939 C CA . ALA B 1 294 ? 6.348 14.312 16.344 1 79.69 294 ALA B CA 1
ATOM 4940 C C . ALA B 1 294 ? 5.465 13.961 17.547 1 79.69 294 ALA B C 1
ATOM 4942 O O . ALA B 1 294 ? 5.719 12.977 18.234 1 79.69 294 ALA B O 1
ATOM 4943 N N . GLU B 1 295 ? 4.332 14.578 17.688 1 72.75 295 GLU B N 1
ATOM 4944 C CA . GLU B 1 295 ? 3.414 14.32 18.797 1 72.75 295 GLU B CA 1
ATOM 4945 C C . GLU B 1 295 ? 2.273 13.406 18.359 1 72.75 295 GLU B C 1
ATOM 4947 O O . GLU B 1 295 ? 1.971 13.297 17.172 1 72.75 295 GLU B O 1
ATOM 4952 N N . ARG B 1 296 ? 1.73 12.75 19.406 1 72.12 296 ARG B N 1
ATOM 4953 C CA . ARG B 1 296 ? 0.767 11.664 19.266 1 72.12 296 ARG B CA 1
ATOM 4954 C C . ARG B 1 296 ? -0.589 12.188 18.812 1 72.12 296 ARG B C 1
ATOM 4956 O O . ARG B 1 296 ? -1.497 11.414 18.516 1 72.12 296 ARG B O 1
ATOM 4963 N N . GLY B 1 297 ? -0.871 13.531 18.656 1 87.81 297 GLY B N 1
ATOM 4964 C CA . GLY B 1 297 ? -2.172 14.023 18.234 1 87.81 297 GLY B CA 1
ATOM 4965 C C . GLY B 1 297 ? -2.721 15.109 19.141 1 87.81 297 GLY B C 1
ATOM 4966 O O . GLY B 1 297 ? -2.172 15.367 20.219 1 87.81 297 GLY B O 1
ATOM 4967 N N . LYS B 1 298 ? -3.646 15.969 18.625 1 92.19 298 LYS B N 1
ATOM 4968 C CA . LYS B 1 298 ? -4.359 16.984 19.391 1 92.19 298 LYS B CA 1
ATOM 4969 C C . LYS B 1 298 ? -5.867 16.875 19.188 1 92.19 298 LYS B C 1
ATOM 4971 O O . LYS B 1 298 ? -6.332 16.578 18.078 1 92.19 298 LYS B O 1
ATOM 4976 N N . TYR B 1 299 ? -6.609 17.156 20.312 1 96.25 299 TYR B N 1
ATOM 4977 C CA . TYR B 1 299 ? -8.055 17.266 20.172 1 96.25 299 TYR B CA 1
ATOM 4978 C C . TYR B 1 299 ? -8.445 18.578 19.516 1 96.25 299 TYR B C 1
ATOM 4980 O O . TYR B 1 299 ? -8.141 19.656 20.031 1 96.25 299 TYR B O 1
ATOM 4988 N N . SER B 1 300 ? -9 18.562 18.344 1 97 300 SER B N 1
ATOM 4989 C CA . SER B 1 300 ? -9.492 19.719 17.609 1 97 300 SER B CA 1
ATOM 4990 C C . SER B 1 300 ? -10.922 19.5 17.125 1 97 300 SER B C 1
ATOM 4992 O O . SER B 1 300 ? -11.219 18.484 16.5 1 97 300 SER B O 1
ATOM 4994 N N . PHE B 1 301 ? -11.836 20.484 17.531 1 98.31 301 PHE B N 1
ATOM 4995 C CA . PHE B 1 301 ? -13.242 20.281 17.188 1 98.31 301 PHE B CA 1
ATOM 4996 C C . PHE B 1 301 ? -13.852 21.578 16.672 1 98.31 301 PHE B C 1
ATOM 4998 O O . PHE B 1 301 ? -13.539 22.656 17.156 1 98.31 301 PHE B O 1
ATOM 5005 N N . SER B 1 302 ? -14.672 21.406 15.695 1 98.12 302 SER B N 1
ATOM 5006 C CA . SER B 1 302 ? -15.539 22.484 15.234 1 98.12 302 SER B CA 1
ATOM 5007 C C . SER B 1 302 ? -16.766 22.625 16.141 1 98.12 302 SER B C 1
ATOM 5009 O O . SER B 1 302 ? -17.594 21.734 16.234 1 98.12 302 SER B O 1
ATOM 5011 N N . ARG B 1 303 ? -16.906 23.844 16.703 1 96.94 303 ARG B N 1
ATOM 5012 C CA . ARG B 1 303 ? -18.062 24.094 17.562 1 96.94 303 ARG B CA 1
ATOM 5013 C C . ARG B 1 303 ? -19.375 23.922 16.812 1 96.94 303 ARG B C 1
ATOM 5015 O O . ARG B 1 303 ? -20.312 23.312 17.312 1 96.94 303 ARG B O 1
ATOM 5022 N N . SER B 1 304 ? -19.438 24.438 15.625 1 97.75 304 SER B N 1
ATOM 5023 C CA . SER B 1 304 ? -20.641 24.422 14.82 1 97.75 304 SER B CA 1
ATOM 5024 C C . SER B 1 304 ? -21.016 22.984 14.438 1 97.75 304 SER B C 1
ATOM 5026 O O . SER B 1 304 ? -22.203 22.609 14.484 1 97.75 304 SER B O 1
ATOM 5028 N N . GLU B 1 305 ? -20.078 22.188 14.078 1 98.25 305 GLU B N 1
ATOM 5029 C CA . GLU B 1 305 ? -20.359 20.828 13.625 1 98.25 305 GLU B CA 1
ATOM 5030 C C . GLU B 1 305 ? -20.734 19.938 14.805 1 98.25 305 GLU B C 1
ATOM 5032 O O . GLU B 1 305 ? -21.562 19.031 14.664 1 98.25 305 GLU B O 1
ATOM 5037 N N . LEU B 1 306 ? -20.094 20.188 15.93 1 98.06 306 LEU B N 1
ATOM 5038 C CA . LEU B 1 306 ? -20.531 19.469 17.125 1 98.06 306 LEU B CA 1
ATOM 5039 C C . LEU B 1 306 ? -22 19.734 17.422 1 98.06 306 LEU B C 1
ATOM 5041 O O . LEU B 1 306 ? -22.75 18.812 17.734 1 98.06 306 LEU B O 1
ATOM 5045 N N . ALA B 1 307 ? -22.312 20.984 17.375 1 97.44 307 ALA B N 1
ATOM 5046 C CA . ALA B 1 307 ? -23.703 21.375 17.641 1 97.44 307 ALA B CA 1
ATOM 5047 C C . ALA B 1 307 ? -24.656 20.75 16.641 1 97.44 307 ALA B C 1
ATOM 5049 O O . ALA B 1 307 ? -25.719 20.25 17.016 1 97.44 307 ALA B O 1
ATOM 5050 N N . ARG B 1 308 ? -24.297 20.75 15.422 1 97.56 308 ARG B N 1
ATOM 5051 C CA . ARG B 1 308 ? -25.125 20.219 14.344 1 97.56 308 ARG B CA 1
ATOM 5052 C C . ARG B 1 308 ? -25.469 18.75 14.617 1 97.56 308 ARG B C 1
ATOM 5054 O O . ARG B 1 308 ? -26.594 18.328 14.352 1 97.56 308 ARG B O 1
ATOM 5061 N N . TRP B 1 309 ? -24.562 18.047 15.117 1 98.12 309 TRP B N 1
ATOM 5062 C CA . TRP B 1 309 ? -24.75 16.609 15.281 1 98.12 309 TRP B CA 1
ATOM 5063 C C . TRP B 1 309 ? -25.062 16.266 16.734 1 98.12 309 TRP B C 1
ATOM 5065 O O . TRP B 1 309 ? -25.078 15.094 17.109 1 98.12 309 TRP B O 1
ATOM 5075 N N . HIS B 1 310 ? -25.188 17.281 17.578 1 97.75 310 HIS B N 1
ATOM 5076 C CA . HIS B 1 310 ? -25.562 17.125 18.969 1 97.75 310 HIS B CA 1
ATOM 5077 C C . HIS B 1 310 ? -24.562 16.25 19.719 1 97.75 310 HIS B C 1
ATOM 5079 O O . HIS B 1 310 ? -24.953 15.336 20.453 1 97.75 310 HIS B O 1
ATOM 5085 N N . LEU B 1 311 ? -23.344 16.547 19.453 1 97.94 311 LEU B N 1
ATOM 5086 C CA . LEU B 1 311 ? -22.266 15.852 20.125 1 97.94 311 LEU B CA 1
ATOM 5087 C C . LEU B 1 311 ? -21.547 16.766 21.109 1 97.94 311 LEU B C 1
ATOM 5089 O O . LEU B 1 311 ? -21.516 17.984 20.906 1 97.94 311 LEU B O 1
ATOM 5093 N N . GLN B 1 312 ? -20.969 16.188 22.156 1 96.5 312 GLN B N 1
ATOM 5094 C CA . GLN B 1 312 ? -20.188 16.906 23.156 1 96.5 312 GLN B CA 1
ATOM 5095 C C . GLN B 1 312 ? -18.891 16.172 23.469 1 96.5 312 GLN B C 1
ATOM 5097 O O . GLN B 1 312 ? -18.906 14.953 23.719 1 96.5 312 GLN B O 1
ATOM 5102 N N . PRO B 1 313 ? -17.875 16.922 23.453 1 96.56 313 PRO B N 1
ATOM 5103 C CA . PRO B 1 313 ? -16.625 16.281 23.844 1 96.56 313 PRO B CA 1
ATOM 5104 C C . PRO B 1 313 ? -16.641 15.766 25.281 1 96.56 313 PRO B C 1
ATOM 5106 O O . PRO B 1 313 ? -17.391 16.297 26.109 1 96.56 313 PRO B O 1
ATOM 5109 N N . LEU B 1 314 ? -15.781 14.844 25.531 1 96 314 LEU B N 1
ATOM 5110 C CA . LEU B 1 314 ? -15.695 14.305 26.891 1 96 314 LEU B CA 1
ATOM 5111 C C . LEU B 1 314 ? -15.109 15.336 27.844 1 96 314 LEU B C 1
ATOM 5113 O O . LEU B 1 314 ? -14.211 16.094 27.469 1 96 314 LEU B O 1
ATOM 5117 N N . PRO B 1 315 ? -15.5 15.266 29.062 1 94 315 PRO B N 1
ATOM 5118 C CA . PRO B 1 315 ? -15.055 16.25 30.047 1 94 315 PRO B CA 1
ATOM 5119 C C . PRO B 1 315 ? -13.539 16.234 30.25 1 94 315 PRO B C 1
ATOM 5121 O O . PRO B 1 315 ? -12.93 17.297 30.438 1 94 315 PRO B O 1
ATOM 5124 N N . GLN B 1 316 ? -13.023 15.133 30.109 1 93.69 316 GLN B N 1
ATOM 5125 C CA . GLN B 1 316 ? -11.594 14.984 30.391 1 93.69 316 GLN B CA 1
ATOM 5126 C C . GLN B 1 316 ? -10.758 15.664 29.297 1 93.69 316 GLN B C 1
ATOM 5128 O O . GLN B 1 316 ? -9.562 15.891 29.5 1 93.69 316 GLN B O 1
ATOM 5133 N N . TRP B 1 317 ? -11.469 15.992 28.109 1 94 317 TRP B N 1
ATOM 5134 C CA . TRP B 1 317 ? -10.727 16.609 27 1 94 317 TRP B CA 1
ATOM 5135 C C . TRP B 1 317 ? -10.773 18.125 27.109 1 94 317 TRP B C 1
ATOM 5137 O O . TRP B 1 317 ? -10.047 18.828 26.406 1 94 317 TRP B O 1
ATOM 5147 N N . GLN B 1 318 ? -11.539 18.672 27.938 1 89.44 318 GLN B N 1
ATOM 5148 C CA . GLN B 1 318 ? -11.977 20.062 27.906 1 89.44 318 GLN B CA 1
ATOM 5149 C C . GLN B 1 318 ? -10.789 21.016 27.953 1 89.44 318 GLN B C 1
ATOM 5151 O O . GLN B 1 318 ? -10.742 22 27.203 1 89.44 318 GLN B O 1
ATOM 5156 N N . GLU B 1 319 ? -9.75 20.734 28.719 1 89 319 GLU B N 1
ATOM 5157 C CA . GLU B 1 319 ? -8.625 21.656 28.875 1 89 319 GLU B CA 1
ATOM 5158 C C . GLU B 1 319 ? -7.617 21.516 27.75 1 89 319 GLU B C 1
ATOM 5160 O O . GLU B 1 319 ? -6.715 22.344 27.594 1 89 319 GLU B O 1
ATOM 5165 N N . LYS B 1 320 ? -7.926 20.531 26.875 1 91.5 320 LYS B N 1
ATOM 5166 C CA . LYS B 1 320 ? -6.918 20.219 25.875 1 91.5 320 LYS B CA 1
ATOM 5167 C C . LYS B 1 320 ? -7.438 20.5 24.469 1 91.5 320 LYS B C 1
ATOM 5169 O O . LYS B 1 320 ? -6.68 20.438 23.5 1 91.5 320 LYS B O 1
ATOM 5174 N N . ILE B 1 321 ? -8.648 20.906 24.375 1 94.5 321 ILE B N 1
ATOM 5175 C CA . ILE B 1 321 ? -9.281 21.016 23.062 1 94.5 321 ILE B CA 1
ATOM 5176 C C . ILE B 1 321 ? -8.859 22.312 22.391 1 94.5 321 ILE B C 1
ATOM 5178 O O . ILE B 1 321 ? -8.867 23.375 23.031 1 94.5 321 ILE B O 1
ATOM 5182 N N . GLU B 1 322 ? -8.484 22.188 21.156 1 94.12 322 GLU B N 1
ATOM 5183 C CA . GLU B 1 322 ? -8.383 23.344 20.266 1 94.12 322 GLU B CA 1
ATOM 5184 C C . GLU B 1 322 ? -9.672 23.531 19.469 1 94.12 322 GLU B C 1
ATOM 5186 O O . GLU B 1 322 ? -10.023 22.703 18.641 1 94.12 322 GLU B O 1
ATOM 5191 N N . TRP B 1 323 ? -10.273 24.703 19.703 1 95.5 323 TRP B N 1
ATOM 5192 C CA . TRP B 1 323 ? -11.57 24.953 19.094 1 95.5 323 TRP B CA 1
ATOM 5193 C C . TRP B 1 323 ? -11.398 25.625 17.734 1 95.5 323 TRP B C 1
ATOM 5195 O O . TRP B 1 323 ? -10.57 26.531 17.578 1 95.5 323 TRP B O 1
ATOM 5205 N N . ARG B 1 324 ? -12.18 25.109 16.828 1 92 324 ARG B N 1
ATOM 5206 C CA . ARG B 1 324 ? -12.273 25.688 15.492 1 92 324 ARG B CA 1
ATOM 5207 C C . ARG B 1 324 ? -13.68 26.203 15.211 1 92 324 ARG B C 1
ATOM 5209 O O . ARG B 1 324 ? -14.641 25.75 15.844 1 92 324 ARG B O 1
ATOM 5216 N N . PRO B 1 325 ? -13.672 27.125 14.336 1 81.75 325 PRO B N 1
ATOM 5217 C CA . PRO B 1 325 ? -15.023 27.641 14.078 1 81.75 325 PRO B CA 1
ATOM 5218 C C . PRO B 1 325 ? -15.977 26.547 13.594 1 81.75 325 PRO B C 1
ATOM 5220 O O . PRO B 1 325 ? -15.547 25.562 13.008 1 81.75 325 PRO B O 1
#

Nearest PDB structures (foldseek):
  6mms-assembly1_B  TM=3.948E-01  e=1.131E-02  Rattus norvegicus
  6mms-assembly1_D  TM=4.067E-01  e=3.730E-02  Rattus norvegicus
  6mmn-assembly1_B  TM=4.315E-01  e=1.704E-01  Rattus norvegicus
  6mmw-assembly1_B  TM=4.194E-01  e=2.630E-01  Rattus norvegicus
  6mmn-assembly1_D  TM=4.053E-01  e=1.756E+00  Rattus norvegicus

Secondary structure (DSSP, 8-state):
---------------------EEEEEESS-TT-HHHHHHHHHHHHH-SS--EEEEEE--TTTS-GGGHHHHHHHHHHHHHHH--SEEEEEHHHHHHHHHHHHHHTT--EEEEEE-S-GGGTT-TT-TTEEEEE----HHHHHHHHHHHTT--SEEEEEEESSHHHHHHHHHHHTT-SEEEETTEEEEEEEESBHHHHHHHHHTTTTTT--EEEE---TT-B-TTSPBPPHHHHHHHHHHH-SS-EEESBGGGBSTTSB-EEEEB-HHHHHHHHHHHHHHHHTT--GGGS--EE--S-EEEEEHHHHHHTT----GGGGGGPEEE-/---------------------EEEEEESS-TT-HHHHHHHHHHHHH-SS--EEEEEE--TTTS-GGGHHHHHHHHHHHHHHH--SEEEEEHHHHHHHHHHHHHHTT--EEEEEE-S-GGGTT-TT-TTEEEEE----HHHHHHHHHHHTT--SEEEEEEESSHHHHHHHHHHHTT-SEEEETTEEEEEEEESBHHHHHHHHHTTTTTT--EEEE---TT-B-TTSPBPPHHHHHHHHHHH-SS-EEESBGGGBSTTSB-EEEEB-HHHHHHHHHHHHHHHHTT--GGGS--EE--S-EEEEEHHHHHHTT----GGGGGGPEEE-

Organism: NCBI:txid218936